Protein AF-M3J2Q8-F1 (afdb_monomer)

Sequence (728 aa):
MSTAVSKQLFYRVTQIRSVIGMPPKTRNTMKSLGLKRRNQVVFVKVDPSTAHQLAFVKELVKVELAEEKKSRYEVNQERKFQPGFELIKNGLNEKSYQLPGKIINQHFSKCLLRSHFSTTTYNKSQEITTPGYLTWVTRTNEDQYISNANTRRVFAVERYVTDQFTEEIIGLAKQGKLAEIITKADKLTPELVAYIINKTLEKCPPMPPNSKNMEAPYFLTYNRIRFDGPYYNFINSRIPLLYEMVLKTSFEPDESLYPYYIWLYYHMNDVERILTLSDVVVNMDTRTIAYFLASFIRNYELNQFKEYYHKIIINTSHKTLPSSLLDSLIPQLINHDCIFENLFFVFQVWMNSPKCEKPSVKSISLILFEFYRFGTRNELKEFKRLIRKYGDHYLIKTIDLQNAIINRDYLNFKKTITKEDLQEIKKMIPADGDIDFYHHWLYFMIRYANMDHINFILKLYKDNNNTNSQLPARFFKLLLDYYEKHDKFIPLLQLINASKHSISYNPEYLATITRTFIYSYSRFAPLFVERLNHWLGKQFFELTQLSSQFYPYHLYKPINRRKYNDPEWEEIKFSHGMDEDVYRDQIDFRVNVGFNNVIARGIRPDFKMILDTFRFGNLDDRLILKGILIHTRQYNHKNQKTLELRSLRHPSLEKEDLMHYFTANKGQLNDSHKIYFSKLLINYDLLEEAKVLLDTIDESQLNDKAKMSKINLELRMYLLANDFDIID

pLDDT: mean 80.29, std 19.97, range [19.58, 96.31]

Solvent-accessible surface area (backbone atoms only — not comparable to full-atom values): 43173 Å² total; per-residue (Å²): 142,78,86,78,79,78,84,68,49,26,35,40,37,28,27,76,42,77,63,78,93,51,59,70,68,60,44,49,51,38,48,75,68,69,53,86,52,70,73,40,74,41,69,43,68,69,45,75,68,52,52,54,52,46,66,75,43,48,92,34,40,47,77,43,83,32,76,68,82,75,50,79,66,55,58,52,54,74,67,52,74,80,68,98,65,84,83,80,91,77,88,87,88,86,82,82,91,80,86,83,80,88,80,87,85,91,82,91,88,85,87,88,79,87,83,87,71,29,52,63,74,78,80,68,56,57,58,77,66,47,60,74,70,57,72,55,60,13,62,86,81,83,82,92,69,76,93,70,61,79,80,63,77,70,79,61,60,86,79,58,68,86,41,75,66,52,50,49,53,54,51,34,44,74,71,64,43,60,73,66,51,44,78,51,19,57,76,54,50,75,68,54,50,54,48,45,55,51,57,71,49,69,81,59,56,74,72,60,71,85,46,42,82,54,84,80,36,41,85,71,37,77,88,35,63,69,40,70,42,73,34,48,53,55,47,56,73,40,51,66,57,54,44,53,27,63,71,46,38,70,67,79,91,53,82,91,46,48,59,57,50,40,49,46,27,41,26,70,67,38,61,70,70,46,56,76,44,56,84,62,45,45,80,53,55,65,68,48,41,47,40,55,46,44,44,28,49,75,51,51,33,43,53,63,30,50,53,50,54,51,49,35,63,70,63,40,84,87,60,71,44,56,34,66,47,52,44,49,44,55,47,50,41,56,67,56,35,45,28,65,69,58,56,49,46,56,51,49,59,44,74,73,33,92,49,38,47,75,72,43,71,68,46,50,40,53,51,52,54,49,30,75,68,56,43,50,75,66,57,39,54,53,48,50,62,74,45,48,92,51,54,83,40,50,67,44,46,48,54,52,50,53,51,50,43,45,62,77,41,68,54,51,78,44,42,82,78,52,74,66,55,57,50,53,55,62,71,48,61,56,96,84,62,54,64,64,62,52,49,54,52,37,54,47,21,61,66,29,48,51,70,68,55,36,50,49,45,56,46,55,50,48,75,73,39,66,91,82,67,73,81,54,72,66,56,52,52,50,52,52,51,40,27,37,77,63,39,35,39,69,65,46,50,52,51,48,64,76,35,59,86,76,51,79,90,55,54,58,52,52,63,49,54,51,50,10,40,25,57,53,42,28,93,50,32,68,65,49,46,53,53,49,22,58,75,66,75,44,88,82,70,52,77,35,62,31,68,28,89,79,49,34,40,45,75,62,76,78,80,58,53,57,70,51,59,59,84,82,68,72,81,88,48,49,57,93,88,66,64,75,71,79,47,43,67,61,38,52,44,38,68,74,45,51,53,52,57,35,43,71,28,43,29,49,78,50,66,49,62,52,50,60,42,45,73,76,39,55,74,67,51,39,50,52,54,50,50,52,27,50,78,62,46,56,60,40,74,70,51,44,53,53,50,55,62,57,55,70,67,43,90,90,60,52,68,65,56,54,49,54,47,45,76,76,38,62,93,77,51,28,61,71,51,32,58,55,46,28,58,50,31,52,76,63,74,35,53,69,66,21,46,57,44,57,72,72,47,64,69,90,67,51,51,72,67,56,47,52,52,49,53,55,50,50,54,52,46,31,65,73,69,69,49,71,88,79,76,122

Nearest PDB structures (foldseek):
  6ywy-assembly1_U  TM=9.214E-01  e=3.921E-04  Neurospora crassa
  5mrf-assembly1_U  TM=9.009E-01  e=8.954E-04  Saccharomyces cerevisiae
  7aih-assembly1_S  TM=8.775E-01  e=3.995E-02  Leishmania major
  6hix-assembly1_A3  TM=6.439E-01  e=3.387E-02  Trypanosoma brucei brucei
  8a22-assembly1_Ax  TM=3.626E-01  e=1.980E-02  Polytomella magna

Secondary structure (DSSP, 8-state):
---------EEEEEE-S--TT--HHHHHHHHHTT--STT-EEEEE--HHHHHHHHHTTTTEEEEEESS---HHHHHHHTSPPPSS-----S----------------S------------S----------THHHHTT------------------GGGTTTSHHHHHHHHHHHHT-HHHHHTTGGG--HHHHHHHHHHHHTTPPPPPTTS-SSPPPHHHHTT-GGG-SHHHHHHHTTHHHHHHHHHH--S---GGGHHHHHHHHHHHT-HHHHHTTTTTGGGS-HHHHHHHHHHHHHTT-HHHHHHHHHHHHHH--S-PBPHHHHHHHHHHHHHTTB-HHHHHHHHHHHHH-TTBPPPPHHHHHHHHHHHHHH--HHHHHHHHHHTGGGTTSHHHHHHHHHHHHHHHTSSSSS----HHHHHHHHHT--TT--HHHHHHHHHHHHHHS-HHHHHHHHHHHHHHS-TTPPPPHHHHHHHHHHHHHTT-HHHHHHHHHHHTTTSPP-THHHHHHHHHHHHH-GGGHHHHHHHHHHHHTS----EEE-S-SS--EEE-----TTTS-STT-------TT--GGGGHHHHHHIIIIIHHHHHHTTBPPPHHHHHHHHHH--HHHHHHHHHHHHHTT---HHHHHHHHHHHTT-TT--HHHHHHHHHHHGGG--HHHHHHHHHHHHHTT-HHHHHHHHHTS-GGG--HHHHHHHHHHHHHHHHHHT--TT--

Structure (mmCIF, N/CA/C/O backbone):
data_AF-M3J2Q8-F1
#
_entry.id   AF-M3J2Q8-F1
#
loop_
_atom_site.group_PDB
_atom_site.id
_atom_site.type_symbol
_atom_site.label_atom_id
_atom_site.label_alt_id
_atom_site.label_comp_id
_atom_site.label_asym_id
_atom_site.label_entity_id
_atom_site.label_seq_id
_atom_site.pdbx_PDB_ins_code
_atom_site.Cartn_x
_atom_site.Cartn_y
_atom_site.Cartn_z
_atom_site.occupancy
_atom_site.B_iso_or_equiv
_atom_site.auth_seq_id
_atom_site.auth_comp_id
_atom_site.auth_asym_id
_atom_site.auth_atom_id
_atom_site.pdbx_PDB_model_num
ATOM 1 N N . MET A 1 1 ? -42.899 -73.421 29.198 1.00 37.44 1 MET A N 1
ATOM 2 C CA . MET A 1 1 ? -42.038 -72.331 29.703 1.00 37.44 1 MET A CA 1
ATOM 3 C C . MET A 1 1 ? -41.409 -71.622 28.514 1.00 37.44 1 MET A C 1
ATOM 5 O O . MET A 1 1 ? -40.590 -72.218 27.834 1.00 37.44 1 MET A O 1
ATOM 9 N N . SER A 1 2 ? -41.845 -70.395 28.235 1.00 34.16 2 SER A N 1
ATOM 10 C CA . SER A 1 2 ? -41.211 -69.470 27.290 1.00 34.16 2 SER A CA 1
ATOM 11 C C . SER A 1 2 ? -40.993 -68.177 28.070 1.00 34.16 2 SER A C 1
ATOM 13 O O . SER A 1 2 ? -41.954 -67.559 28.528 1.00 34.16 2 SER A O 1
ATOM 15 N N . THR A 1 3 ? -39.738 -67.850 28.364 1.00 39.50 3 THR A N 1
ATOM 16 C CA . THR A 1 3 ? -39.355 -66.659 29.128 1.00 39.50 3 THR A CA 1
ATOM 17 C C . THR A 1 3 ? -39.530 -65.425 28.254 1.00 39.50 3 THR A C 1
ATOM 19 O O . THR A 1 3 ? -38.701 -65.145 27.389 1.00 39.50 3 THR A O 1
ATOM 22 N N . ALA A 1 4 ? -40.616 -64.689 28.485 1.00 42.50 4 ALA A N 1
ATOM 23 C CA . ALA A 1 4 ? -40.815 -63.354 27.945 1.00 42.50 4 ALA A CA 1
ATOM 24 C C . ALA A 1 4 ? -39.683 -62.431 28.432 1.00 42.50 4 ALA A C 1
ATOM 26 O O . ALA A 1 4 ? -39.551 -62.165 29.626 1.00 42.50 4 ALA A O 1
ATOM 27 N N . VAL A 1 5 ? -38.846 -61.959 27.507 1.00 46.97 5 VAL A N 1
ATOM 28 C CA . VAL A 1 5 ? -37.815 -60.954 27.784 1.00 46.97 5 VAL A CA 1
ATOM 29 C C . VAL A 1 5 ? -38.525 -59.639 28.112 1.00 46.97 5 VAL A C 1
ATOM 31 O O . VAL A 1 5 ? -39.127 -59.015 27.240 1.00 46.97 5 VAL A O 1
ATOM 34 N N . SER A 1 6 ? -38.495 -59.221 29.378 1.00 56.34 6 SER A N 1
ATOM 35 C CA . SER A 1 6 ? -39.061 -57.943 29.817 1.00 56.34 6 SER A CA 1
ATOM 36 C C . SER A 1 6 ? -38.341 -56.782 29.121 1.00 56.34 6 SER A C 1
ATOM 38 O O . SER A 1 6 ? -37.144 -56.576 29.337 1.00 56.34 6 SER A O 1
ATOM 40 N N . LYS A 1 7 ? -39.060 -56.022 28.287 1.00 66.19 7 LYS A N 1
ATOM 41 C CA . LYS A 1 7 ? -38.543 -54.845 27.570 1.00 66.19 7 LYS A CA 1
ATOM 42 C C . LYS A 1 7 ? -38.072 -53.793 28.586 1.00 66.19 7 LYS A C 1
ATOM 44 O O . LYS A 1 7 ? -38.869 -53.296 29.379 1.00 66.19 7 LYS A O 1
ATOM 49 N N . GLN A 1 8 ? -36.773 -53.486 28.608 1.00 79.19 8 GLN A N 1
ATOM 50 C CA . GLN A 1 8 ? -36.195 -52.550 29.578 1.00 79.19 8 GLN A CA 1
ATOM 51 C C . GLN A 1 8 ? -36.392 -51.095 29.123 1.00 79.19 8 GLN A C 1
ATOM 53 O O . GLN A 1 8 ? -35.878 -50.697 28.084 1.00 79.19 8 GLN A O 1
ATOM 58 N N . LEU A 1 9 ? -37.122 -50.308 29.919 1.00 89.56 9 LEU A N 1
ATOM 59 C CA . LEU A 1 9 ? -37.438 -48.900 29.649 1.00 89.56 9 LEU A CA 1
ATOM 60 C C . LEU A 1 9 ? -36.338 -47.940 30.140 1.00 89.56 9 LEU A C 1
ATOM 62 O O . LEU A 1 9 ? -35.590 -48.239 31.080 1.00 89.56 9 LEU A O 1
ATOM 66 N N . PHE A 1 10 ? -36.284 -46.748 29.540 1.00 91.56 10 PHE A N 1
ATOM 67 C CA . PHE A 1 10 ? -35.358 -45.666 29.882 1.00 91.56 10 PHE A CA 1
ATOM 68 C C . PHE A 1 10 ? -36.091 -44.342 30.139 1.00 91.56 10 PHE A C 1
ATOM 70 O O . PHE A 1 10 ? -37.075 -44.012 29.481 1.00 91.56 10 PHE A O 1
ATOM 77 N N . TYR A 1 11 ? -35.558 -43.532 31.052 1.00 93.00 11 TYR A N 1
ATOM 78 C CA . TYR A 1 11 ? -35.889 -42.119 31.180 1.00 93.00 11 TYR A CA 1
ATOM 79 C C . TYR A 1 11 ? -35.023 -41.295 30.225 1.00 93.00 11 TYR A C 1
ATOM 81 O O . TYR A 1 11 ? -33.797 -41.273 30.351 1.00 93.00 11 TYR A O 1
ATOM 89 N N . ARG A 1 12 ? -35.654 -40.570 29.301 1.00 93.62 12 ARG A N 1
ATOM 90 C CA . ARG A 1 12 ? -35.042 -39.489 28.523 1.00 93.62 12 ARG A CA 1
ATOM 91 C C . ARG A 1 12 ? -35.101 -38.210 29.352 1.00 93.62 12 ARG A C 1
ATOM 93 O O . ARG A 1 12 ? -36.139 -37.561 29.449 1.00 93.62 12 ARG A O 1
ATOM 100 N N . VAL A 1 13 ? -33.974 -37.848 29.951 1.00 94.38 13 VAL A N 1
ATOM 101 C CA . VAL A 1 13 ? -33.852 -36.710 30.864 1.00 94.38 13 VAL A CA 1
ATOM 102 C C . VAL A 1 13 ? -33.183 -35.550 30.138 1.00 94.38 13 VAL A C 1
ATOM 104 O O . VAL A 1 13 ? -32.061 -35.677 29.652 1.00 94.38 13 VAL A O 1
ATOM 107 N N . THR A 1 14 ? -33.857 -34.405 30.073 1.00 94.88 14 THR A N 1
ATOM 108 C CA . THR A 1 14 ? -33.350 -33.177 29.451 1.00 94.88 14 THR A CA 1
ATOM 109 C C . THR A 1 14 ? -33.175 -32.093 30.502 1.00 94.88 14 THR A C 1
ATOM 111 O O . THR A 1 14 ? -34.142 -31.713 31.153 1.00 94.88 14 THR A O 1
ATOM 114 N N . GLN A 1 15 ? -31.974 -31.537 30.650 1.00 94.75 15 GLN A N 1
ATOM 115 C CA . GLN A 1 15 ? -31.762 -30.411 31.563 1.00 94.75 15 GLN A CA 1
ATOM 116 C C . GLN A 1 15 ? -32.339 -29.117 30.971 1.00 94.75 15 GLN A C 1
ATOM 118 O O . GLN A 1 15 ? -31.796 -28.589 30.002 1.00 94.75 15 GLN A O 1
ATOM 123 N N . ILE A 1 16 ? -33.389 -28.565 31.575 1.00 94.94 16 ILE A N 1
ATOM 124 C CA . ILE A 1 16 ? -34.059 -27.344 31.093 1.00 94.94 16 ILE A CA 1
ATOM 125 C C . ILE A 1 16 ? -33.537 -26.070 31.775 1.00 94.94 16 ILE A C 1
ATOM 127 O O . ILE A 1 16 ? -33.454 -25.013 31.138 1.00 94.94 16 ILE A O 1
ATOM 131 N N . ARG A 1 17 ? -33.112 -26.167 33.044 1.00 89.12 17 ARG A N 1
ATOM 132 C CA . ARG A 1 17 ? -32.601 -25.039 33.846 1.00 89.12 17 ARG A CA 1
ATOM 133 C C . ARG A 1 17 ? -31.150 -25.253 34.286 1.00 89.12 17 ARG A C 1
ATOM 135 O O . ARG A 1 17 ? -30.657 -26.379 34.359 1.00 89.12 17 ARG A O 1
ATOM 142 N N . SER A 1 18 ? -30.435 -24.154 34.521 1.00 90.12 18 SER A N 1
ATOM 143 C CA . SER A 1 18 ? -29.033 -24.192 34.955 1.00 90.12 18 SER A CA 1
ATOM 144 C C . SER A 1 18 ? -28.912 -24.664 36.406 1.00 90.12 18 SER A C 1
ATOM 146 O O . SER A 1 18 ? -29.797 -24.417 37.215 1.00 90.12 18 SER A O 1
ATOM 148 N N . VAL A 1 19 ? -27.796 -25.320 36.732 1.00 89.94 19 VAL A N 1
ATOM 149 C CA . VAL A 1 19 ? -27.444 -25.730 38.108 1.00 89.94 19 VAL A CA 1
ATOM 150 C C . VAL A 1 19 ? -26.554 -24.701 38.822 1.00 89.94 19 VAL A C 1
ATOM 152 O O . VAL A 1 19 ? -26.114 -24.932 39.949 1.00 89.94 19 VAL A O 1
ATOM 155 N N . ILE A 1 20 ? -26.247 -23.582 38.160 1.00 87.06 20 ILE A N 1
ATOM 156 C CA . ILE A 1 20 ? -25.479 -22.471 38.736 1.00 87.06 20 ILE A CA 1
ATOM 157 C C . ILE A 1 20 ? -26.311 -21.848 39.865 1.00 87.06 20 ILE A C 1
ATOM 159 O O . ILE A 1 20 ? -27.487 -21.559 39.670 1.00 87.06 20 ILE A O 1
ATOM 163 N N . GLY A 1 21 ? -25.715 -21.698 41.049 1.00 86.00 21 GLY A N 1
ATOM 164 C CA . GLY A 1 21 ? -26.402 -21.191 42.244 1.00 86.00 21 GLY A CA 1
ATOM 165 C C . GLY A 1 21 ? -27.219 -22.230 43.024 1.00 86.00 21 GLY A C 1
ATOM 166 O O . GLY A 1 21 ? -27.792 -21.893 44.052 1.00 86.00 21 GLY A O 1
ATOM 167 N N . MET A 1 22 ? -27.263 -23.498 42.591 1.00 91.19 22 MET A N 1
ATOM 168 C CA . MET A 1 22 ? -27.987 -24.550 43.320 1.00 91.19 22 MET A CA 1
ATOM 169 C C . MET A 1 22 ? -27.163 -25.146 44.479 1.00 91.19 22 MET A C 1
ATOM 171 O O . MET A 1 22 ? -25.928 -25.241 44.377 1.00 91.19 22 MET A O 1
ATOM 175 N N . PRO A 1 23 ? -27.816 -25.633 45.554 1.00 92.69 23 PRO A N 1
ATOM 176 C CA . PRO A 1 23 ? -27.139 -26.300 46.663 1.00 92.69 23 PRO A CA 1
ATOM 177 C C . PRO A 1 23 ? -26.226 -27.454 46.200 1.00 92.69 23 PRO A C 1
ATOM 179 O O . PRO A 1 23 ? -26.531 -28.122 45.204 1.00 92.69 23 PRO A O 1
ATOM 182 N N . PRO A 1 24 ? -25.109 -27.739 46.905 1.00 91.56 24 PRO A N 1
ATOM 183 C CA . PRO A 1 24 ? -24.167 -28.801 46.528 1.00 91.56 24 PRO A CA 1
ATOM 184 C C . PRO A 1 24 ? -24.832 -30.166 46.309 1.00 91.56 24 PRO A C 1
ATOM 186 O O . PRO A 1 24 ? -24.492 -30.867 45.359 1.00 91.56 24 PRO A O 1
ATOM 189 N N . LYS A 1 25 ? -25.834 -30.507 47.130 1.00 91.50 25 LYS A N 1
ATOM 190 C CA . LYS A 1 25 ? -26.597 -31.759 47.023 1.00 91.50 25 LYS A CA 1
ATOM 191 C C . LYS A 1 25 ? -27.296 -31.883 45.662 1.00 91.50 25 LYS A C 1
ATOM 193 O O . LYS A 1 25 ? -27.095 -32.870 44.967 1.00 91.50 25 LYS A O 1
ATOM 198 N N . THR A 1 26 ? -28.004 -30.841 45.224 1.00 92.19 26 THR A N 1
ATOM 199 C CA . THR A 1 26 ? -28.680 -30.772 43.914 1.00 92.19 26 THR A CA 1
ATOM 200 C C . THR A 1 26 ? -27.691 -30.816 42.751 1.00 92.19 26 THR A C 1
ATOM 202 O O . THR A 1 26 ? -27.922 -31.514 41.764 1.00 92.19 26 THR A O 1
ATOM 205 N N . ARG A 1 27 ? -26.546 -30.129 42.873 1.00 91.06 27 ARG A N 1
ATOM 206 C CA . ARG A 1 27 ? -25.473 -30.183 41.864 1.00 91.06 27 ARG A CA 1
ATOM 207 C C . ARG A 1 27 ? -24.881 -31.586 41.730 1.00 91.06 27 ARG A C 1
ATOM 209 O O . ARG A 1 27 ? -24.615 -32.023 40.611 1.00 91.06 27 ARG A O 1
ATOM 216 N N . ASN A 1 28 ? -24.702 -32.295 42.841 1.00 91.56 28 ASN A N 1
ATOM 217 C CA . ASN A 1 28 ? -24.176 -33.657 42.842 1.00 91.56 28 ASN A CA 1
ATOM 218 C C . ASN A 1 28 ? -25.178 -34.656 42.245 1.00 91.56 28 ASN A C 1
ATOM 220 O O . ASN A 1 28 ? -24.770 -35.477 41.429 1.00 91.56 28 ASN A O 1
ATOM 224 N N . THR A 1 29 ? -26.477 -34.526 42.541 1.00 93.56 29 THR A N 1
ATOM 225 C CA . THR A 1 29 ? -27.534 -35.349 41.920 1.00 93.56 29 THR A CA 1
ATOM 226 C C . THR A 1 29 ? -27.637 -35.124 40.405 1.00 93.56 29 THR A C 1
ATOM 228 O O . THR A 1 29 ? -27.763 -36.066 39.632 1.00 93.56 29 THR A O 1
ATOM 231 N N . MET A 1 30 ? -27.509 -33.882 39.931 1.00 93.69 30 MET A N 1
ATOM 232 C CA . MET A 1 30 ? -27.481 -33.603 38.486 1.00 93.69 30 MET A CA 1
ATOM 233 C C . MET A 1 30 ? -26.251 -34.218 37.801 1.00 93.69 30 MET A C 1
ATOM 235 O O . MET A 1 30 ? -26.359 -34.777 36.706 1.00 93.69 30 MET A O 1
ATOM 239 N N . LYS A 1 31 ? -25.085 -34.176 38.464 1.00 92.19 31 LYS A N 1
ATOM 240 C CA . LYS A 1 31 ? -23.860 -34.829 37.978 1.00 92.19 31 LYS A CA 1
ATOM 241 C C . LYS A 1 31 ? -23.983 -36.355 37.954 1.00 92.19 31 LYS A C 1
ATOM 243 O O . LYS A 1 31 ? -23.507 -36.946 36.986 1.00 92.19 31 LYS A O 1
ATOM 248 N N . SER A 1 32 ? -24.613 -36.983 38.955 1.00 91.62 32 SER A N 1
ATOM 249 C CA . SER A 1 32 ? -24.818 -38.444 38.987 1.00 91.62 32 SER A CA 1
ATOM 250 C C . SER A 1 32 ? -25.749 -38.920 37.873 1.00 91.62 32 SER A C 1
ATOM 252 O O . SER A 1 32 ? -25.495 -39.960 37.276 1.00 91.62 32 SER A O 1
ATOM 254 N N . LEU A 1 33 ? -26.746 -38.109 37.507 1.00 91.69 33 LEU A N 1
ATOM 255 C CA . LEU A 1 33 ? -27.607 -38.333 36.338 1.00 91.69 33 LEU A CA 1
ATOM 256 C C . LEU A 1 33 ? -26.899 -38.074 34.989 1.00 91.69 33 LEU A C 1
ATOM 258 O O . LEU A 1 33 ? -27.493 -38.263 33.929 1.00 91.69 33 LEU A O 1
ATOM 262 N N . GLY A 1 34 ? -25.637 -37.630 34.994 1.00 91.19 34 GLY A N 1
ATOM 263 C CA . GLY A 1 34 ? -24.843 -37.375 33.787 1.00 91.19 34 GLY A CA 1
ATOM 264 C C . GLY A 1 34 ? -25.105 -36.024 33.109 1.00 91.19 34 GLY A C 1
ATOM 265 O O . GLY A 1 34 ? -24.595 -35.780 32.009 1.00 91.19 34 GLY A O 1
ATOM 266 N N . LEU A 1 35 ? -25.861 -35.128 33.749 1.00 91.62 35 LEU A N 1
ATOM 267 C CA . LEU A 1 35 ? -26.216 -33.808 33.224 1.00 91.62 35 LEU A CA 1
ATOM 268 C C . LEU A 1 35 ? -25.177 -32.767 33.657 1.00 91.62 35 LEU A C 1
ATOM 270 O O . LEU A 1 35 ? -25.010 -32.468 34.839 1.00 91.62 35 LEU A O 1
ATOM 274 N N . LYS A 1 36 ? -24.446 -32.219 32.680 1.00 88.50 36 LYS A N 1
ATOM 275 C CA . LYS A 1 36 ? -23.353 -31.255 32.895 1.00 88.50 36 LYS A CA 1
ATOM 276 C C . LYS A 1 36 ? -23.623 -29.890 32.262 1.00 88.50 36 LYS A C 1
ATOM 278 O O . LYS A 1 36 ? -22.966 -28.920 32.633 1.00 88.50 36 LYS A O 1
ATOM 283 N N . ARG A 1 37 ? -24.525 -29.802 31.276 1.00 88.62 37 ARG A N 1
ATOM 284 C CA . ARG A 1 37 ? -24.813 -28.576 30.509 1.00 88.62 37 ARG A CA 1
ATOM 285 C C . ARG A 1 37 ? -26.311 -28.452 30.211 1.00 88.62 37 ARG A C 1
ATOM 287 O O . ARG A 1 37 ? -26.994 -29.450 30.000 1.00 88.62 37 ARG A O 1
ATOM 294 N N . ARG A 1 38 ? -26.809 -27.214 30.125 1.00 90.19 38 ARG A N 1
ATOM 295 C CA . ARG A 1 38 ? -28.207 -26.920 29.757 1.00 90.19 38 ARG A CA 1
ATOM 296 C C . ARG A 1 38 ? -28.548 -27.503 28.377 1.00 90.19 38 ARG A C 1
ATOM 298 O O . ARG A 1 38 ? -27.706 -27.516 27.483 1.00 90.19 38 ARG A O 1
ATOM 305 N N . ASN A 1 39 ? -29.779 -27.984 28.215 1.00 89.25 39 ASN A N 1
ATOM 306 C CA . ASN A 1 39 ? -30.313 -28.674 27.034 1.00 89.25 39 ASN A CA 1
ATOM 307 C C . ASN A 1 39 ? -29.584 -29.980 26.660 1.00 89.25 39 ASN A C 1
ATOM 309 O O . ASN A 1 39 ? -29.754 -30.500 25.551 1.00 89.25 39 ASN A O 1
ATOM 313 N N . GLN A 1 40 ? -28.771 -30.532 27.562 1.00 90.75 40 GLN A N 1
ATOM 314 C CA . GLN A 1 40 ? -28.227 -31.876 27.412 1.00 90.75 40 GLN A CA 1
ATOM 315 C C . GLN A 1 40 ? -29.334 -32.908 27.651 1.00 90.75 40 GLN A C 1
ATOM 317 O O . GLN A 1 40 ? -30.107 -32.773 28.599 1.00 90.75 40 GLN A O 1
ATOM 322 N N . VAL A 1 41 ? -29.385 -33.927 26.791 1.00 91.88 41 VAL A N 1
ATOM 323 C CA . VAL A 1 41 ? -30.287 -35.080 26.912 1.00 91.88 41 VAL A CA 1
ATOM 324 C C . VAL A 1 41 ? -29.456 -36.294 27.310 1.00 91.88 41 VAL A C 1
ATOM 326 O O . VAL A 1 41 ? -28.419 -36.553 26.694 1.00 91.88 41 VAL A O 1
ATOM 329 N N . VAL A 1 42 ? -29.891 -37.020 28.335 1.00 92.12 42 VAL A N 1
ATOM 330 C CA . VAL A 1 42 ? -29.277 -38.268 28.800 1.00 92.12 42 VAL A CA 1
ATOM 331 C C . VAL A 1 42 ? -30.364 -39.324 28.958 1.00 92.12 42 VAL A C 1
ATOM 333 O O . VAL A 1 42 ? -31.477 -39.019 29.374 1.00 92.12 42 VAL A O 1
ATOM 336 N N . PHE A 1 43 ? -30.031 -40.565 28.617 1.00 92.56 43 PHE A N 1
ATOM 337 C CA . PHE A 1 43 ? -30.900 -41.720 28.813 1.00 92.56 43 PHE A CA 1
ATOM 338 C C . PHE A 1 43 ? -30.403 -42.531 30.005 1.00 92.56 43 PHE A C 1
ATOM 340 O O . PHE A 1 43 ? -29.278 -43.044 29.979 1.00 92.56 43 PHE A O 1
ATOM 347 N N . VAL A 1 44 ? -31.240 -42.642 31.033 1.00 90.94 44 VAL A N 1
ATOM 348 C CA . VAL A 1 44 ? -30.964 -43.394 32.266 1.00 90.94 44 VAL A CA 1
ATOM 349 C C . VAL A 1 44 ? -31.957 -44.549 32.362 1.00 90.94 44 VAL A C 1
ATOM 351 O O . VAL A 1 44 ? -33.083 -44.423 31.891 1.00 90.94 44 VAL A O 1
ATOM 354 N N . LYS A 1 45 ? -31.549 -45.702 32.900 1.00 91.38 45 LYS A N 1
ATOM 355 C CA . LYS A 1 45 ? -32.459 -46.846 33.063 1.00 91.38 45 LYS A CA 1
ATOM 356 C C . LYS A 1 45 ? -33.602 -46.481 34.015 1.00 91.38 45 LYS A C 1
ATOM 358 O O . LYS A 1 45 ? -33.421 -45.669 34.919 1.00 91.38 45 LYS A O 1
ATOM 363 N N . VAL A 1 46 ? -34.777 -47.068 33.797 1.00 90.50 46 VAL A N 1
ATOM 364 C CA . VAL A 1 46 ? -35.881 -46.949 34.754 1.00 90.50 46 VAL A CA 1
ATOM 365 C C . VAL A 1 46 ? -35.584 -47.857 35.945 1.00 90.50 46 VAL A C 1
ATOM 367 O O . VAL A 1 46 ? -35.654 -49.079 35.836 1.00 90.50 46 VAL A O 1
ATOM 370 N N . ASP A 1 47 ? -35.226 -47.246 37.071 1.00 90.19 47 ASP A N 1
ATOM 371 C CA . ASP A 1 47 ? -35.021 -47.912 38.355 1.00 90.19 47 ASP A CA 1
ATOM 372 C C . ASP A 1 47 ? -35.441 -46.989 39.523 1.00 90.19 47 ASP A C 1
ATOM 374 O O . ASP A 1 47 ? -35.484 -45.763 39.352 1.00 90.19 47 ASP A O 1
ATOM 378 N N . PRO A 1 48 ? -35.758 -47.541 40.714 1.00 87.44 48 PRO A N 1
ATOM 379 C CA . PRO A 1 48 ? -36.234 -46.748 41.851 1.00 87.44 48 PRO A CA 1
ATOM 380 C C . PRO A 1 48 ? -35.250 -45.668 42.330 1.00 87.44 48 PRO A C 1
ATOM 382 O O . PRO A 1 48 ? -35.678 -44.595 42.761 1.00 87.44 48 PRO A O 1
ATOM 385 N N . SER A 1 49 ? -33.939 -45.915 42.229 1.00 89.00 49 SER A N 1
ATOM 386 C CA . SER A 1 49 ? -32.907 -44.952 42.635 1.00 89.00 49 SER A CA 1
ATOM 387 C C . SER A 1 49 ? -32.887 -43.755 41.686 1.00 89.00 49 SER A C 1
ATOM 389 O O . SER A 1 49 ? -32.921 -42.602 42.126 1.00 89.00 49 SER A O 1
ATOM 391 N N . THR A 1 50 ? -32.939 -44.015 40.378 1.00 90.50 50 THR A N 1
ATOM 392 C CA . THR A 1 50 ? -33.053 -42.975 39.351 1.00 90.50 50 THR A CA 1
ATOM 393 C C . THR A 1 50 ? -34.341 -42.169 39.514 1.00 90.50 50 THR A C 1
ATOM 395 O O . THR A 1 50 ? -34.299 -40.941 39.446 1.00 90.50 50 THR A O 1
ATOM 398 N N . ALA A 1 51 ? -35.478 -42.813 39.796 1.00 89.44 51 ALA A N 1
ATOM 399 C CA . ALA A 1 51 ? -36.745 -42.114 40.027 1.00 89.44 51 ALA A CA 1
ATOM 400 C C . ALA A 1 51 ? -36.672 -41.156 41.232 1.00 89.44 51 ALA A C 1
ATOM 402 O O . ALA A 1 51 ? -37.127 -40.014 41.141 1.00 89.44 51 ALA A O 1
ATOM 403 N N . HIS A 1 52 ? -36.033 -41.573 42.330 1.00 91.19 52 HIS A N 1
ATOM 404 C CA . HIS A 1 52 ? -35.826 -40.718 43.501 1.00 91.19 52 HIS A CA 1
ATOM 405 C C . HIS A 1 52 ? -34.909 -39.522 43.191 1.00 91.19 52 HIS A C 1
ATOM 407 O O . HIS A 1 52 ? -35.209 -38.388 43.572 1.00 91.19 52 HIS A O 1
ATOM 413 N N . GLN A 1 53 ? -33.823 -39.744 42.439 1.00 92.81 53 GLN A N 1
ATOM 414 C CA . GLN A 1 53 ? -32.935 -38.669 41.984 1.00 92.81 53 GLN A CA 1
ATOM 415 C C . GLN A 1 53 ? -33.667 -37.669 41.082 1.00 92.81 53 GLN A C 1
ATOM 417 O O . GLN A 1 53 ? -33.503 -36.464 41.260 1.00 92.81 53 GLN A O 1
ATOM 422 N N . LEU A 1 54 ? -34.502 -38.149 40.155 1.00 93.44 54 LEU A N 1
ATOM 423 C CA . LEU A 1 54 ? -35.295 -37.304 39.260 1.00 93.44 54 LEU A CA 1
ATOM 424 C C . LEU A 1 54 ? -36.359 -36.502 40.012 1.00 93.44 54 LEU A C 1
ATOM 426 O O . LEU A 1 54 ? -36.525 -35.318 39.725 1.00 93.44 54 LEU A O 1
ATOM 430 N N . ALA A 1 55 ? -37.018 -37.091 41.013 1.00 91.19 55 ALA A N 1
ATOM 431 C CA . ALA A 1 55 ? -37.961 -36.376 41.873 1.00 91.19 55 ALA A CA 1
ATOM 432 C C . ALA A 1 55 ? -37.283 -35.222 42.633 1.00 91.19 55 ALA A C 1
ATOM 434 O O . ALA A 1 55 ? -37.858 -34.138 42.748 1.00 91.19 55 ALA A O 1
ATOM 435 N N . PHE A 1 56 ? -36.038 -35.423 43.083 1.00 92.44 56 PHE A N 1
ATOM 436 C CA . PHE A 1 56 ? -35.248 -34.401 43.776 1.00 92.44 56 PHE A CA 1
ATOM 437 C C . PHE A 1 56 ? -34.857 -33.213 42.878 1.00 92.44 56 PHE A C 1
ATOM 439 O O . PHE A 1 56 ? -34.692 -32.100 43.371 1.00 92.44 56 PHE A O 1
ATOM 446 N N . VAL A 1 57 ? -34.723 -33.422 41.562 1.00 94.19 57 VAL A N 1
ATOM 447 C CA . VAL A 1 57 ? -34.309 -32.382 40.596 1.00 94.19 57 VAL A CA 1
ATOM 448 C C . VAL A 1 57 ? -35.401 -32.003 39.590 1.00 94.19 57 VAL A C 1
ATOM 450 O O . VAL A 1 57 ? -35.093 -31.379 38.575 1.00 94.19 57 VAL A O 1
ATOM 453 N N . LYS A 1 58 ? -36.670 -32.341 39.861 1.00 93.50 58 LYS A N 1
ATOM 454 C CA . LYS A 1 58 ? -37.804 -32.209 38.922 1.00 93.50 58 LYS A CA 1
ATOM 455 C C . LYS A 1 58 ? -37.963 -30.816 38.300 1.00 93.50 58 LYS A C 1
ATOM 457 O O . LYS A 1 58 ? -38.318 -30.703 37.137 1.00 93.50 58 LYS A O 1
ATOM 462 N N . GLU A 1 59 ? -37.619 -29.761 39.037 1.00 91.19 59 GLU A N 1
ATOM 463 C CA . GLU A 1 59 ? -37.712 -28.370 38.563 1.00 91.19 59 GLU A CA 1
ATOM 464 C C . GLU A 1 59 ? -36.620 -28.001 37.539 1.00 91.19 59 GLU A C 1
ATOM 466 O O . GLU A 1 59 ? -36.708 -26.989 36.841 1.00 91.19 59 GLU A O 1
ATOM 471 N N . LEU A 1 60 ? -35.552 -28.802 37.457 1.00 93.94 60 LEU A N 1
ATOM 472 C CA . LEU A 1 60 ? -34.389 -28.561 36.600 1.00 93.94 60 LEU A CA 1
ATOM 473 C C . LEU A 1 60 ? -34.383 -29.424 35.337 1.00 93.94 60 LEU A C 1
ATOM 475 O O . LEU A 1 60 ? -33.620 -29.132 34.406 1.00 93.94 60 LEU A O 1
ATOM 479 N N . VAL A 1 61 ? -35.212 -30.470 35.290 1.00 95.44 61 VAL A N 1
ATOM 480 C CA . VAL A 1 61 ? -35.197 -31.483 34.231 1.00 95.44 61 VAL A CA 1
ATOM 481 C C . VAL A 1 61 ? -36.588 -31.740 33.657 1.00 95.44 61 VAL A C 1
ATOM 483 O O . VAL A 1 61 ? -37.584 -31.740 34.364 1.00 95.44 61 VAL A O 1
ATOM 486 N N . LYS A 1 62 ? -36.646 -32.017 32.357 1.00 95.06 62 LYS A N 1
ATOM 487 C CA . LYS A 1 62 ? -37.806 -32.608 31.688 1.00 95.06 62 LYS A CA 1
ATOM 488 C C . LYS A 1 62 ? -37.544 -34.102 31.520 1.00 95.06 62 LYS A C 1
ATOM 490 O O . LYS A 1 62 ? -36.491 -34.463 30.995 1.00 95.06 62 LYS A O 1
ATOM 495 N N . VAL A 1 63 ? -38.474 -34.950 31.949 1.00 93.56 63 VAL A N 1
ATOM 496 C CA . VAL A 1 63 ? -38.353 -36.412 31.858 1.00 93.56 63 VAL A CA 1
ATOM 497 C C . VAL A 1 63 ? -39.419 -36.954 30.916 1.00 93.56 63 VAL A C 1
ATOM 499 O O . VAL A 1 63 ? -40.589 -36.608 31.038 1.00 93.56 63 VAL A O 1
ATOM 502 N N . GLU A 1 64 ? -39.009 -37.806 29.986 1.00 93.31 64 GLU A N 1
ATOM 503 C CA . GLU A 1 64 ? -39.879 -38.545 29.069 1.00 93.31 64 GLU A CA 1
ATOM 504 C C . GLU A 1 64 ? -39.532 -40.040 29.150 1.00 93.31 64 GLU A C 1
ATOM 506 O O . GLU A 1 64 ? -38.397 -40.396 29.474 1.00 93.31 64 GLU A O 1
ATOM 511 N N . LEU A 1 65 ? -40.489 -40.924 28.869 1.00 91.31 65 LEU A N 1
ATOM 512 C CA . LEU A 1 65 ? -40.241 -42.366 28.810 1.00 91.31 65 LEU A CA 1
ATOM 513 C C . LEU A 1 65 ? -39.809 -42.751 27.388 1.00 91.31 65 LEU A C 1
ATOM 515 O O . LEU A 1 65 ? -40.429 -42.321 26.417 1.00 91.31 65 LEU A O 1
ATOM 519 N N . ALA A 1 66 ? -38.758 -43.554 27.260 1.00 88.00 66 ALA A N 1
ATOM 520 C CA . ALA A 1 66 ? -38.255 -44.047 25.986 1.00 88.00 66 ALA A CA 1
ATOM 521 C C . ALA A 1 66 ? -38.023 -45.559 26.046 1.00 88.00 66 ALA A C 1
ATOM 523 O O . ALA A 1 66 ? -37.498 -46.083 27.029 1.00 88.00 66 ALA A O 1
ATOM 524 N N . GLU A 1 67 ? -38.392 -46.254 24.974 1.00 85.19 67 GLU A N 1
ATOM 525 C CA . GLU A 1 67 ? -38.186 -47.702 24.858 1.00 85.19 67 GLU A CA 1
ATOM 526 C C . GLU A 1 67 ? -36.737 -48.061 24.513 1.00 85.19 67 GLU A C 1
ATOM 528 O O . GLU A 1 67 ? -36.274 -49.149 24.840 1.00 85.19 67 GLU A O 1
ATOM 533 N N . GLU A 1 68 ? -36.006 -47.129 23.897 1.00 82.00 68 GLU A N 1
ATOM 534 C CA . GLU A 1 68 ? -34.636 -47.333 23.439 1.00 82.00 68 GLU A CA 1
ATOM 535 C C . GLU A 1 68 ? -33.722 -46.186 23.875 1.00 82.00 68 GLU A C 1
ATOM 537 O O . GLU A 1 68 ? -34.095 -45.006 23.884 1.00 82.00 68 GLU A O 1
ATOM 542 N N . LYS A 1 69 ? -32.483 -46.538 24.223 1.00 84.94 69 LYS A N 1
ATOM 543 C CA . LYS A 1 69 ? -31.431 -45.576 24.544 1.00 84.94 69 LYS A CA 1
ATOM 544 C C . LYS A 1 69 ? -30.809 -45.054 23.254 1.00 84.94 69 LYS A C 1
ATOM 546 O O . LYS A 1 69 ? -30.061 -45.779 22.605 1.00 84.94 69 LYS A O 1
ATOM 551 N N . LYS A 1 70 ? -31.031 -43.774 22.951 1.00 85.31 70 LYS A N 1
ATOM 552 C CA . LYS A 1 70 ? -30.407 -43.134 21.788 1.00 85.31 70 LYS A CA 1
ATOM 553 C C . LYS A 1 70 ? -28.974 -42.701 22.065 1.00 85.31 70 LYS A C 1
ATOM 555 O O . LYS A 1 70 ? -28.647 -42.204 23.151 1.00 85.31 70 LYS A O 1
ATOM 560 N N . SER A 1 71 ? -28.110 -42.864 21.069 1.00 81.50 71 SER A N 1
ATOM 561 C CA . SER A 1 71 ? -26.734 -42.378 21.128 1.00 81.50 71 SER A CA 1
ATOM 562 C C . SER A 1 71 ? -26.675 -40.850 21.009 1.00 81.50 71 SER A C 1
ATOM 564 O O . SER A 1 71 ? -27.584 -40.188 20.503 1.00 81.50 71 SER A O 1
ATOM 566 N N . ARG A 1 72 ? -25.559 -40.247 21.443 1.00 74.50 72 ARG A N 1
ATOM 567 C CA . ARG A 1 72 ? -25.327 -38.799 21.275 1.00 74.50 72 ARG A CA 1
ATOM 568 C C . ARG A 1 72 ? -25.376 -38.377 19.799 1.00 74.50 72 ARG A C 1
ATOM 570 O O . ARG A 1 72 ? -25.721 -37.235 19.508 1.00 74.50 72 ARG A O 1
ATOM 577 N N . TYR A 1 73 ? -25.020 -39.283 18.888 1.00 75.69 73 TYR A N 1
ATOM 578 C CA . TYR A 1 73 ? -25.074 -39.051 17.450 1.00 75.69 73 TYR A CA 1
ATOM 579 C C . TYR A 1 73 ? -26.521 -38.981 16.944 1.00 75.69 73 TYR A C 1
ATOM 581 O O . TYR A 1 73 ? -26.873 -38.012 16.277 1.00 75.69 73 TYR A O 1
ATOM 589 N N . GLU A 1 74 ? -27.377 -39.929 17.330 1.00 82.88 74 GLU A N 1
ATOM 590 C CA . GLU A 1 74 ? -28.804 -39.942 16.962 1.00 82.88 74 GLU A CA 1
ATOM 591 C C . GLU A 1 74 ? -29.546 -38.706 17.478 1.00 82.88 74 GLU A C 1
ATOM 593 O O . GLU A 1 74 ? -30.222 -38.029 16.709 1.00 82.88 74 GLU A O 1
ATOM 598 N N . VAL A 1 75 ? -29.338 -38.333 18.747 1.00 80.62 75 VAL A N 1
ATOM 599 C CA . VAL A 1 75 ? -29.950 -37.125 19.334 1.00 80.62 75 VAL A CA 1
ATOM 600 C C . VAL A 1 75 ? -29.514 -35.853 18.595 1.00 80.62 75 VAL A C 1
ATOM 602 O O . VAL A 1 75 ? -30.277 -34.894 18.495 1.00 80.62 75 VAL A O 1
ATOM 605 N N . ASN A 1 76 ? -28.287 -35.815 18.069 1.00 77.00 76 ASN A N 1
ATOM 606 C CA . ASN A 1 76 ? -27.813 -34.691 17.262 1.00 77.00 76 ASN A CA 1
ATOM 607 C C . ASN A 1 76 ? -28.420 -34.681 15.852 1.00 77.00 76 ASN A C 1
ATOM 609 O O . ASN A 1 76 ? -28.628 -33.597 15.313 1.00 77.00 76 ASN A O 1
ATOM 613 N N . GLN A 1 77 ? -28.694 -35.845 15.257 1.00 77.00 77 GLN A N 1
ATOM 614 C CA . GLN A 1 77 ? -29.356 -35.934 13.953 1.00 77.00 77 GLN A CA 1
ATOM 615 C C . GLN A 1 77 ? -30.828 -35.518 14.040 1.00 77.00 77 GLN A C 1
ATOM 617 O O . GLN A 1 77 ? -31.279 -34.769 13.185 1.00 77.00 77 GLN A O 1
ATOM 622 N N . GLU A 1 78 ? -31.543 -35.880 15.110 1.00 76.50 78 GLU A N 1
ATOM 623 C CA . GLU A 1 78 ? -32.925 -35.418 15.354 1.00 76.50 78 GLU A CA 1
ATOM 624 C C . GLU A 1 78 ? -33.043 -33.896 15.483 1.00 76.50 78 GLU A C 1
ATOM 626 O O . GLU A 1 78 ? -34.083 -33.315 15.191 1.00 76.50 78 GLU A O 1
ATOM 631 N N . ARG A 1 79 ? -31.971 -33.235 15.937 1.00 73.81 79 ARG A N 1
ATOM 632 C CA . ARG A 1 79 ? -31.907 -31.772 16.054 1.00 73.81 79 ARG A CA 1
ATOM 633 C C . ARG A 1 79 ? -31.598 -31.076 14.733 1.00 73.81 79 ARG A C 1
ATOM 635 O O . ARG A 1 79 ? -31.692 -29.850 14.678 1.00 73.81 79 ARG A O 1
ATOM 642 N N . LYS A 1 80 ? -31.178 -31.804 13.695 1.00 72.44 80 LYS A N 1
ATOM 643 C CA . LYS A 1 80 ? -30.959 -31.200 12.382 1.00 72.44 80 LYS A CA 1
ATOM 644 C C . LYS A 1 80 ? -32.303 -31.024 11.696 1.00 72.44 80 LYS A C 1
ATOM 646 O O . LYS A 1 80 ? -33.021 -31.987 11.458 1.00 72.44 80 LYS A O 1
ATOM 651 N N . PHE A 1 81 ? -32.608 -29.780 11.350 1.00 62.91 81 PHE A N 1
ATOM 652 C CA . PHE A 1 81 ? -33.710 -29.473 10.450 1.00 62.91 81 PHE A CA 1
ATOM 653 C C . PHE A 1 81 ? -33.518 -30.209 9.122 1.00 62.91 81 PHE A C 1
ATOM 655 O O . PHE A 1 81 ? -32.384 -30.344 8.648 1.00 62.91 81 PHE A O 1
ATOM 662 N N . GLN A 1 82 ? -34.621 -30.673 8.528 1.00 59.94 82 GLN A N 1
ATOM 663 C CA . GLN A 1 82 ? -34.580 -31.201 7.170 1.00 59.94 82 GLN A CA 1
ATOM 664 C C . GLN A 1 82 ? -34.021 -30.106 6.246 1.00 59.94 82 GLN A C 1
ATOM 666 O O . GLN A 1 82 ? -34.515 -28.974 6.285 1.00 59.94 82 GLN A O 1
ATOM 671 N N . PRO A 1 83 ? -32.963 -30.381 5.464 1.00 57.06 83 PRO A N 1
ATOM 672 C CA . PRO A 1 83 ? -32.493 -29.431 4.469 1.00 57.06 83 PRO A CA 1
ATOM 673 C C . PRO A 1 83 ? -33.638 -29.142 3.493 1.00 57.06 83 PRO A C 1
ATOM 675 O O . PRO A 1 83 ? -34.277 -30.069 3.007 1.00 57.06 83 PRO A O 1
ATOM 678 N N . GLY A 1 84 ? -33.902 -27.865 3.201 1.00 48.62 84 GLY A N 1
ATOM 679 C CA . GLY A 1 84 ? -34.952 -27.433 2.264 1.00 48.62 84 GLY A CA 1
ATOM 680 C C . GLY A 1 84 ? -34.655 -27.752 0.792 1.00 48.62 84 GLY A C 1
ATOM 681 O O . GLY A 1 84 ? -35.054 -26.999 -0.089 1.00 48.62 84 GLY A O 1
ATOM 682 N N . PHE A 1 85 ? -33.889 -28.809 0.528 1.00 58.09 85 PHE A N 1
ATOM 683 C CA . PHE A 1 85 ? -33.520 -29.296 -0.792 1.00 58.09 85 PHE A CA 1
ATOM 684 C C . PHE A 1 85 ? -33.430 -30.826 -0.760 1.00 58.09 85 PHE A C 1
ATOM 686 O O . PHE A 1 85 ? -32.873 -31.406 0.174 1.00 58.09 85 PHE A O 1
ATOM 693 N N . GLU A 1 86 ? -33.943 -31.483 -1.798 1.00 38.97 86 GLU A N 1
ATOM 694 C CA . GLU A 1 86 ? -33.750 -32.916 -2.015 1.00 38.97 86 GLU A CA 1
ATOM 695 C C . GLU A 1 86 ? -32.505 -33.152 -2.875 1.00 38.97 86 GLU A C 1
ATOM 697 O O . GLU A 1 86 ? -32.327 -32.571 -3.946 1.00 38.97 86 GLU A O 1
ATOM 702 N N . LEU A 1 87 ? -31.618 -34.021 -2.395 1.00 43.72 87 LEU A N 1
ATOM 703 C CA . LEU A 1 87 ? -30.490 -34.522 -3.173 1.00 43.72 87 LEU A CA 1
ATOM 704 C C . LEU A 1 87 ? -31.006 -35.589 -4.142 1.00 43.72 87 LEU A C 1
ATOM 706 O O . LEU A 1 87 ? -31.207 -36.740 -3.753 1.00 43.72 87 LEU A O 1
ATOM 710 N N . ILE A 1 88 ? -31.187 -35.220 -5.411 1.00 47.97 88 ILE A N 1
ATOM 711 C CA . ILE A 1 88 ? -31.434 -36.183 -6.489 1.00 47.97 88 ILE A CA 1
ATOM 712 C C . ILE A 1 88 ? -30.144 -36.986 -6.690 1.00 47.97 88 ILE A C 1
ATOM 714 O O . ILE A 1 88 ? -29.177 -36.522 -7.298 1.00 47.97 88 ILE A O 1
ATOM 718 N N . LYS A 1 89 ? -30.102 -38.199 -6.134 1.00 39.91 89 LYS A N 1
ATOM 719 C CA . LYS A 1 89 ? -29.019 -39.158 -6.366 1.00 39.91 89 LYS A CA 1
ATOM 720 C C . LYS A 1 89 ? -29.200 -39.787 -7.743 1.00 39.91 89 LYS A C 1
ATOM 722 O O . LYS A 1 89 ? -29.812 -40.836 -7.838 1.00 39.91 89 LYS A O 1
ATOM 727 N N . ASN A 1 90 ? -28.668 -39.140 -8.774 1.00 36.84 90 ASN A N 1
ATOM 728 C CA . ASN A 1 90 ? -28.212 -39.776 -10.011 1.00 36.84 90 ASN A CA 1
ATOM 729 C C . ASN A 1 90 ? -27.209 -38.833 -10.680 1.00 36.84 90 ASN A C 1
ATOM 731 O O . ASN A 1 90 ? -27.585 -37.840 -11.292 1.00 36.84 90 ASN A O 1
ATOM 735 N N . GLY A 1 91 ? -25.920 -39.127 -10.514 1.00 31.92 91 GLY A N 1
ATOM 736 C CA . GLY A 1 91 ? -24.863 -38.356 -11.167 1.00 31.92 91 GLY A CA 1
ATOM 737 C C . GLY A 1 91 ? -23.434 -38.735 -10.793 1.00 31.92 91 GLY A C 1
ATOM 738 O O . GLY A 1 91 ? -22.521 -38.352 -11.511 1.00 31.92 91 GLY A O 1
ATOM 739 N N . LEU A 1 92 ? -23.202 -39.489 -9.713 1.00 37.25 92 LEU A N 1
ATOM 740 C CA . LEU A 1 92 ? -21.848 -39.887 -9.316 1.00 37.25 92 LEU A CA 1
ATOM 741 C C . LEU A 1 92 ? -21.854 -41.278 -8.675 1.00 37.25 92 LEU A C 1
ATOM 743 O O . LEU A 1 92 ? -22.252 -41.413 -7.521 1.00 37.25 92 LEU A O 1
ATOM 747 N N . ASN A 1 93 ? -21.470 -42.280 -9.471 1.00 29.95 93 ASN A N 1
ATOM 748 C CA . ASN A 1 93 ? -20.768 -43.535 -9.145 1.00 29.95 93 ASN A CA 1
ATOM 749 C C . ASN A 1 93 ? -20.939 -44.433 -10.380 1.00 29.95 93 ASN A C 1
ATOM 751 O O . ASN A 1 93 ? -22.055 -44.801 -10.718 1.00 29.95 93 ASN A O 1
ATOM 755 N N . GLU A 1 94 ? -19.915 -44.648 -11.198 1.00 27.14 94 GLU A N 1
ATOM 756 C CA . GLU A 1 94 ? -18.885 -45.694 -11.080 1.00 27.14 94 GLU A CA 1
ATOM 757 C C . GLU A 1 94 ? -17.921 -45.479 -12.282 1.00 27.14 94 GLU A C 1
ATOM 759 O O . GLU A 1 94 ? -18.381 -45.039 -13.327 1.00 27.14 94 GLU A O 1
ATOM 764 N N . LYS A 1 95 ? -16.606 -45.733 -12.303 1.00 25.27 95 LYS A N 1
ATOM 765 C CA . LYS A 1 95 ? -15.705 -46.546 -11.480 1.00 25.27 95 LYS A CA 1
ATOM 766 C C . LYS A 1 95 ? -14.236 -46.224 -11.851 1.00 25.27 95 LYS A C 1
ATOM 768 O O . LYS A 1 95 ? -13.934 -45.861 -12.982 1.00 25.27 95 LYS A O 1
ATOM 773 N N . SER A 1 96 ? -13.362 -46.465 -10.870 1.00 23.16 96 SER A N 1
ATOM 774 C CA . SER A 1 96 ? -11.972 -46.957 -10.960 1.00 23.16 96 SER A CA 1
ATOM 775 C C . SER A 1 96 ? -10.887 -46.151 -11.689 1.00 23.16 96 SER A C 1
ATOM 777 O O . SER A 1 96 ? -10.717 -46.219 -12.901 1.00 23.16 96 SER A O 1
ATOM 779 N N . TYR A 1 97 ? -10.023 -45.555 -10.865 1.00 23.52 97 TYR A N 1
ATOM 780 C CA . TYR A 1 97 ? -8.618 -45.296 -11.165 1.00 23.52 97 TYR A CA 1
ATOM 781 C C . TYR A 1 97 ? -7.868 -46.594 -11.519 1.00 23.52 97 TYR A C 1
ATOM 783 O O . TYR A 1 97 ? -7.837 -47.529 -10.719 1.00 23.52 97 TYR A O 1
ATOM 791 N N . GLN A 1 98 ? -7.175 -46.594 -12.658 1.00 21.77 98 GLN A N 1
ATOM 792 C CA . GLN A 1 98 ? -5.953 -47.366 -12.879 1.00 21.77 98 GLN A CA 1
ATOM 793 C C . GLN A 1 98 ? -4.879 -46.400 -13.387 1.00 21.77 98 GLN A C 1
ATOM 795 O O . GLN A 1 98 ? -5.011 -45.809 -14.454 1.00 21.77 98 GLN A O 1
ATOM 800 N N . LEU A 1 99 ? -3.831 -46.212 -12.587 1.00 24.17 99 LEU A N 1
ATOM 801 C CA . LEU A 1 99 ? -2.590 -45.561 -12.999 1.00 24.17 99 LEU A CA 1
ATOM 802 C C . LEU A 1 99 ? -1.631 -46.644 -13.502 1.00 24.17 99 LEU A C 1
ATOM 804 O O . LEU A 1 99 ? -1.294 -47.530 -12.713 1.00 24.17 99 LEU A O 1
ATOM 808 N N . PRO A 1 100 ? -1.101 -46.550 -14.731 1.00 22.05 100 PRO A N 1
ATOM 809 C CA . PRO A 1 100 ? 0.159 -47.178 -15.071 1.00 22.05 100 PRO A CA 1
ATOM 810 C C . PRO A 1 100 ? 1.291 -46.139 -15.090 1.00 22.05 100 PRO A C 1
ATOM 812 O O . PRO A 1 100 ? 1.212 -45.118 -15.765 1.00 22.05 100 PRO A O 1
ATOM 815 N N . GLY A 1 101 ? 2.372 -46.458 -14.373 1.00 22.27 101 GLY A N 1
ATOM 816 C CA . GLY A 1 101 ? 3.735 -46.149 -14.816 1.00 22.27 101 GLY A CA 1
ATOM 817 C C . GLY A 1 101 ? 4.348 -44.807 -14.409 1.00 22.27 101 GLY A C 1
ATOM 818 O O . GLY A 1 101 ? 4.327 -43.841 -15.162 1.00 22.27 101 GLY A O 1
ATOM 819 N N . LYS A 1 102 ? 5.043 -44.805 -13.265 1.00 26.77 102 LYS A N 1
ATOM 820 C CA . LYS A 1 102 ? 6.210 -43.942 -13.008 1.00 26.77 102 LYS A CA 1
ATOM 821 C C . LYS A 1 102 ? 7.327 -44.240 -14.018 1.00 26.77 102 LYS A C 1
ATOM 823 O O . LYS A 1 102 ? 7.684 -45.408 -14.093 1.00 26.77 102 LYS A O 1
ATOM 828 N N . ILE A 1 103 ? 7.963 -43.205 -14.586 1.00 22.91 103 ILE A N 1
ATOM 829 C CA . ILE A 1 103 ? 9.436 -43.033 -14.714 1.00 22.91 103 ILE A CA 1
ATOM 830 C C . ILE A 1 103 ? 9.720 -41.505 -14.674 1.00 22.91 103 ILE A C 1
ATOM 832 O O . ILE A 1 103 ? 9.335 -40.794 -15.590 1.00 22.91 103 ILE A O 1
ATOM 836 N N . ILE A 1 104 ? 10.041 -40.941 -13.495 1.00 22.84 104 ILE A N 1
ATOM 837 C CA . ILE A 1 104 ? 11.328 -40.285 -13.126 1.00 22.84 104 ILE A CA 1
ATOM 838 C C . ILE A 1 104 ? 11.657 -39.054 -14.012 1.00 22.84 104 ILE A C 1
ATOM 840 O O . ILE A 1 104 ? 11.968 -39.188 -15.184 1.00 22.84 104 ILE A O 1
ATOM 844 N N . ASN A 1 105 ? 11.585 -37.820 -13.495 1.00 22.06 105 ASN A N 1
ATOM 845 C CA . ASN A 1 105 ? 12.763 -37.213 -12.862 1.00 22.06 105 ASN A CA 1
ATOM 846 C C . ASN A 1 105 ? 12.456 -36.287 -11.675 1.00 22.06 105 ASN A C 1
ATOM 848 O O . ASN A 1 105 ? 11.570 -35.436 -11.696 1.00 22.06 105 ASN A O 1
ATOM 852 N N . GLN A 1 106 ? 13.247 -36.513 -10.630 1.00 26.17 106 GLN A N 1
ATOM 853 C CA . GLN A 1 106 ? 13.293 -35.830 -9.349 1.00 26.17 106 GLN A CA 1
ATOM 854 C C . GLN A 1 106 ? 13.926 -34.443 -9.488 1.00 26.17 106 GLN A C 1
ATOM 856 O O . GLN A 1 106 ? 15.084 -34.336 -9.862 1.00 26.17 106 GLN A O 1
ATOM 861 N N . HIS A 1 107 ? 13.175 -33.405 -9.135 1.00 22.39 107 HIS A N 1
ATOM 862 C CA . HIS A 1 107 ? 13.573 -32.258 -8.307 1.00 22.39 107 HIS A CA 1
ATOM 863 C C . HIS A 1 107 ? 12.366 -31.313 -8.284 1.00 22.39 107 HIS A C 1
ATOM 865 O O . HIS A 1 107 ? 11.792 -31.068 -9.332 1.00 22.39 107 HIS A O 1
ATOM 871 N N . PHE A 1 108 ? 11.973 -30.825 -7.102 1.00 23.02 108 PHE A N 1
ATOM 872 C CA . PHE A 1 108 ? 10.771 -30.021 -6.781 1.00 23.02 108 PHE A CA 1
ATOM 873 C C . PHE A 1 108 ? 9.632 -30.787 -6.100 1.00 23.02 108 PHE A C 1
ATOM 875 O O . PHE A 1 108 ? 8.520 -30.861 -6.609 1.00 23.02 108 PHE A O 1
ATOM 882 N N . SER A 1 109 ? 9.885 -31.326 -4.900 1.00 20.92 109 SER A N 1
ATOM 883 C CA . SER A 1 109 ? 8.842 -31.630 -3.900 1.00 20.92 109 SER A CA 1
ATOM 884 C C . SER A 1 109 ? 9.454 -31.916 -2.523 1.00 20.92 109 SER A C 1
ATOM 886 O O . SER A 1 109 ? 9.849 -33.042 -2.242 1.00 20.92 109 SER A O 1
ATOM 888 N N . LYS A 1 110 ? 9.531 -30.877 -1.687 1.00 21.23 110 LYS A N 1
ATOM 889 C CA . LYS A 1 110 ? 9.574 -30.832 -0.206 1.00 21.23 110 LYS A CA 1
ATOM 890 C C . LYS A 1 110 ? 9.580 -29.319 0.080 1.00 21.23 110 LYS A C 1
ATOM 892 O O . LYS A 1 110 ? 10.517 -28.656 -0.325 1.00 21.23 110 LYS A O 1
ATOM 897 N N . CYS A 1 111 ? 8.541 -28.647 0.561 1.00 19.97 111 CYS A N 1
ATOM 898 C CA . CYS A 1 111 ? 7.587 -28.992 1.599 1.00 19.97 111 CYS A CA 1
ATOM 899 C C . CYS A 1 111 ? 6.209 -28.390 1.273 1.00 19.97 111 CYS A C 1
ATOM 901 O O . CYS A 1 111 ? 6.069 -27.185 1.091 1.00 19.97 111 CYS A O 1
ATOM 903 N N . LEU A 1 112 ? 5.184 -29.236 1.252 1.00 21.66 112 LEU A N 1
ATOM 904 C CA . LEU A 1 112 ? 3.776 -28.854 1.301 1.00 21.66 112 LEU A CA 1
ATOM 905 C C . LEU A 1 112 ? 3.155 -29.698 2.406 1.00 21.66 112 LEU A C 1
ATOM 907 O O . LEU A 1 112 ? 2.826 -30.852 2.161 1.00 21.66 112 LEU A O 1
ATOM 911 N N . LEU A 1 113 ? 3.008 -29.145 3.609 1.00 20.86 113 LEU A N 1
ATOM 912 C CA . LEU A 1 113 ? 2.080 -29.653 4.618 1.00 20.86 113 LEU A CA 1
ATOM 913 C C . LEU A 1 113 ? 1.588 -28.490 5.499 1.00 20.86 113 LEU A C 1
ATOM 915 O O . LEU A 1 113 ? 2.352 -27.873 6.226 1.00 20.86 113 LEU A O 1
ATOM 919 N N . ARG A 1 114 ? 0.286 -28.207 5.347 1.00 19.58 114 ARG A N 1
ATOM 920 C CA . ARG A 1 114 ? -0.709 -27.702 6.316 1.00 19.58 114 ARG A CA 1
ATOM 921 C C . ARG A 1 114 ? -0.209 -26.930 7.554 1.00 19.58 114 ARG A C 1
ATOM 923 O O . ARG A 1 114 ? 0.396 -27.523 8.433 1.00 19.58 114 ARG A O 1
ATOM 930 N N . SER A 1 115 ? -0.772 -25.738 7.795 1.00 20.53 115 SER A N 1
ATOM 931 C CA . SER A 1 115 ? -1.927 -25.573 8.714 1.00 20.53 115 SER A CA 1
ATOM 932 C C . SER A 1 115 ? -2.267 -24.107 9.069 1.00 20.53 115 SER A C 1
ATOM 934 O O . SER A 1 115 ? -1.428 -23.271 9.379 1.00 20.53 115 SER A O 1
ATOM 936 N N . HIS A 1 116 ? -3.556 -23.806 8.891 1.00 21.84 116 HIS A N 1
ATOM 937 C CA . HIS A 1 116 ? -4.540 -23.151 9.769 1.00 21.84 116 HIS A CA 1
ATOM 938 C C . HIS A 1 116 ? -4.289 -21.880 10.600 1.00 21.84 116 HIS A C 1
ATOM 940 O O . HIS A 1 116 ? -3.321 -21.777 11.335 1.00 21.84 116 HIS A O 1
ATOM 946 N N . PHE A 1 117 ? -5.343 -21.045 10.582 1.00 25.53 117 PHE A N 1
ATOM 947 C CA . PHE A 1 117 ? -5.827 -20.084 11.591 1.00 25.53 117 PHE A CA 1
ATOM 948 C C . PHE A 1 117 ? -5.474 -18.607 11.435 1.00 25.53 117 PHE A C 1
ATOM 950 O O . PHE A 1 117 ? -4.815 -18.177 10.505 1.00 25.53 117 PHE A O 1
ATOM 957 N N . SER A 1 118 ? -6.167 -17.786 12.201 1.00 23.98 118 SER A N 1
ATOM 958 C CA . SER A 1 118 ? -6.714 -16.549 11.686 1.00 23.98 118 SER A CA 1
ATOM 959 C C . SER A 1 118 ? -7.467 -15.848 12.775 1.00 23.98 118 SER A C 1
ATOM 961 O O . SER A 1 118 ? -8.253 -16.528 13.428 1.00 23.98 118 SER A O 1
ATOM 963 N N . THR A 1 119 ? -7.394 -14.526 12.881 1.00 20.33 119 THR A N 1
ATOM 964 C CA . THR A 1 119 ? -8.370 -13.764 13.675 1.00 20.33 119 THR A CA 1
ATOM 965 C C . THR A 1 119 ? -8.210 -12.260 13.531 1.00 20.33 119 THR A C 1
ATOM 967 O O . THR A 1 119 ? -7.202 -11.708 13.112 1.00 20.33 119 THR A O 1
ATOM 970 N N . THR A 1 120 ? -9.304 -11.584 13.823 1.00 21.34 120 THR A N 1
ATOM 971 C CA . THR A 1 120 ? -9.608 -10.222 13.421 1.00 21.34 120 THR A CA 1
ATOM 972 C C . THR A 1 120 ? -9.242 -9.122 14.378 1.00 21.34 120 THR A C 1
ATOM 974 O O . THR A 1 120 ? -9.507 -9.203 15.572 1.00 21.34 120 THR A O 1
ATOM 977 N N . THR A 1 121 ? -8.922 -7.974 13.789 1.00 21.31 121 THR A N 1
ATOM 978 C CA . THR A 1 121 ? -9.667 -6.717 13.971 1.00 21.31 121 THR A CA 1
ATOM 979 C C . THR A 1 121 ? -9.110 -5.690 12.990 1.00 21.31 121 THR A C 1
ATOM 981 O O . THR A 1 121 ? -7.901 -5.573 12.852 1.00 21.31 121 THR A O 1
ATOM 984 N N . TYR A 1 122 ? -9.993 -4.960 12.300 1.00 24.77 122 TYR A N 1
ATOM 985 C CA . TYR A 1 122 ? -9.647 -3.811 11.452 1.00 24.77 122 TYR A CA 1
ATOM 986 C C . TYR A 1 122 ? -8.433 -4.026 10.535 1.00 24.77 122 TYR A C 1
ATOM 988 O O . TYR A 1 122 ? -7.453 -3.289 10.584 1.00 24.77 122 TYR A O 1
ATOM 996 N N . ASN A 1 123 ? -8.559 -4.969 9.601 1.00 23.73 123 ASN A N 1
ATOM 997 C CA . ASN A 1 123 ? -7.813 -4.877 8.357 1.00 23.73 123 ASN A CA 1
ATOM 998 C C . ASN A 1 123 ? -8.400 -3.725 7.513 1.00 23.73 123 ASN A C 1
ATOM 1000 O O . ASN A 1 123 ? -9.063 -3.936 6.510 1.00 23.73 123 ASN A O 1
ATOM 1004 N N . LYS A 1 124 ? -8.057 -2.481 7.853 1.00 26.20 124 LYS A N 1
ATOM 1005 C CA . LYS A 1 124 ? -7.177 -1.845 6.883 1.00 26.20 124 LYS A CA 1
ATOM 1006 C C . LYS A 1 124 ? -5.859 -2.505 7.179 1.00 26.20 124 LYS A C 1
ATOM 1008 O O . LYS A 1 124 ? -5.201 -2.153 8.153 1.00 26.20 124 LYS A O 1
ATOM 1013 N N . SER A 1 125 ? -5.526 -3.526 6.400 1.00 24.33 125 SER A N 1
ATOM 1014 C CA . SER A 1 125 ? -4.129 -3.760 6.129 1.00 24.33 125 SER A CA 1
ATOM 1015 C C . SER A 1 125 ? -3.543 -2.361 5.927 1.00 24.33 125 SER A C 1
ATOM 1017 O O . SER A 1 125 ? -3.943 -1.648 5.014 1.00 24.33 125 SER A O 1
ATOM 1019 N N . GLN A 1 126 ? -2.699 -1.924 6.859 1.00 25.30 126 GLN A N 1
ATOM 1020 C CA . GLN A 1 126 ? -1.485 -1.348 6.358 1.00 25.30 126 GLN A CA 1
ATOM 1021 C C . GLN A 1 126 ? -0.788 -2.549 5.642 1.00 25.30 126 GLN A C 1
ATOM 1023 O O . GLN A 1 126 ? 0.012 -3.203 6.275 1.00 25.30 126 GLN A O 1
ATOM 1028 N N . GLU A 1 127 ? -1.174 -3.091 4.468 1.00 24.77 127 GLU A N 1
ATOM 1029 C CA . GLU A 1 127 ? -1.156 -2.370 3.198 1.00 24.77 127 GLU A CA 1
ATOM 1030 C C . GLU A 1 127 ? -0.888 -0.928 3.522 1.00 24.77 127 GLU A C 1
ATOM 1032 O O . GLU A 1 127 ? -1.774 -0.077 3.616 1.00 24.77 127 GLU A O 1
ATOM 1037 N N . ILE A 1 128 ? 0.393 -0.637 3.676 1.00 26.14 128 ILE A N 1
ATOM 1038 C CA . ILE A 1 128 ? 0.883 0.504 2.951 1.00 26.14 128 ILE A CA 1
ATOM 1039 C C . ILE A 1 128 ? 0.375 0.272 1.499 1.00 26.14 128 ILE A C 1
ATOM 1041 O O . ILE A 1 128 ? 1.098 -0.151 0.615 1.00 26.14 128 ILE A O 1
ATOM 1045 N N . THR A 1 129 ? -0.931 0.502 1.245 1.00 27.41 129 THR A N 1
ATOM 1046 C CA . THR A 1 129 ? -1.435 1.305 0.167 1.00 27.41 129 THR A CA 1
ATOM 1047 C C . THR A 1 129 ? -0.627 2.545 0.409 1.00 27.41 129 THR A C 1
ATOM 1049 O O . THR A 1 129 ? -0.988 3.445 1.181 1.00 27.41 129 THR A O 1
ATOM 1052 N N . THR A 1 130 ? 0.583 2.485 -0.125 1.00 26.64 130 THR A N 1
ATOM 1053 C CA . THR A 1 130 ? 1.376 3.627 -0.426 1.00 26.64 130 THR A CA 1
ATOM 1054 C C . THR A 1 130 ? 0.371 4.658 -0.882 1.00 26.64 130 THR A C 1
ATOM 1056 O O . THR A 1 130 ? -0.491 4.313 -1.701 1.00 26.64 130 THR A O 1
ATOM 1059 N N . PRO A 1 131 ? 0.314 5.816 -0.203 1.00 27.05 131 PRO A N 1
ATOM 1060 C CA . PRO A 1 131 ? -0.772 6.765 -0.387 1.00 27.05 131 PRO A CA 1
ATOM 1061 C C . PRO A 1 131 ? -1.039 6.862 -1.879 1.00 27.05 131 PRO A C 1
ATOM 1063 O O . PRO A 1 131 ? -0.069 6.911 -2.625 1.00 27.05 131 PRO A O 1
ATOM 1066 N N . GLY A 1 132 ? -2.306 6.815 -2.312 1.00 31.61 132 GLY A N 1
ATOM 1067 C CA . GLY A 1 132 ? -2.738 6.796 -3.725 1.00 31.61 132 GLY A CA 1
ATOM 1068 C C . GLY A 1 132 ? -2.125 7.887 -4.620 1.00 31.61 132 GLY A C 1
ATOM 1069 O O . GLY A 1 132 ? -2.326 7.920 -5.829 1.00 31.61 132 GLY A O 1
ATOM 1070 N N . TYR A 1 133 ? -1.288 8.725 -4.038 1.00 32.59 133 TYR A N 1
ATOM 1071 C CA . TYR A 1 133 ? -0.164 9.389 -4.657 1.00 32.59 133 TYR A CA 1
ATOM 1072 C C . TYR A 1 133 ? 0.858 8.497 -5.406 1.00 32.59 133 TYR A C 1
ATOM 1074 O O . TYR A 1 133 ? 1.582 8.968 -6.269 1.00 32.59 133 TYR A O 1
ATOM 1082 N N . LEU A 1 134 ? 0.915 7.186 -5.176 1.00 29.61 134 LEU A N 1
ATOM 1083 C CA . LEU A 1 134 ? 1.845 6.287 -5.876 1.00 29.61 134 LEU A CA 1
ATOM 1084 C C . LEU A 1 134 ? 1.219 5.483 -7.010 1.00 29.61 134 LEU A C 1
ATOM 1086 O O . LEU A 1 134 ? 1.937 4.951 -7.859 1.00 29.61 134 LEU A O 1
ATOM 1090 N N . THR A 1 135 ? -0.113 5.471 -7.072 1.00 31.28 135 THR A N 1
ATOM 1091 C CA . THR A 1 135 ? -0.853 5.284 -8.327 1.00 31.28 135 THR A CA 1
ATOM 1092 C C . THR A 1 135 ? -0.688 6.485 -9.262 1.00 31.28 135 THR A C 1
ATOM 1094 O O . THR A 1 135 ? -0.804 6.322 -10.474 1.00 31.28 135 THR A O 1
ATOM 1097 N N . TRP A 1 136 ? -0.356 7.664 -8.726 1.00 30.95 136 TRP A N 1
ATOM 1098 C CA . TRP A 1 136 ? -0.233 8.904 -9.491 1.00 30.95 136 TRP A CA 1
ATOM 1099 C C . TRP A 1 136 ? 1.053 8.995 -10.341 1.00 30.95 136 TRP A C 1
ATOM 1101 O O . TRP A 1 136 ? 0.982 9.437 -11.481 1.00 30.95 136 TRP A O 1
ATOM 1111 N N . VAL A 1 137 ? 2.193 8.438 -9.920 1.00 31.98 137 VAL A N 1
ATOM 1112 C CA . VAL A 1 137 ? 3.479 8.620 -10.647 1.00 31.98 137 VAL A CA 1
ATOM 1113 C C . VAL A 1 137 ? 3.684 7.722 -11.876 1.00 31.98 137 VAL A C 1
ATOM 1115 O O . VAL A 1 137 ? 4.795 7.354 -12.247 1.00 31.98 137 VAL A O 1
ATOM 1118 N N . THR A 1 138 ? 2.597 7.265 -12.480 1.00 33.72 138 THR A N 1
ATOM 1119 C CA . THR A 1 138 ? 2.649 6.165 -13.448 1.00 33.72 138 THR A CA 1
ATOM 1120 C C . THR A 1 138 ? 2.121 6.530 -14.821 1.00 33.72 138 THR A C 1
ATOM 1122 O O . THR A 1 138 ? 2.016 5.662 -15.664 1.00 33.72 138 THR A O 1
ATOM 1125 N N . ARG A 1 139 ? 1.805 7.801 -15.083 1.00 35.44 139 ARG A N 1
ATOM 1126 C CA . ARG A 1 139 ? 1.579 8.284 -16.451 1.00 35.44 139 ARG A CA 1
ATOM 1127 C C . ARG A 1 139 ? 2.142 9.685 -16.612 1.00 35.44 139 ARG A C 1
ATOM 1129 O O . ARG A 1 139 ? 1.715 10.605 -15.920 1.00 35.44 139 ARG A O 1
ATOM 1136 N N . THR A 1 140 ? 3.029 9.855 -17.574 1.00 28.12 140 THR A N 1
ATOM 1137 C CA . THR A 1 140 ? 2.955 10.994 -18.485 1.00 28.12 140 THR A CA 1
ATOM 1138 C C . THR A 1 140 ? 2.171 10.524 -19.710 1.00 28.12 140 THR A C 1
ATOM 1140 O O . THR A 1 140 ? 2.445 9.454 -20.245 1.00 28.12 140 THR A O 1
ATOM 1143 N N . ASN A 1 141 ? 1.158 11.283 -20.118 1.00 29.73 141 ASN A N 1
ATOM 1144 C CA . ASN A 1 141 ? 0.810 11.382 -21.529 1.00 29.73 141 ASN A CA 1
ATOM 1145 C C . ASN A 1 141 ? 1.218 12.792 -21.953 1.00 29.73 141 ASN A C 1
ATOM 1147 O O . ASN A 1 141 ? 1.020 13.726 -21.184 1.00 29.73 141 ASN A O 1
ATOM 1151 N N . GLU A 1 142 ? 1.765 12.873 -23.163 1.00 31.02 142 GLU A N 1
ATOM 1152 C CA . GLU A 1 142 ? 2.054 14.093 -23.923 1.00 31.02 142 GLU A CA 1
ATOM 1153 C C . GLU A 1 142 ? 3.267 14.909 -23.464 1.00 31.02 142 GLU A C 1
ATOM 1155 O O . GLU A 1 142 ? 3.161 16.062 -23.078 1.00 31.02 142 GLU A O 1
ATOM 1160 N N . ASP A 1 143 ? 4.452 14.327 -23.670 1.00 24.86 143 ASP A N 1
ATOM 1161 C CA . ASP A 1 143 ? 5.464 15.059 -24.434 1.00 24.86 143 ASP A CA 1
ATOM 1162 C C . ASP A 1 143 ? 5.426 14.524 -25.871 1.00 24.86 143 ASP A C 1
ATOM 1164 O O . ASP A 1 143 ? 6.022 13.498 -26.208 1.00 24.86 143 ASP A O 1
ATOM 1168 N N . GLN A 1 144 ? 4.689 15.224 -26.734 1.00 26.56 144 GLN A N 1
ATOM 1169 C CA . GLN A 1 144 ? 4.952 15.222 -28.169 1.00 26.56 144 GLN A CA 1
ATOM 1170 C C . GLN A 1 144 ? 6.284 15.936 -28.425 1.00 26.56 144 GLN A C 1
ATOM 1172 O O . GLN A 1 144 ? 6.292 16.990 -29.031 1.00 26.56 144 GLN A O 1
ATOM 1177 N N . TYR A 1 145 ? 7.421 15.401 -27.992 1.00 24.58 145 TYR A N 1
ATOM 1178 C CA . TYR A 1 145 ? 8.698 15.812 -28.564 1.00 24.58 145 TYR A CA 1
ATOM 1179 C C . TYR A 1 145 ? 9.627 14.610 -28.645 1.00 24.58 145 TYR A C 1
ATOM 1181 O O . TYR A 1 145 ? 10.205 14.137 -27.672 1.00 24.58 145 TYR A O 1
ATOM 1189 N N . ILE A 1 146 ? 9.780 14.182 -29.897 1.00 27.53 146 ILE A N 1
ATOM 1190 C CA . ILE A 1 146 ? 11.001 13.608 -30.427 1.00 27.53 146 ILE A CA 1
ATOM 1191 C C . ILE A 1 146 ? 11.249 12.154 -29.991 1.00 27.53 146 ILE A C 1
ATOM 1193 O O . ILE A 1 146 ? 12.094 11.807 -29.170 1.00 27.53 146 ILE A O 1
ATOM 1197 N N . SER A 1 147 ? 10.609 11.260 -30.743 1.00 25.78 147 SER A N 1
ATOM 1198 C CA . SER A 1 147 ? 11.266 10.045 -31.217 1.00 25.78 147 SER A CA 1
ATOM 1199 C C . SER A 1 147 ? 12.461 10.408 -32.120 1.00 25.78 147 SER A C 1
ATOM 1201 O O . SER A 1 147 ? 12.470 10.063 -33.299 1.00 25.78 147 SER A O 1
ATOM 1203 N N . ASN A 1 148 ? 13.476 11.112 -31.613 1.00 23.67 148 ASN A N 1
ATOM 1204 C CA . ASN A 1 148 ? 14.769 11.110 -32.287 1.00 23.67 148 ASN A CA 1
ATOM 1205 C C . ASN A 1 148 ? 15.449 9.858 -31.809 1.00 23.67 148 ASN A C 1
ATOM 1207 O O . ASN A 1 148 ? 15.982 9.787 -30.707 1.00 23.67 148 ASN A O 1
ATOM 1211 N N . ALA A 1 149 ? 15.323 8.866 -32.677 1.00 26.50 149 ALA A N 1
ATOM 1212 C CA . ALA A 1 149 ? 16.395 7.968 -32.988 1.00 26.50 149 ALA A CA 1
ATOM 1213 C C . ALA A 1 149 ? 17.211 7.549 -31.752 1.00 26.50 149 ALA A C 1
ATOM 1215 O O . ALA A 1 149 ? 18.293 8.065 -31.487 1.00 26.50 149 ALA A O 1
ATOM 1216 N N . ASN A 1 150 ? 16.817 6.407 -31.177 1.00 30.17 150 ASN A N 1
ATOM 1217 C CA . ASN A 1 150 ? 17.796 5.332 -31.273 1.00 30.17 150 ASN A CA 1
ATOM 1218 C C . ASN A 1 150 ? 18.259 5.396 -32.725 1.00 30.17 150 ASN A C 1
ATOM 1220 O O . ASN A 1 150 ? 17.447 5.141 -33.622 1.00 30.17 150 ASN A O 1
ATOM 1224 N N . THR A 1 151 ? 19.492 5.817 -32.981 1.00 28.97 151 THR A N 1
ATOM 1225 C CA . THR A 1 151 ? 20.204 5.398 -34.178 1.00 28.97 151 THR A CA 1
ATOM 1226 C C . THR A 1 151 ? 20.234 3.879 -34.082 1.00 28.97 151 THR A C 1
ATOM 1228 O O . THR A 1 151 ? 21.201 3.257 -33.662 1.00 28.97 151 THR A O 1
ATOM 1231 N N . ARG A 1 152 ? 19.074 3.276 -34.385 1.00 34.91 152 ARG A N 1
ATOM 1232 C CA . ARG A 1 152 ? 18.882 1.888 -34.708 1.00 34.91 152 ARG A CA 1
ATOM 1233 C C . ARG A 1 152 ? 19.920 1.732 -35.789 1.00 34.91 152 ARG A C 1
ATOM 1235 O O . ARG A 1 152 ? 19.777 2.333 -36.855 1.00 34.91 152 ARG A O 1
ATOM 1242 N N . ARG A 1 153 ? 20.986 0.988 -35.505 1.00 31.84 153 ARG A N 1
ATOM 1243 C CA . ARG A 1 153 ? 21.668 0.300 -36.586 1.00 31.84 153 ARG A CA 1
ATOM 1244 C C . ARG A 1 153 ? 20.550 -0.483 -37.252 1.00 31.84 153 ARG A C 1
ATOM 1246 O O . ARG A 1 153 ? 20.049 -1.454 -36.692 1.00 31.84 153 ARG A O 1
ATOM 1253 N N . VAL A 1 154 ? 20.020 0.073 -38.340 1.00 32.84 154 VAL A N 1
ATOM 1254 C CA . VAL A 1 154 ? 19.077 -0.622 -39.194 1.00 32.84 154 VAL A CA 1
ATOM 1255 C C . VAL A 1 154 ? 19.853 -1.861 -39.570 1.00 32.84 154 VAL A C 1
ATOM 1257 O O . VAL A 1 154 ? 20.917 -1.759 -40.178 1.00 32.84 154 VAL A O 1
ATOM 1260 N N . PHE A 1 155 ? 19.391 -3.006 -39.079 1.00 41.34 155 PHE A N 1
ATOM 1261 C CA . PHE A 1 155 ? 19.886 -4.280 -39.543 1.00 41.34 155 PHE A CA 1
ATOM 1262 C C . PHE A 1 155 ? 19.614 -4.274 -41.044 1.00 41.34 155 PHE A C 1
ATOM 1264 O O . PHE A 1 155 ? 18.471 -4.425 -41.480 1.00 41.34 155 PHE A O 1
ATOM 1271 N N . ALA A 1 156 ? 20.645 -3.959 -41.825 1.00 41.09 156 ALA A N 1
ATOM 1272 C CA . ALA A 1 156 ? 20.604 -4.080 -43.262 1.00 41.09 156 ALA A CA 1
ATOM 1273 C C . ALA A 1 156 ? 20.623 -5.583 -43.516 1.00 41.09 156 ALA A C 1
ATOM 1275 O O . ALA A 1 156 ? 21.688 -6.180 -43.658 1.00 41.09 156 ALA A O 1
ATOM 1276 N N . VAL A 1 157 ? 19.429 -6.186 -43.488 1.00 45.81 157 VAL A N 1
ATOM 1277 C CA . VAL A 1 157 ? 19.179 -7.595 -43.825 1.00 45.81 157 VAL A CA 1
ATOM 1278 C C . VAL A 1 157 ? 19.977 -7.956 -45.086 1.00 45.81 157 VAL A C 1
ATOM 1280 O O . VAL A 1 157 ? 20.619 -8.995 -45.144 1.00 45.81 157 VAL A O 1
ATOM 1283 N N . GLU A 1 158 ? 20.057 -7.017 -46.029 1.00 48.28 158 GLU A N 1
ATOM 1284 C CA . GLU A 1 158 ? 20.790 -7.087 -47.296 1.00 48.28 158 GLU A CA 1
ATOM 1285 C C . GLU A 1 158 ? 22.292 -7.427 -47.189 1.00 48.28 158 GLU A C 1
ATOM 1287 O O . GLU A 1 158 ? 22.851 -7.908 -48.168 1.00 48.28 158 GLU A O 1
ATOM 1292 N N . ARG A 1 159 ? 22.961 -7.241 -46.037 1.00 46.44 159 ARG A N 1
ATOM 1293 C CA . ARG A 1 159 ? 24.389 -7.592 -45.863 1.00 46.44 159 ARG A CA 1
ATOM 1294 C C . ARG A 1 159 ? 24.655 -9.010 -45.337 1.00 46.44 159 ARG A C 1
ATOM 1296 O O . ARG A 1 159 ? 25.799 -9.441 -45.405 1.00 46.44 159 ARG A O 1
ATOM 1303 N N . TYR A 1 160 ? 23.641 -9.725 -44.838 1.00 49.41 160 TYR A N 1
ATOM 1304 C CA . TYR A 1 160 ? 23.805 -11.026 -44.155 1.00 49.41 160 TYR A CA 1
ATOM 1305 C C . TYR A 1 160 ? 22.923 -12.159 -44.719 1.00 49.41 160 TYR A C 1
ATOM 1307 O O . TYR A 1 160 ? 22.926 -13.267 -44.189 1.00 49.41 160 TYR A O 1
ATOM 1315 N N . VAL A 1 161 ? 22.187 -11.915 -45.809 1.00 50.88 161 VAL A N 1
ATOM 1316 C CA . VAL A 1 161 ? 21.320 -12.906 -46.496 1.00 50.88 161 VAL A CA 1
ATOM 1317 C C . VAL A 1 161 ? 22.115 -13.945 -47.310 1.00 50.88 161 VAL A C 1
ATOM 1319 O O . VAL A 1 161 ? 21.550 -14.738 -48.047 1.00 50.88 161 VAL A O 1
ATOM 1322 N N . THR A 1 162 ? 23.438 -14.004 -47.186 1.00 54.44 162 THR A N 1
ATOM 1323 C CA . THR A 1 162 ? 24.256 -14.940 -47.971 1.00 54.44 162 THR A CA 1
ATOM 1324 C C . THR A 1 162 ? 24.324 -16.364 -47.404 1.00 54.44 162 THR A C 1
ATOM 1326 O O . THR A 1 162 ? 24.826 -17.242 -48.100 1.00 54.44 162 THR A O 1
ATOM 1329 N N . ASP A 1 163 ? 23.817 -16.624 -46.189 1.00 72.62 163 ASP A N 1
ATOM 1330 C CA . ASP A 1 163 ? 23.870 -17.944 -45.535 1.00 72.62 163 ASP A CA 1
ATOM 1331 C C . ASP A 1 163 ? 22.472 -18.566 -45.326 1.00 72.62 163 ASP A C 1
ATOM 1333 O O . ASP A 1 163 ? 21.559 -17.931 -44.787 1.00 72.62 163 ASP A O 1
ATOM 1337 N N . GLN A 1 164 ? 22.329 -19.842 -45.704 1.00 78.50 164 GLN A N 1
ATOM 1338 C CA . GLN A 1 164 ? 21.101 -20.644 -45.619 1.00 78.50 164 GLN A CA 1
ATOM 1339 C C . GLN A 1 164 ? 20.551 -20.717 -44.184 1.00 78.50 164 GLN A C 1
ATOM 1341 O O . GLN A 1 164 ? 19.336 -20.744 -43.977 1.00 78.50 164 GLN A O 1
ATOM 1346 N N . PHE A 1 165 ? 21.434 -20.712 -43.180 1.00 83.19 165 PHE A N 1
ATOM 1347 C CA . PHE A 1 165 ? 21.038 -20.698 -41.771 1.00 83.19 165 PHE A CA 1
ATOM 1348 C C . PHE A 1 165 ? 20.332 -19.390 -41.379 1.00 83.19 165 PHE A C 1
ATOM 1350 O O . PHE A 1 165 ? 19.295 -19.407 -40.713 1.00 83.19 165 PHE A O 1
ATOM 1357 N N . THR A 1 166 ? 20.855 -18.250 -41.832 1.00 80.12 166 THR A N 1
ATOM 1358 C CA . THR A 1 166 ? 20.285 -16.924 -41.558 1.00 80.12 166 THR A CA 1
ATOM 1359 C C . THR A 1 166 ? 18.899 -16.774 -42.185 1.00 80.12 166 THR A C 1
ATOM 1361 O O . THR A 1 166 ? 17.976 -16.286 -41.526 1.00 80.12 166 THR A O 1
ATOM 1364 N N . GLU A 1 167 ? 18.709 -17.244 -43.421 1.00 81.00 167 GLU A N 1
ATOM 1365 C CA . GLU A 1 167 ? 17.394 -17.250 -44.076 1.00 81.00 167 GLU A CA 1
ATOM 1366 C C . GLU A 1 167 ? 16.372 -18.106 -43.320 1.00 81.00 167 GLU A C 1
ATOM 1368 O O . GLU A 1 167 ? 15.232 -17.671 -43.113 1.00 81.00 167 GLU A O 1
ATOM 1373 N N . GLU A 1 168 ? 16.785 -19.287 -42.850 1.00 85.25 168 GLU A N 1
ATOM 1374 C CA . GLU A 1 168 ? 15.938 -20.176 -42.057 1.00 85.25 168 GLU A CA 1
ATOM 1375 C C . GLU A 1 168 ? 15.475 -19.494 -40.758 1.00 85.25 168 GLU A C 1
ATOM 1377 O O . GLU A 1 168 ? 14.275 -19.434 -40.475 1.00 85.25 168 GLU A O 1
ATOM 1382 N N . ILE A 1 169 ? 16.403 -18.914 -39.990 1.00 85.62 169 ILE A N 1
ATOM 1383 C CA . ILE A 1 169 ? 16.102 -18.239 -38.719 1.00 85.62 169 ILE A CA 1
ATOM 1384 C C . ILE A 1 169 ? 15.204 -17.014 -38.929 1.00 85.62 169 ILE A C 1
ATOM 1386 O O . ILE A 1 169 ? 14.251 -16.809 -38.170 1.00 85.62 169 ILE A O 1
ATOM 1390 N N . ILE A 1 170 ? 15.440 -16.218 -39.976 1.00 84.06 170 ILE A N 1
ATOM 1391 C CA . ILE A 1 170 ? 14.572 -15.084 -40.329 1.00 84.06 170 ILE A CA 1
ATOM 1392 C C . ILE A 1 170 ? 13.164 -15.578 -40.696 1.00 84.06 170 ILE A C 1
ATOM 1394 O O . ILE A 1 170 ? 12.170 -14.964 -40.288 1.00 84.06 170 ILE A O 1
ATOM 1398 N N . GLY A 1 171 ? 13.058 -16.686 -41.435 1.00 82.88 171 GLY A N 1
ATOM 1399 C CA . GLY A 1 171 ? 11.792 -17.343 -41.757 1.00 82.88 171 GLY A CA 1
ATOM 1400 C C . GLY A 1 171 ? 11.025 -17.764 -40.502 1.00 82.88 171 GLY A C 1
ATOM 1401 O O . GLY A 1 171 ? 9.857 -17.396 -40.337 1.00 82.88 171 GLY A O 1
ATOM 1402 N N . LEU A 1 172 ? 11.695 -18.448 -39.573 1.00 85.62 172 LEU A N 1
ATOM 1403 C CA . LEU A 1 172 ? 11.119 -18.875 -38.294 1.00 85.62 172 LEU A CA 1
ATOM 1404 C C . LEU A 1 172 ? 10.694 -17.687 -37.420 1.00 85.62 172 LEU A C 1
ATOM 1406 O O . LEU A 1 172 ? 9.608 -17.709 -36.831 1.00 85.62 172 LEU A O 1
ATOM 1410 N N . ALA A 1 173 ? 11.493 -16.616 -37.379 1.00 82.00 173 ALA A N 1
ATOM 1411 C CA . ALA A 1 173 ? 11.184 -15.406 -36.620 1.00 82.00 173 ALA A CA 1
ATOM 1412 C C . ALA A 1 173 ? 9.941 -14.689 -37.172 1.00 82.00 173 ALA A C 1
ATOM 1414 O O . ALA A 1 173 ? 9.084 -14.253 -36.402 1.00 82.00 173 ALA A O 1
ATOM 1415 N N . LYS A 1 174 ? 9.785 -14.622 -38.504 1.00 82.75 174 LYS A N 1
ATOM 1416 C CA . LYS A 1 174 ? 8.581 -14.077 -39.160 1.00 82.75 174 LYS A CA 1
ATOM 1417 C C . LYS A 1 174 ? 7.332 -14.917 -38.883 1.00 82.75 174 LYS A C 1
ATOM 1419 O O . LYS A 1 174 ? 6.248 -14.354 -38.749 1.00 82.75 174 LYS A O 1
ATOM 1424 N N . GLN A 1 175 ? 7.484 -16.236 -38.779 1.00 83.31 175 GLN A N 1
ATOM 1425 C CA . GLN A 1 175 ? 6.402 -17.166 -38.439 1.00 83.31 175 GLN A CA 1
ATOM 1426 C C . GLN A 1 175 ? 6.092 -17.209 -36.930 1.00 83.31 175 GLN A C 1
ATOM 1428 O O . GLN A 1 175 ? 5.109 -17.825 -36.528 1.00 83.31 175 GLN A O 1
ATOM 1433 N N . GLY A 1 176 ? 6.899 -16.553 -36.085 1.00 80.31 176 GLY A N 1
ATOM 1434 C CA . GLY A 1 176 ? 6.719 -16.535 -34.630 1.00 80.31 176 GLY A CA 1
ATOM 1435 C C . GLY A 1 176 ? 7.079 -17.851 -33.930 1.00 80.31 176 GLY A C 1
ATOM 1436 O O . GLY A 1 176 ? 6.684 -18.061 -32.783 1.00 80.31 176 GLY A O 1
ATOM 1437 N N . LYS A 1 177 ? 7.831 -18.739 -34.591 1.00 86.62 177 LYS A N 1
ATOM 1438 C CA . LYS A 1 177 ? 8.208 -20.072 -34.094 1.00 86.62 177 LYS A CA 1
ATOM 1439 C C . LYS A 1 177 ? 9.444 -20.022 -33.192 1.00 86.62 177 LYS A C 1
ATOM 1441 O O . LYS A 1 177 ? 10.490 -20.591 -33.489 1.00 86.62 177 LYS A O 1
ATOM 1446 N N . LEU A 1 178 ? 9.321 -19.325 -32.065 1.00 86.12 178 LEU A N 1
ATOM 1447 C CA . LEU A 1 178 ? 10.451 -19.047 -31.173 1.00 86.12 178 LEU A CA 1
ATOM 1448 C C . LEU A 1 178 ? 11.050 -20.316 -30.533 1.00 86.12 178 LEU A C 1
ATOM 1450 O O . LEU A 1 178 ? 12.257 -20.393 -30.342 1.00 86.12 178 LEU A O 1
ATOM 1454 N N . ALA A 1 179 ? 10.226 -21.336 -30.272 1.00 86.94 179 ALA A N 1
ATOM 1455 C CA . ALA A 1 179 ? 10.679 -22.625 -29.742 1.00 86.94 179 ALA A CA 1
ATOM 1456 C C . ALA A 1 179 ? 11.639 -23.364 -30.694 1.00 86.94 179 ALA A C 1
ATOM 1458 O O . ALA A 1 179 ? 12.614 -23.957 -30.243 1.00 86.94 179 ALA A O 1
ATOM 1459 N N . GLU A 1 180 ? 11.399 -23.293 -32.007 1.00 86.44 180 GLU A N 1
ATOM 1460 C CA . GLU A 1 180 ? 12.270 -23.915 -33.013 1.00 86.44 180 GLU A CA 1
ATOM 1461 C C . GLU A 1 180 ? 13.618 -23.177 -33.092 1.00 86.44 180 GLU A C 1
ATOM 1463 O O . GLU A 1 180 ? 14.668 -23.812 -33.162 1.00 86.44 180 GLU A O 1
ATOM 1468 N N . ILE A 1 181 ? 13.609 -21.845 -32.963 1.00 86.69 181 ILE A N 1
ATOM 1469 C CA . ILE A 1 181 ? 14.823 -21.012 -32.924 1.00 86.69 181 ILE A CA 1
ATOM 1470 C C . ILE A 1 181 ? 15.702 -21.360 -31.714 1.00 86.69 181 ILE A C 1
ATOM 1472 O O . ILE A 1 181 ? 16.917 -21.478 -31.857 1.00 86.69 181 ILE A O 1
ATOM 1476 N N . ILE A 1 182 ? 15.103 -21.584 -30.539 1.00 87.38 182 ILE A N 1
ATOM 1477 C CA . ILE A 1 182 ? 15.832 -21.929 -29.306 1.00 87.38 182 ILE A CA 1
ATOM 1478 C C . ILE A 1 182 ? 16.674 -23.203 -29.473 1.00 87.38 182 ILE A C 1
ATOM 1480 O O . ILE A 1 182 ? 17.771 -23.284 -28.927 1.00 87.38 182 ILE A O 1
ATOM 1484 N N . THR A 1 183 ? 16.206 -24.190 -30.245 1.00 87.75 183 THR A N 1
ATOM 1485 C CA . THR A 1 183 ? 16.971 -25.432 -30.492 1.00 87.75 183 THR A CA 1
ATOM 1486 C C . THR A 1 183 ? 18.254 -25.212 -31.295 1.00 87.75 183 THR A C 1
ATOM 1488 O O . THR A 1 183 ? 19.127 -26.075 -31.306 1.00 87.75 183 THR A O 1
ATOM 1491 N N . LYS A 1 184 ? 18.374 -24.056 -31.953 1.00 85.75 184 LYS A N 1
ATOM 1492 C CA . LYS A 1 184 ? 19.503 -23.659 -32.798 1.00 85.75 184 LYS A CA 1
ATOM 1493 C C . LYS A 1 184 ? 20.257 -22.445 -32.234 1.00 85.75 184 LYS A C 1
ATOM 1495 O O . LYS A 1 184 ? 21.061 -21.851 -32.950 1.00 85.75 184 LYS A O 1
ATOM 1500 N N . ALA A 1 185 ? 19.994 -22.075 -30.976 1.00 84.31 185 ALA A N 1
ATOM 1501 C CA . ALA A 1 185 ? 20.505 -20.852 -30.355 1.00 84.31 185 ALA A CA 1
ATOM 1502 C C . ALA A 1 185 ? 22.042 -20.781 -30.303 1.00 84.31 185 ALA A C 1
ATOM 1504 O O . ALA A 1 185 ? 22.603 -19.700 -30.470 1.00 84.31 185 ALA A O 1
ATOM 1505 N N . ASP A 1 186 ? 22.714 -21.927 -30.177 1.00 84.69 186 ASP A N 1
ATOM 1506 C CA . ASP A 1 186 ? 24.176 -22.054 -30.117 1.00 84.69 186 ASP A CA 1
ATOM 1507 C C . ASP A 1 186 ? 24.892 -21.452 -31.344 1.00 84.69 186 ASP A C 1
ATOM 1509 O O . ASP A 1 186 ? 26.039 -21.022 -31.267 1.00 84.69 186 ASP A O 1
ATOM 1513 N N . LYS A 1 187 ? 24.208 -21.394 -32.496 1.00 83.44 187 LYS A N 1
ATOM 1514 C CA . LYS A 1 187 ? 24.756 -20.891 -33.767 1.00 83.44 187 LYS A CA 1
ATOM 1515 C C . LYS A 1 187 ? 24.332 -19.458 -34.104 1.00 83.44 187 LYS A C 1
ATOM 1517 O O . LYS A 1 187 ? 24.651 -18.972 -35.186 1.00 83.44 187 LYS A O 1
ATOM 1522 N N . LEU A 1 188 ? 23.569 -18.790 -33.237 1.00 84.81 188 LEU A N 1
ATOM 1523 C CA . LEU A 1 188 ? 23.102 -17.426 -33.498 1.00 84.81 188 LEU A CA 1
ATOM 1524 C C . LEU A 1 188 ? 24.249 -16.422 -33.372 1.00 84.81 188 LEU A C 1
ATOM 1526 O O . LEU A 1 188 ? 25.090 -16.550 -32.490 1.00 84.81 188 LEU A O 1
ATOM 1530 N N . THR A 1 189 ? 24.245 -15.391 -34.216 1.00 84.38 189 THR A N 1
ATOM 1531 C CA . THR A 1 189 ? 25.128 -14.227 -34.058 1.00 84.38 189 THR A CA 1
ATOM 1532 C C . THR A 1 189 ? 24.443 -13.138 -33.222 1.00 84.38 189 THR A C 1
ATOM 1534 O O . THR A 1 189 ? 23.205 -13.128 -33.128 1.00 84.38 189 THR A O 1
ATOM 1537 N N . PRO A 1 190 ? 25.196 -12.184 -32.643 1.00 83.38 190 PRO A N 1
ATOM 1538 C CA . PRO A 1 190 ? 24.611 -11.084 -31.883 1.00 83.38 190 PRO A CA 1
ATOM 1539 C C . PRO A 1 190 ? 23.554 -10.285 -32.663 1.00 83.38 190 PRO A C 1
ATOM 1541 O O . PRO A 1 190 ? 22.490 -9.946 -32.137 1.00 83.38 190 PRO A O 1
ATOM 1544 N N . GLU A 1 191 ? 23.791 -10.038 -33.952 1.00 83.25 191 GLU A N 1
ATOM 1545 C CA . GLU A 1 191 ? 22.877 -9.279 -34.805 1.00 83.25 191 GLU A CA 1
ATOM 1546 C C . GLU A 1 191 ? 21.570 -10.036 -35.059 1.00 83.25 191 GLU A C 1
ATOM 1548 O O . GLU A 1 191 ? 20.490 -9.436 -35.052 1.00 83.25 191 GLU A O 1
ATOM 1553 N N . LEU A 1 192 ? 21.649 -11.360 -35.234 1.00 83.94 192 LEU A N 1
ATOM 1554 C CA . LEU A 1 192 ? 20.477 -12.222 -35.372 1.00 83.94 192 LEU A CA 1
ATOM 1555 C C . LEU A 1 192 ? 19.646 -12.246 -34.089 1.00 83.94 192 LEU A C 1
ATOM 1557 O O . LEU A 1 192 ? 18.420 -12.157 -34.162 1.00 83.94 192 LEU A O 1
ATOM 1561 N N . VAL A 1 193 ? 20.284 -12.290 -32.917 1.00 85.06 193 VAL A N 1
ATOM 1562 C CA . VAL A 1 193 ? 19.591 -12.204 -31.621 1.00 85.06 193 VAL A CA 1
ATOM 1563 C C . VAL A 1 193 ? 18.833 -10.883 -31.496 1.00 85.06 193 VAL A C 1
ATOM 1565 O O . VAL A 1 193 ? 17.634 -10.887 -31.196 1.00 85.06 193 VAL A O 1
ATOM 1568 N N . ALA A 1 194 ? 19.481 -9.756 -31.805 1.00 83.00 194 ALA A N 1
ATOM 1569 C CA . ALA A 1 194 ? 18.826 -8.449 -31.808 1.00 83.00 194 ALA A CA 1
ATOM 1570 C C . ALA A 1 194 ? 17.650 -8.400 -32.801 1.00 83.00 194 ALA A C 1
ATOM 1572 O O . ALA A 1 194 ? 16.591 -7.845 -32.484 1.00 83.00 194 ALA A O 1
ATOM 1573 N N . TYR A 1 195 ? 17.797 -8.993 -33.991 1.00 83.56 195 TYR A N 1
ATOM 1574 C CA . TYR A 1 195 ? 16.720 -9.085 -34.978 1.00 83.56 195 TYR A CA 1
ATOM 1575 C C . TYR A 1 195 ? 15.530 -9.894 -34.452 1.00 83.56 195 TYR A C 1
ATOM 1577 O O . TYR A 1 195 ? 14.396 -9.420 -34.524 1.00 83.56 195 TYR A O 1
ATOM 1585 N N . ILE A 1 196 ? 15.770 -11.080 -33.884 1.00 85.81 196 ILE A N 1
ATOM 1586 C CA . ILE A 1 196 ? 14.721 -11.956 -33.344 1.00 85.81 196 ILE A CA 1
ATOM 1587 C C . ILE A 1 196 ? 13.949 -11.241 -32.232 1.00 85.81 196 ILE A C 1
ATOM 1589 O O . ILE A 1 196 ? 12.716 -11.220 -32.257 1.00 85.81 196 ILE A O 1
ATOM 1593 N N . ILE A 1 197 ? 14.640 -10.600 -31.284 1.00 83.94 197 ILE A N 1
ATOM 1594 C CA . ILE A 1 197 ? 13.988 -9.868 -30.188 1.00 83.94 197 ILE A CA 1
ATOM 1595 C C . ILE A 1 197 ? 13.125 -8.726 -30.741 1.00 83.94 197 ILE A C 1
ATOM 1597 O O . ILE A 1 197 ? 11.946 -8.617 -30.409 1.00 83.94 197 ILE A O 1
ATOM 1601 N N . ASN A 1 198 ? 13.657 -7.909 -31.650 1.00 83.19 198 ASN A N 1
ATOM 1602 C CA . ASN A 1 198 ? 12.877 -6.819 -32.237 1.00 83.19 198 ASN A CA 1
ATOM 1603 C C . ASN A 1 198 ? 11.680 -7.327 -33.048 1.00 83.19 198 ASN A C 1
ATOM 1605 O O . ASN A 1 198 ? 10.584 -6.775 -32.946 1.00 83.19 198 ASN A O 1
ATOM 1609 N N . LYS A 1 199 ? 11.858 -8.401 -33.824 1.00 84.50 199 LYS A N 1
ATOM 1610 C CA . LYS A 1 199 ? 10.797 -8.954 -34.668 1.00 84.50 199 LYS A CA 1
ATOM 1611 C C . LYS A 1 199 ? 9.686 -9.599 -33.845 1.00 84.50 199 LYS A C 1
ATOM 1613 O O . LYS A 1 199 ? 8.509 -9.412 -34.144 1.00 84.50 199 LYS A O 1
ATOM 1618 N N . THR A 1 200 ? 10.042 -10.311 -32.779 1.00 83.81 200 THR A N 1
ATOM 1619 C CA . THR A 1 200 ? 9.074 -10.933 -31.861 1.00 83.81 200 THR A CA 1
ATOM 1620 C C . THR A 1 200 ? 8.243 -9.904 -31.094 1.00 83.81 200 THR A C 1
ATOM 1622 O O . THR A 1 200 ? 7.095 -10.200 -30.748 1.00 83.81 200 THR A O 1
ATOM 1625 N N . LEU A 1 201 ? 8.785 -8.700 -30.875 1.00 84.12 201 LEU A N 1
ATOM 1626 C CA . LEU A 1 201 ? 8.137 -7.598 -30.159 1.00 84.12 201 LEU A CA 1
ATOM 1627 C C . LEU A 1 201 ? 7.462 -6.554 -31.071 1.00 84.12 201 LEU A C 1
ATOM 1629 O O . LEU A 1 201 ? 6.755 -5.687 -30.566 1.00 84.12 201 LEU A O 1
ATOM 1633 N N . GLU A 1 202 ? 7.603 -6.643 -32.396 1.00 80.62 202 GLU A N 1
ATOM 1634 C CA . GLU A 1 202 ? 7.104 -5.643 -33.361 1.00 80.62 202 GLU A CA 1
ATOM 1635 C C . GLU A 1 202 ? 5.589 -5.386 -33.257 1.00 80.62 202 GLU A C 1
ATOM 1637 O O . GLU A 1 202 ? 5.134 -4.256 -33.411 1.00 80.62 202 GLU A O 1
ATOM 1642 N N . LYS A 1 203 ? 4.803 -6.429 -32.960 1.00 83.00 203 LYS A N 1
ATOM 1643 C CA . LYS A 1 203 ? 3.336 -6.363 -32.815 1.00 83.00 203 LYS A CA 1
ATOM 1644 C C . LYS A 1 203 ? 2.875 -6.254 -31.359 1.00 83.00 203 LYS A C 1
ATOM 1646 O O . LYS A 1 203 ? 1.745 -6.631 -31.047 1.00 83.00 203 LYS A O 1
ATOM 1651 N N . CYS A 1 204 ? 3.748 -5.806 -30.458 1.00 80.00 204 CYS A N 1
ATOM 1652 C CA . CYS A 1 204 ? 3.383 -5.637 -29.059 1.00 80.00 204 CYS A CA 1
ATOM 1653 C C . CYS A 1 204 ? 2.285 -4.565 -28.933 1.00 80.00 204 CYS A C 1
ATOM 1655 O O . CYS A 1 204 ? 2.454 -3.462 -29.462 1.00 80.00 204 CYS A O 1
ATOM 1657 N N . PRO A 1 205 ? 1.159 -4.855 -28.252 1.00 83.12 205 PRO A N 1
ATOM 1658 C CA . PRO A 1 205 ? 0.158 -3.841 -27.942 1.00 83.12 205 PRO A CA 1
ATOM 1659 C C . PRO A 1 205 ? 0.778 -2.652 -27.189 1.00 83.12 205 PRO A C 1
ATOM 1661 O O . PRO A 1 205 ? 1.834 -2.794 -26.573 1.00 83.12 205 PRO A O 1
ATOM 1664 N N . PRO A 1 206 ? 0.138 -1.473 -27.169 1.00 76.06 206 PRO A N 1
ATOM 1665 C CA . PRO A 1 206 ? 0.599 -0.401 -26.304 1.00 76.06 206 PRO A CA 1
ATOM 1666 C C . PRO A 1 206 ? 0.497 -0.840 -24.841 1.00 76.06 206 PRO A C 1
ATOM 1668 O O . PRO A 1 206 ? -0.485 -1.459 -24.415 1.00 76.06 206 PRO A O 1
ATOM 1671 N N . MET A 1 207 ? 1.526 -0.496 -24.075 1.00 68.56 207 MET A N 1
ATOM 1672 C CA . MET A 1 207 ? 1.567 -0.730 -22.639 1.00 68.56 207 MET A CA 1
ATOM 1673 C C . MET A 1 207 ? 0.318 -0.105 -21.989 1.00 68.56 207 MET A C 1
ATOM 1675 O O . MET A 1 207 ? -0.044 1.025 -22.339 1.00 68.56 207 MET A O 1
ATOM 1679 N N . PRO A 1 208 ? -0.401 -0.822 -21.095 1.00 65.56 208 PRO A N 1
ATOM 1680 C CA . PRO A 1 208 ? -1.665 -0.346 -20.562 1.00 65.56 208 PRO A CA 1
ATOM 1681 C C . PRO A 1 208 ? -1.369 0.951 -19.851 1.00 65.56 208 PRO A C 1
ATOM 1683 O O . PRO A 1 208 ? -0.488 0.951 -18.998 1.00 65.56 208 PRO A O 1
ATOM 1686 N N . PRO A 1 209 ? -2.103 2.038 -20.097 1.00 52.06 209 PRO A N 1
ATOM 1687 C CA . PRO A 1 209 ? -1.541 3.314 -19.722 1.00 52.06 209 PRO A CA 1
ATOM 1688 C C . PRO A 1 209 ? -1.365 3.402 -18.183 1.00 52.06 209 PRO A C 1
ATOM 1690 O O . PRO A 1 209 ? -0.594 4.198 -17.696 1.00 52.06 209 PRO A O 1
ATOM 1693 N N . ASN A 1 210 ? -2.027 2.573 -17.349 1.00 50.03 210 ASN A N 1
ATOM 1694 C CA . ASN A 1 210 ? -1.928 2.598 -15.873 1.00 50.03 210 ASN A CA 1
ATOM 1695 C C . ASN A 1 210 ? -0.622 2.003 -15.322 1.00 50.03 210 ASN A C 1
ATOM 1697 O O . ASN A 1 210 ? -0.414 2.003 -14.108 1.00 50.03 210 ASN A O 1
ATOM 1701 N N . SER A 1 211 ? 0.224 1.444 -16.174 1.00 47.31 211 SER A N 1
ATOM 1702 C CA . SER A 1 211 ? 1.523 0.920 -15.786 1.00 47.31 211 SER A CA 1
ATOM 1703 C C . SER A 1 211 ? 2.496 2.056 -15.482 1.00 47.31 211 SER A C 1
ATOM 1705 O O . SER A 1 211 ? 2.531 3.033 -16.215 1.00 47.31 211 SER A O 1
ATOM 1707 N N . LYS A 1 212 ? 3.318 1.898 -14.440 1.00 54.50 212 LYS A N 1
ATOM 1708 C CA . LYS A 1 212 ? 4.400 2.837 -14.079 1.00 54.50 212 LYS A CA 1
ATOM 1709 C C . LYS A 1 212 ? 5.262 3.124 -15.309 1.00 54.50 212 LYS A C 1
ATOM 1711 O O . LYS A 1 212 ? 5.323 2.264 -16.176 1.00 54.50 212 LYS A O 1
ATOM 1716 N N . ASN A 1 213 ? 5.966 4.261 -15.365 1.00 56.84 213 ASN A N 1
ATOM 1717 C CA . ASN A 1 213 ? 6.919 4.613 -16.445 1.00 56.84 213 ASN A CA 1
ATOM 1718 C C . ASN A 1 213 ? 7.944 3.498 -16.778 1.00 56.84 213 ASN A C 1
ATOM 1720 O O . ASN A 1 213 ? 8.715 3.609 -17.725 1.00 56.84 213 ASN A O 1
ATOM 1724 N N . MET A 1 214 ? 7.954 2.433 -15.979 1.00 71.62 214 MET A N 1
ATOM 1725 C CA . MET A 1 214 ? 8.680 1.201 -16.151 1.00 71.62 214 MET A CA 1
ATOM 1726 C C . MET A 1 214 ? 7.740 -0.019 -16.076 1.00 71.62 214 MET A C 1
ATOM 1728 O O . MET A 1 214 ? 6.853 -0.093 -15.214 1.00 71.62 214 MET A O 1
ATOM 1732 N N . GLU A 1 215 ? 7.969 -0.986 -16.967 1.00 81.00 215 GLU A N 1
ATOM 1733 C CA . GLU A 1 215 ? 7.180 -2.212 -17.096 1.00 81.00 215 GLU A CA 1
ATOM 1734 C C . GLU A 1 215 ? 7.176 -3.048 -15.801 1.00 81.00 215 GLU A C 1
ATOM 1736 O O . GLU A 1 215 ? 8.127 -3.038 -15.018 1.00 81.00 215 GLU A O 1
ATOM 1741 N N . ALA A 1 216 ? 6.081 -3.771 -15.546 1.00 84.25 216 ALA A N 1
ATOM 1742 C CA . ALA A 1 216 ? 6.043 -4.731 -14.446 1.00 84.25 216 ALA A CA 1
ATOM 1743 C C . ALA A 1 216 ? 6.727 -6.034 -14.901 1.00 84.25 216 ALA A C 1
ATOM 1745 O O . ALA A 1 216 ? 6.413 -6.513 -15.988 1.00 84.25 216 ALA A O 1
ATOM 1746 N N . PRO A 1 217 ? 7.623 -6.619 -14.089 1.00 89.06 217 PRO A N 1
ATOM 1747 C CA . PRO A 1 217 ? 8.435 -7.754 -14.496 1.00 89.06 217 PRO A CA 1
ATOM 1748 C C . PRO A 1 217 ? 7.593 -9.025 -14.630 1.00 89.06 217 PRO A C 1
ATOM 1750 O O . PRO A 1 217 ? 6.596 -9.189 -13.917 1.00 89.06 217 PRO A O 1
ATOM 1753 N N . TYR A 1 218 ? 8.040 -9.954 -15.481 1.00 90.81 218 TYR A N 1
ATOM 1754 C CA . TYR A 1 218 ? 7.312 -11.187 -15.801 1.00 90.81 218 TYR A CA 1
ATOM 1755 C C . TYR A 1 218 ? 6.952 -11.975 -14.539 1.00 90.81 218 TYR A C 1
ATOM 1757 O O . TYR A 1 218 ? 5.795 -12.344 -14.347 1.00 90.81 218 TYR A O 1
ATOM 1765 N N . PHE A 1 219 ? 7.897 -12.131 -13.607 1.00 88.19 219 PHE A N 1
ATOM 1766 C CA . PHE A 1 219 ? 7.685 -12.859 -12.351 1.00 88.19 219 PHE A CA 1
ATOM 1767 C C . PHE A 1 219 ? 6.585 -12.276 -11.437 1.00 88.19 219 PHE A C 1
ATOM 1769 O O . PHE A 1 219 ? 6.181 -12.923 -10.466 1.00 88.19 219 PHE A O 1
ATOM 1776 N N . LEU A 1 220 ? 6.121 -11.042 -11.678 1.00 84.69 220 LEU A N 1
ATOM 1777 C CA . LEU A 1 220 ? 4.980 -10.439 -10.977 1.00 84.69 220 LEU A CA 1
ATOM 1778 C C . LEU A 1 220 ? 3.672 -10.557 -11.755 1.00 84.69 220 LEU A C 1
ATOM 1780 O O . LEU A 1 220 ? 2.608 -10.497 -11.136 1.00 84.69 220 LEU A O 1
ATOM 1784 N N . THR A 1 221 ? 3.735 -10.679 -13.075 1.00 84.44 221 THR A N 1
ATOM 1785 C CA . THR A 1 221 ? 2.582 -10.544 -13.968 1.00 84.44 221 THR A CA 1
ATOM 1786 C C . THR A 1 221 ? 1.991 -11.894 -14.371 1.00 84.44 221 THR A C 1
ATOM 1788 O O . THR A 1 221 ? 0.770 -11.997 -14.445 1.00 84.44 221 THR A O 1
ATOM 1791 N N . TYR A 1 222 ? 2.814 -12.935 -14.553 1.00 79.88 222 TYR A N 1
ATOM 1792 C CA . TYR A 1 222 ? 2.441 -14.188 -15.234 1.00 79.88 222 TYR A CA 1
ATOM 1793 C C . TYR A 1 222 ? 1.237 -14.956 -14.657 1.00 79.88 222 TYR A C 1
ATOM 1795 O O . TYR A 1 222 ? 0.564 -15.667 -15.394 1.00 79.88 222 TYR A O 1
ATOM 1803 N N . ASN A 1 223 ? 0.924 -14.782 -13.368 1.00 74.75 223 ASN A N 1
ATOM 1804 C CA . ASN A 1 223 ? -0.159 -15.496 -12.675 1.00 74.75 223 ASN A CA 1
ATOM 1805 C C . ASN A 1 223 ? -1.127 -14.569 -11.922 1.00 74.75 223 ASN A C 1
ATOM 1807 O O . ASN A 1 223 ? -1.771 -14.976 -10.955 1.00 74.75 223 ASN A O 1
ATOM 1811 N N . ARG A 1 224 ? -1.224 -13.295 -12.312 1.00 79.06 224 ARG A N 1
ATOM 1812 C CA . ARG A 1 224 ? -2.052 -12.318 -11.593 1.00 79.06 224 ARG A CA 1
ATOM 1813 C C . ARG A 1 224 ? -3.114 -11.711 -12.492 1.00 79.06 224 ARG A C 1
ATOM 1815 O O . ARG A 1 224 ? -2.788 -11.021 -13.449 1.00 79.06 224 ARG A O 1
ATOM 1822 N N . ILE A 1 225 ? -4.374 -11.845 -12.073 1.00 78.94 225 ILE A N 1
ATOM 1823 C CA . ILE A 1 225 ? -5.548 -11.329 -12.795 1.00 78.94 225 ILE A CA 1
ATOM 1824 C C . ILE A 1 225 ? -5.436 -9.843 -13.149 1.00 78.94 225 ILE A C 1
ATOM 1826 O O . ILE A 1 225 ? -5.829 -9.431 -14.227 1.00 78.94 225 ILE A O 1
ATOM 1830 N N . ARG A 1 226 ? -4.815 -9.037 -12.279 1.00 75.69 226 ARG A N 1
ATOM 1831 C CA . ARG A 1 226 ? -4.542 -7.608 -12.507 1.00 75.69 226 ARG A CA 1
ATOM 1832 C C . ARG A 1 226 ? -3.802 -7.326 -13.824 1.00 75.69 226 ARG A C 1
ATOM 1834 O O . ARG A 1 226 ? -3.961 -6.247 -14.382 1.00 75.69 226 ARG A O 1
ATOM 1841 N N . PHE A 1 227 ? -2.986 -8.266 -14.285 1.00 79.38 227 PHE A N 1
ATOM 1842 C CA . PHE A 1 227 ? -2.196 -8.145 -15.504 1.00 79.38 227 PHE A CA 1
ATOM 1843 C C . PHE A 1 227 ? -2.758 -8.996 -16.648 1.00 79.38 227 PHE A C 1
ATOM 1845 O O . PHE A 1 227 ? -2.083 -9.155 -17.656 1.00 79.38 227 PHE A O 1
ATOM 1852 N N . ASP A 1 228 ? -3.983 -9.511 -16.524 1.00 78.44 228 ASP A N 1
ATOM 1853 C CA . ASP A 1 228 ? -4.661 -10.254 -17.588 1.00 78.44 228 ASP A CA 1
ATOM 1854 C C . ASP A 1 228 ? -5.214 -9.285 -18.645 1.00 78.44 228 ASP A C 1
ATOM 1856 O O . ASP A 1 228 ? -6.392 -8.933 -18.685 1.00 78.44 228 ASP A O 1
ATOM 1860 N N . GLY A 1 229 ? -4.301 -8.745 -19.446 1.00 80.25 229 GLY A N 1
ATOM 1861 C CA . GLY A 1 229 ? -4.585 -7.768 -20.486 1.00 80.25 229 GLY A CA 1
ATOM 1862 C C . GLY A 1 229 ? -3.727 -8.015 -21.724 1.00 80.25 229 GLY A C 1
ATOM 1863 O O . GLY A 1 229 ? -2.705 -8.698 -21.640 1.00 80.25 229 GLY A O 1
ATOM 1864 N N . PRO A 1 230 ? -4.097 -7.436 -22.879 1.00 84.25 230 PRO A N 1
ATOM 1865 C CA . PRO A 1 230 ? -3.492 -7.770 -24.168 1.00 84.25 230 PRO A CA 1
ATOM 1866 C C . PRO A 1 230 ? -1.971 -7.573 -24.183 1.00 84.25 230 PRO A C 1
ATOM 1868 O O . PRO A 1 230 ? -1.249 -8.431 -24.680 1.00 84.25 230 PRO A O 1
ATOM 1871 N N . TYR A 1 231 ? -1.478 -6.491 -23.576 1.00 85.31 231 TYR A N 1
ATOM 1872 C CA . TYR A 1 231 ? -0.046 -6.210 -23.476 1.00 85.31 231 TYR A CA 1
ATOM 1873 C C . TYR A 1 231 ? 0.728 -7.257 -22.663 1.00 85.31 231 TYR A C 1
ATOM 1875 O O . TYR A 1 231 ? 1.675 -7.860 -23.157 1.00 85.31 231 TYR A O 1
ATOM 1883 N N . TYR A 1 232 ? 0.321 -7.501 -21.416 1.00 86.56 232 TYR A N 1
ATOM 1884 C CA . TYR A 1 232 ? 1.038 -8.427 -20.540 1.00 86.56 232 TYR A CA 1
ATOM 1885 C C . TYR A 1 232 ? 0.873 -9.876 -20.994 1.00 86.56 232 TYR A C 1
ATOM 1887 O O . TYR A 1 232 ? 1.824 -10.639 -20.895 1.00 86.56 232 TYR A O 1
ATOM 1895 N N . ASN A 1 233 ? -0.266 -10.255 -21.574 1.00 87.94 233 ASN A N 1
ATOM 1896 C CA . ASN A 1 233 ? -0.438 -11.578 -22.179 1.00 87.94 233 ASN A CA 1
ATOM 1897 C C . ASN A 1 233 ? 0.508 -11.765 -23.382 1.00 87.94 233 ASN A C 1
ATOM 1899 O O . ASN A 1 233 ? 1.108 -12.831 -23.556 1.00 87.94 233 ASN A O 1
ATOM 1903 N N . PHE A 1 234 ? 0.713 -10.712 -24.182 1.00 86.94 234 PHE A N 1
ATOM 1904 C CA . PHE A 1 234 ? 1.683 -10.718 -25.276 1.00 86.94 234 PHE A CA 1
ATOM 1905 C C . PHE A 1 234 ? 3.125 -10.849 -24.770 1.00 86.94 234 PHE A C 1
ATOM 1907 O O . PHE A 1 234 ? 3.881 -11.682 -25.269 1.00 86.94 234 PHE A O 1
ATOM 1914 N N . ILE A 1 235 ? 3.513 -10.057 -23.774 1.00 87.25 235 ILE A N 1
ATOM 1915 C CA . ILE A 1 235 ? 4.887 -10.044 -23.269 1.00 87.25 235 ILE A CA 1
ATOM 1916 C C . ILE A 1 235 ? 5.204 -11.314 -22.463 1.00 87.25 235 ILE A C 1
ATOM 1918 O O . ILE A 1 235 ? 6.221 -11.967 -22.708 1.00 87.25 235 ILE A O 1
ATOM 1922 N N . ASN A 1 236 ? 4.307 -11.732 -21.567 1.00 89.94 236 ASN A N 1
ATOM 1923 C CA . ASN A 1 236 ? 4.513 -12.893 -20.698 1.00 89.94 236 ASN A CA 1
ATOM 1924 C C . ASN A 1 236 ? 4.626 -14.213 -21.472 1.00 89.94 236 ASN A C 1
ATOM 1926 O O . ASN A 1 236 ? 5.240 -15.150 -20.977 1.00 89.94 236 ASN A O 1
ATOM 1930 N N . SER A 1 237 ? 4.066 -14.295 -22.682 1.00 89.94 237 SER A N 1
ATOM 1931 C CA . SER A 1 237 ? 4.215 -15.477 -23.544 1.00 89.94 237 SER A CA 1
ATOM 1932 C C . SER A 1 237 ? 5.565 -15.551 -24.267 1.00 89.94 237 SER A C 1
ATOM 1934 O O . SER A 1 237 ? 5.917 -16.613 -24.771 1.00 89.94 237 SER A O 1
ATOM 1936 N N . ARG A 1 238 ? 6.329 -14.452 -24.329 1.00 89.94 238 ARG A N 1
ATOM 1937 C CA . ARG A 1 238 ? 7.581 -14.356 -25.103 1.00 89.94 238 ARG A CA 1
ATOM 1938 C C . ARG A 1 238 ? 8.822 -14.275 -24.231 1.00 89.94 238 ARG A C 1
ATOM 1940 O O . ARG A 1 238 ? 9.827 -14.883 -24.574 1.00 89.94 238 ARG A O 1
ATOM 1947 N N . ILE A 1 239 ? 8.759 -13.554 -23.113 1.00 91.44 239 ILE A N 1
ATOM 1948 C CA . ILE A 1 239 ? 9.925 -13.311 -22.251 1.00 91.44 239 ILE A CA 1
ATOM 1949 C C . ILE A 1 239 ? 10.659 -14.594 -21.840 1.00 91.44 239 ILE A C 1
ATOM 1951 O O . ILE A 1 239 ? 11.872 -14.628 -22.030 1.00 91.44 239 ILE A O 1
ATOM 1955 N N . PRO A 1 240 ? 9.988 -15.650 -21.331 1.00 93.44 240 PRO A N 1
ATOM 1956 C CA . PRO A 1 240 ? 10.696 -16.862 -20.916 1.00 93.44 240 PRO A CA 1
ATOM 1957 C C . PRO A 1 240 ? 11.462 -17.522 -22.067 1.00 93.44 240 PRO A C 1
ATOM 1959 O O . PRO A 1 240 ? 12.587 -17.970 -21.879 1.00 93.44 240 PRO A O 1
ATOM 1962 N N . LEU A 1 241 ? 10.875 -17.514 -23.267 1.00 91.62 241 LEU A N 1
ATOM 1963 C CA . LEU A 1 241 ? 11.476 -18.080 -24.474 1.00 91.62 241 LEU A CA 1
ATOM 1964 C C . LEU A 1 241 ? 12.664 -17.239 -24.963 1.00 91.62 241 LEU A C 1
ATOM 1966 O O . LEU A 1 241 ? 13.703 -17.782 -25.321 1.00 91.62 241 LEU A O 1
ATOM 1970 N N . LEU A 1 242 ? 12.540 -15.909 -24.948 1.00 90.62 242 LEU A N 1
ATOM 1971 C CA . LEU A 1 242 ? 13.643 -15.011 -25.306 1.00 90.62 242 LEU A CA 1
ATOM 1972 C C . LEU A 1 242 ? 14.804 -15.115 -24.312 1.00 90.62 242 LEU A C 1
ATOM 1974 O O . LEU A 1 242 ? 15.960 -15.100 -24.723 1.00 90.62 242 LEU A O 1
ATOM 1978 N N . TYR A 1 243 ? 14.503 -15.253 -23.022 1.00 93.06 243 TYR A N 1
ATOM 1979 C CA . TYR A 1 243 ? 15.513 -15.481 -21.994 1.00 93.06 243 TYR A CA 1
ATOM 1980 C C . TYR A 1 243 ? 16.223 -16.826 -22.190 1.00 93.06 243 TYR A C 1
ATOM 1982 O O . TYR A 1 243 ? 17.448 -16.865 -22.188 1.00 93.06 243 TYR A O 1
ATOM 1990 N N . GLU A 1 244 ? 15.483 -17.911 -22.439 1.00 92.12 244 GLU A N 1
ATOM 1991 C CA . GLU A 1 244 ? 16.077 -19.223 -22.725 1.00 92.12 244 GLU A CA 1
ATOM 1992 C C . GLU A 1 244 ? 16.967 -19.197 -23.977 1.00 92.12 244 GLU A C 1
ATOM 1994 O O . GLU A 1 244 ? 18.053 -19.773 -23.971 1.00 92.12 244 GLU A O 1
ATOM 1999 N N . MET A 1 245 ? 16.536 -18.496 -25.030 1.00 91.69 245 MET A N 1
ATOM 2000 C CA . MET A 1 245 ? 17.325 -18.305 -26.247 1.00 91.69 245 MET A CA 1
ATOM 2001 C C . MET A 1 245 ? 18.664 -17.628 -25.937 1.00 91.69 245 MET A C 1
ATOM 2003 O O . MET A 1 245 ? 19.701 -18.128 -26.355 1.00 91.69 245 MET A O 1
ATOM 2007 N N . VAL A 1 246 ? 18.643 -16.527 -25.179 1.00 89.12 246 VAL A N 1
ATOM 2008 C CA . VAL A 1 246 ? 19.852 -15.780 -24.792 1.00 89.12 246 VAL A CA 1
ATOM 2009 C C . VAL A 1 246 ? 20.778 -16.607 -23.898 1.00 89.12 246 VAL A C 1
ATOM 2011 O O . VAL A 1 246 ? 21.989 -16.480 -23.997 1.00 89.12 246 VAL A O 1
ATOM 2014 N N . LEU A 1 247 ? 20.251 -17.487 -23.046 1.00 88.62 247 LEU A N 1
ATOM 2015 C CA . LEU A 1 247 ? 21.101 -18.345 -22.215 1.00 88.62 247 LEU A CA 1
ATOM 2016 C C . LEU A 1 247 ? 21.847 -19.432 -23.001 1.00 88.62 247 LEU A C 1
ATOM 2018 O O . LEU A 1 247 ? 22.857 -19.934 -22.515 1.00 88.62 247 LEU A O 1
ATOM 2022 N N . LYS A 1 248 ? 21.339 -19.828 -24.172 1.00 87.31 248 LYS A N 1
ATOM 2023 C CA . LYS A 1 248 ? 21.917 -20.899 -24.997 1.00 87.31 248 LYS A CA 1
ATOM 2024 C C . LYS A 1 248 ? 22.907 -20.395 -26.047 1.00 87.31 248 LYS A C 1
ATOM 2026 O O . LYS A 1 248 ? 23.613 -21.190 -26.650 1.00 87.31 248 LYS A O 1
ATOM 2031 N N . THR A 1 249 ? 22.997 -19.088 -26.275 1.00 86.62 249 THR A N 1
ATOM 2032 C CA . THR A 1 249 ? 23.959 -18.548 -27.241 1.00 86.62 249 THR A CA 1
ATOM 2033 C C . THR A 1 249 ? 25.397 -18.818 -26.806 1.00 86.62 249 THR A C 1
ATOM 2035 O O . THR A 1 249 ? 25.747 -18.598 -25.650 1.00 86.62 249 THR A O 1
ATOM 2038 N N . SER A 1 250 ? 26.240 -19.263 -27.739 1.00 69.25 250 SER A N 1
ATOM 2039 C CA . SER A 1 250 ? 27.618 -19.685 -27.448 1.00 69.25 250 SER A CA 1
ATOM 2040 C C . SER A 1 250 ? 28.662 -18.565 -27.537 1.00 69.25 250 SER A C 1
ATOM 2042 O O . SER A 1 250 ? 29.839 -18.816 -27.293 1.00 69.25 250 SER A O 1
ATOM 2044 N N . PHE A 1 251 ? 28.262 -17.352 -27.925 1.00 75.69 251 PHE A N 1
ATOM 2045 C CA . PHE A 1 251 ? 29.167 -16.223 -28.145 1.00 75.69 251 PHE A CA 1
ATOM 2046 C C . PHE A 1 251 ? 29.317 -15.337 -26.898 1.00 75.69 251 PHE A C 1
ATOM 2048 O O . PHE A 1 251 ? 28.428 -15.284 -26.046 1.00 75.69 251 PHE A O 1
ATOM 2055 N N . GLU A 1 252 ? 30.442 -14.621 -26.801 1.00 71.50 252 GLU A N 1
ATOM 2056 C CA . GLU A 1 252 ? 30.677 -13.666 -25.713 1.00 71.50 252 GLU A CA 1
ATOM 2057 C C . GLU A 1 252 ? 29.714 -12.468 -25.784 1.00 71.50 252 GLU A C 1
ATOM 2059 O O . GLU A 1 252 ? 29.380 -12.016 -26.878 1.00 71.50 252 GLU A O 1
ATOM 2064 N N . PRO A 1 253 ? 29.268 -11.915 -24.643 1.00 70.12 253 PRO A N 1
ATOM 2065 C CA . PRO A 1 253 ? 28.292 -10.830 -24.613 1.00 70.12 253 PRO A CA 1
ATOM 2066 C C . PRO A 1 253 ? 28.728 -9.607 -25.442 1.00 70.12 253 PRO A C 1
ATOM 2068 O O . PRO A 1 253 ? 29.664 -8.903 -25.074 1.00 70.12 253 PRO A O 1
ATOM 2071 N N . ASP A 1 254 ? 28.024 -9.324 -26.540 1.00 79.44 254 ASP A N 1
ATOM 2072 C CA . ASP A 1 254 ? 28.234 -8.103 -27.327 1.00 79.44 254 ASP A CA 1
ATOM 2073 C C . ASP A 1 254 ? 27.614 -6.887 -26.615 1.00 79.44 254 ASP A C 1
ATOM 2075 O O . ASP A 1 254 ? 26.489 -6.953 -26.103 1.00 79.44 254 ASP A O 1
ATOM 2079 N N . GLU A 1 255 ? 28.313 -5.747 -26.640 1.00 79.44 255 GLU A N 1
ATOM 2080 C CA . GLU A 1 255 ? 27.847 -4.481 -26.070 1.00 79.44 255 GLU A CA 1
ATOM 2081 C C . GLU A 1 255 ? 26.487 -4.054 -26.624 1.00 79.44 255 GLU A C 1
ATOM 2083 O O . GLU A 1 255 ? 25.655 -3.489 -25.906 1.00 79.44 255 GLU A O 1
ATOM 2088 N N . SER A 1 256 ? 26.229 -4.371 -27.896 1.00 80.00 256 SER A N 1
ATOM 2089 C CA . SER A 1 256 ? 24.966 -4.056 -28.562 1.00 80.00 256 SER A CA 1
ATOM 2090 C C . SER A 1 256 ? 23.753 -4.773 -27.946 1.00 80.00 256 SER A C 1
ATOM 2092 O O . SER A 1 256 ? 22.618 -4.305 -28.096 1.00 80.00 256 SER A O 1
ATOM 2094 N N . LEU A 1 257 ? 23.978 -5.876 -27.222 1.00 84.56 257 LEU A N 1
ATOM 2095 C CA . LEU A 1 257 ? 22.931 -6.714 -26.644 1.00 84.56 257 LEU A CA 1
ATOM 2096 C C . LEU A 1 257 ? 22.646 -6.446 -25.167 1.00 84.56 257 LEU A C 1
ATOM 2098 O O . LEU A 1 257 ? 21.581 -6.839 -24.679 1.00 84.56 257 LEU A O 1
ATOM 2102 N N . TYR A 1 258 ? 23.522 -5.732 -24.460 1.00 87.31 258 TYR A N 1
ATOM 2103 C CA . TYR A 1 258 ? 23.354 -5.483 -23.028 1.00 87.31 258 TYR A CA 1
ATOM 2104 C C . TYR A 1 258 ? 22.003 -4.873 -22.620 1.00 87.31 258 TYR A C 1
ATOM 2106 O O . TYR A 1 258 ? 21.445 -5.337 -21.621 1.00 87.31 258 TYR A O 1
ATOM 2114 N N . PRO A 1 259 ? 21.403 -3.919 -23.366 1.00 87.12 259 PRO A N 1
ATOM 2115 C CA . PRO A 1 259 ? 20.062 -3.428 -23.046 1.00 87.12 259 PRO A CA 1
ATOM 2116 C C . PRO A 1 259 ? 18.999 -4.534 -23.027 1.00 87.12 259 PRO A C 1
ATOM 2118 O O . PRO A 1 259 ? 18.131 -4.551 -22.151 1.00 87.12 259 PRO A O 1
ATOM 2121 N N . TYR A 1 260 ? 19.081 -5.492 -23.956 1.00 87.88 260 TYR A N 1
ATOM 2122 C CA . TYR A 1 260 ? 18.158 -6.626 -24.004 1.00 87.88 260 TYR A CA 1
ATOM 2123 C C . TYR A 1 260 ? 18.424 -7.617 -22.873 1.00 87.88 260 TYR A C 1
ATOM 2125 O O . TYR A 1 260 ? 17.471 -8.121 -22.284 1.00 87.88 260 TYR A O 1
ATOM 2133 N N . TYR A 1 261 ? 19.692 -7.864 -22.535 1.00 90.19 261 TYR A N 1
ATOM 2134 C CA . TYR A 1 261 ? 20.059 -8.744 -21.423 1.00 90.19 261 TYR A CA 1
ATOM 2135 C C . TYR A 1 261 ? 19.543 -8.198 -20.096 1.00 90.19 261 TYR A C 1
ATOM 2137 O O . TYR A 1 261 ? 18.817 -8.896 -19.395 1.00 90.19 261 TYR A O 1
ATOM 2145 N N . ILE A 1 262 ? 19.805 -6.924 -19.796 1.00 89.25 262 ILE A N 1
ATOM 2146 C CA . ILE A 1 262 ? 19.315 -6.271 -18.573 1.00 89.25 262 ILE A CA 1
ATOM 2147 C C . ILE A 1 262 ? 17.787 -6.306 -18.512 1.00 89.25 262 ILE A C 1
ATOM 2149 O O . ILE A 1 262 ? 17.223 -6.595 -17.456 1.00 89.25 262 ILE A O 1
ATOM 2153 N N . TRP A 1 263 ? 17.107 -6.054 -19.633 1.00 90.25 263 TRP A N 1
ATOM 2154 C CA . TRP A 1 263 ? 15.650 -6.142 -19.699 1.00 90.25 263 TRP A CA 1
ATOM 2155 C C . TRP A 1 263 ? 15.147 -7.568 -19.414 1.00 90.25 263 TRP A C 1
ATOM 2157 O O . TRP A 1 263 ? 14.306 -7.758 -18.536 1.00 90.25 263 TRP A O 1
ATOM 2167 N N . LEU A 1 264 ? 15.692 -8.592 -20.075 1.00 91.06 264 LEU A N 1
ATOM 2168 C CA . LEU A 1 264 ? 15.291 -9.987 -19.855 1.00 91.06 264 LEU A CA 1
ATOM 2169 C C . LEU A 1 264 ? 15.583 -10.448 -18.423 1.00 91.06 264 LEU A C 1
ATOM 2171 O O . LEU A 1 264 ? 14.714 -11.040 -17.780 1.00 91.06 264 LEU A O 1
ATOM 2175 N N . TYR A 1 265 ? 16.762 -10.127 -17.892 1.00 94.19 265 TYR A N 1
ATOM 2176 C CA . TYR A 1 265 ? 17.147 -10.479 -16.528 1.00 94.19 265 TYR A CA 1
ATOM 2177 C C . TYR A 1 265 ? 16.263 -9.779 -15.495 1.00 94.19 265 TYR A C 1
ATOM 2179 O O . TYR A 1 265 ? 15.827 -10.409 -14.529 1.00 94.19 265 TYR A O 1
ATOM 2187 N N . TYR A 1 266 ? 15.900 -8.513 -15.732 1.00 92.25 266 TYR A N 1
ATOM 2188 C CA . TYR A 1 266 ? 14.932 -7.791 -14.908 1.00 92.25 266 TYR A CA 1
ATOM 2189 C C . TYR A 1 266 ? 13.585 -8.523 -14.861 1.00 92.25 266 TYR A C 1
ATOM 2191 O O . TYR A 1 266 ? 13.009 -8.718 -13.788 1.00 92.25 266 TYR A O 1
ATOM 2199 N N . HIS A 1 267 ? 13.085 -8.967 -16.014 1.00 91.25 267 HIS A N 1
ATOM 2200 C CA . HIS A 1 267 ? 11.810 -9.669 -16.090 1.00 91.25 267 HIS A CA 1
ATOM 2201 C C . HIS A 1 267 ? 11.843 -11.065 -15.461 1.00 91.25 267 HIS A C 1
ATOM 2203 O O . HIS A 1 267 ? 10.837 -11.480 -14.876 1.00 91.25 267 HIS A O 1
ATOM 2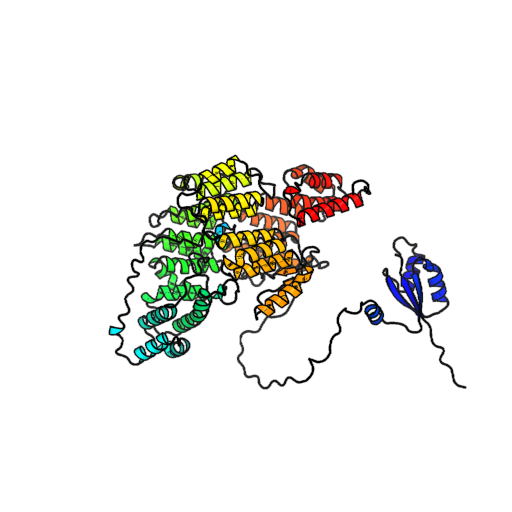209 N N . MET A 1 268 ? 12.974 -11.762 -15.549 1.00 94.12 268 MET A N 1
ATOM 2210 C CA . MET A 1 268 ? 13.166 -13.113 -15.010 1.00 94.12 268 MET A CA 1
ATOM 2211 C C . MET A 1 268 ? 13.663 -13.141 -13.559 1.00 94.12 268 MET A C 1
ATOM 2213 O O . MET A 1 268 ? 13.726 -14.212 -12.963 1.00 94.12 268 MET A O 1
ATOM 2217 N N . ASN A 1 269 ? 13.911 -11.974 -12.957 1.00 94.12 269 ASN A N 1
ATOM 2218 C CA . ASN A 1 269 ? 14.462 -11.817 -11.609 1.00 94.12 269 ASN A CA 1
ATOM 2219 C C . ASN A 1 269 ? 15.881 -12.377 -11.424 1.00 94.12 269 ASN A C 1
ATOM 2221 O O . ASN A 1 269 ? 16.217 -12.871 -10.348 1.00 94.12 269 ASN A O 1
ATOM 2225 N N . ASP A 1 270 ? 16.703 -12.311 -12.465 1.00 93.56 270 ASP A N 1
ATOM 2226 C CA . ASP A 1 270 ? 18.056 -12.856 -12.469 1.00 93.56 270 ASP A CA 1
ATOM 2227 C C . ASP A 1 270 ? 19.072 -11.803 -12.008 1.00 93.56 270 ASP A C 1
ATOM 2229 O O . ASP A 1 270 ? 19.713 -11.121 -12.806 1.00 93.56 270 ASP A O 1
ATOM 2233 N N . VAL A 1 271 ? 19.152 -11.609 -10.692 1.00 90.62 271 VAL A N 1
ATOM 2234 C CA . VAL A 1 271 ? 19.994 -10.560 -10.095 1.00 90.62 271 VAL A CA 1
ATOM 2235 C C . VAL A 1 271 ? 21.482 -10.867 -10.268 1.00 90.62 271 VAL A C 1
ATOM 2237 O O . VAL A 1 271 ? 22.268 -9.947 -10.475 1.00 90.62 271 VAL A O 1
ATOM 2240 N N . GLU A 1 272 ? 21.873 -12.141 -10.244 1.00 92.06 272 GLU A N 1
ATOM 2241 C CA . GLU A 1 272 ? 23.273 -12.552 -10.396 1.00 92.06 272 GLU A CA 1
ATOM 2242 C C . GLU A 1 272 ? 23.829 -12.136 -11.760 1.00 92.06 272 GLU A C 1
ATOM 2244 O O . GLU A 1 272 ? 24.867 -11.480 -11.824 1.00 92.06 272 GLU A O 1
ATOM 2249 N N . ARG A 1 273 ? 23.100 -12.410 -12.851 1.00 91.44 273 ARG A N 1
ATOM 2250 C CA . ARG A 1 273 ? 23.514 -11.984 -14.199 1.00 91.44 273 ARG A CA 1
ATOM 2251 C C . ARG A 1 273 ? 23.344 -10.484 -14.445 1.00 91.44 273 ARG A C 1
ATOM 2253 O O . ARG A 1 273 ? 24.011 -9.920 -15.305 1.00 91.44 273 ARG A O 1
ATOM 2260 N N . ILE A 1 274 ? 22.472 -9.802 -13.701 1.00 92.06 274 ILE A N 1
ATOM 2261 C CA . ILE A 1 274 ? 22.428 -8.330 -13.718 1.00 92.06 274 ILE A CA 1
ATOM 2262 C C . ILE A 1 274 ? 23.716 -7.758 -13.129 1.00 92.06 274 ILE A C 1
ATOM 2264 O O . ILE A 1 274 ? 24.274 -6.816 -13.690 1.00 92.06 274 ILE A O 1
ATOM 2268 N N . LEU A 1 275 ? 24.205 -8.327 -12.025 1.00 92.06 275 LEU A N 1
ATOM 2269 C CA . LEU A 1 275 ? 25.419 -7.863 -11.354 1.00 92.06 275 LEU A CA 1
ATOM 2270 C C . LEU A 1 275 ? 26.662 -8.008 -12.234 1.00 92.06 275 LEU A C 1
ATOM 2272 O O . LEU A 1 275 ? 27.505 -7.121 -12.205 1.00 92.06 275 LEU A O 1
ATOM 2276 N N . THR A 1 276 ? 26.752 -9.040 -13.080 1.00 91.19 276 THR A N 1
ATOM 2277 C CA . THR A 1 276 ? 27.882 -9.181 -14.021 1.00 91.19 276 THR A CA 1
ATOM 2278 C C . THR A 1 276 ? 27.961 -8.047 -15.046 1.00 91.19 276 THR A C 1
ATOM 2280 O O . THR A 1 276 ? 29.001 -7.856 -15.663 1.00 91.19 276 THR A O 1
ATOM 2283 N N . LEU A 1 277 ? 26.874 -7.295 -15.249 1.00 89.75 277 LEU A N 1
ATOM 2284 C CA . LEU A 1 277 ? 26.804 -6.172 -16.186 1.00 89.75 277 LEU A CA 1
ATOM 2285 C C . LEU A 1 277 ? 26.971 -4.804 -15.499 1.00 89.75 277 LEU A C 1
ATOM 2287 O O . LEU A 1 277 ? 26.827 -3.774 -16.160 1.00 89.75 277 LEU A O 1
ATOM 2291 N N . SER A 1 278 ? 27.269 -4.758 -14.194 1.00 89.12 278 SER A N 1
ATOM 2292 C CA . SER A 1 278 ? 27.277 -3.513 -13.413 1.00 89.12 278 SER A CA 1
ATOM 2293 C C . SER A 1 278 ? 28.228 -2.444 -13.944 1.00 89.12 278 SER A C 1
ATOM 2295 O O . SER A 1 278 ? 27.901 -1.257 -13.892 1.00 89.12 278 SER A O 1
ATOM 2297 N N . ASP A 1 279 ? 29.385 -2.855 -14.460 1.00 85.81 279 ASP A N 1
ATOM 2298 C CA . ASP A 1 279 ? 30.438 -1.933 -14.891 1.00 85.81 279 ASP A CA 1
ATOM 2299 C C . ASP A 1 279 ? 30.082 -1.230 -16.204 1.00 85.81 279 ASP A C 1
ATOM 2301 O O . ASP A 1 279 ? 30.449 -0.075 -16.420 1.00 85.81 279 ASP A O 1
ATOM 2305 N N . VAL A 1 280 ? 29.291 -1.888 -17.057 1.00 86.94 280 VAL A N 1
ATOM 2306 C CA . VAL A 1 280 ? 28.912 -1.352 -18.370 1.00 86.94 280 VAL A CA 1
ATOM 2307 C C . VAL A 1 280 ? 27.679 -0.444 -18.286 1.00 86.94 280 VAL A C 1
ATOM 2309 O O . VAL A 1 280 ? 27.521 0.477 -19.089 1.00 86.94 280 VAL A O 1
ATOM 2312 N N . VAL A 1 281 ? 26.809 -0.651 -17.289 1.00 86.88 281 VAL A N 1
ATOM 2313 C CA . VAL A 1 281 ? 25.523 0.065 -17.136 1.00 86.88 281 VAL A CA 1
ATOM 2314 C C . VAL A 1 281 ? 25.681 1.587 -17.094 1.00 86.88 281 VAL A C 1
ATOM 2316 O O . VAL A 1 281 ? 24.788 2.308 -17.537 1.00 86.88 281 VAL A O 1
ATOM 2319 N N . VAL A 1 282 ? 26.818 2.090 -16.605 1.00 85.31 282 VAL A N 1
ATOM 2320 C CA . VAL A 1 282 ? 27.101 3.529 -16.463 1.00 85.31 282 VAL A CA 1
ATOM 2321 C C . VAL A 1 282 ? 26.952 4.295 -17.784 1.00 85.31 282 VAL A C 1
ATOM 2323 O O . VAL A 1 282 ? 26.507 5.442 -17.778 1.00 85.31 282 VAL A O 1
ATOM 2326 N N . ASN A 1 283 ? 27.281 3.664 -18.915 1.00 82.81 283 ASN A N 1
ATOM 2327 C CA . ASN A 1 283 ? 27.269 4.304 -20.234 1.00 82.81 283 ASN A CA 1
ATOM 2328 C C . ASN A 1 283 ? 25.990 4.021 -21.044 1.00 82.81 283 ASN A C 1
ATOM 2330 O O . ASN A 1 283 ? 25.903 4.401 -22.212 1.00 82.81 283 ASN A O 1
ATOM 2334 N N . MET A 1 284 ? 24.995 3.360 -20.446 1.00 84.31 284 MET A N 1
ATOM 2335 C CA . MET A 1 284 ? 23.776 2.947 -21.142 1.00 84.31 284 MET A CA 1
ATOM 2336 C C . MET A 1 284 ? 22.696 4.034 -21.167 1.00 84.31 284 MET A C 1
ATOM 2338 O O . MET A 1 284 ? 22.800 5.108 -20.568 1.00 84.31 284 MET A O 1
ATOM 2342 N N . ASP A 1 285 ? 21.617 3.768 -21.900 1.00 83.69 285 ASP A N 1
ATOM 2343 C CA . ASP A 1 285 ? 20.466 4.653 -21.942 1.00 83.69 285 ASP A CA 1
ATOM 2344 C C . ASP A 1 285 ? 19.686 4.657 -20.616 1.00 83.69 285 ASP A C 1
ATOM 2346 O O . ASP A 1 285 ? 19.727 3.734 -19.801 1.00 83.69 285 ASP A O 1
ATOM 2350 N N . THR A 1 286 ? 18.912 5.721 -20.423 1.00 85.44 286 THR A N 1
ATOM 2351 C CA . THR A 1 286 ? 18.157 5.977 -19.196 1.00 85.44 286 THR A CA 1
ATOM 2352 C C . THR A 1 286 ? 17.193 4.848 -18.839 1.00 85.44 286 THR A C 1
ATOM 2354 O O . THR A 1 286 ? 17.008 4.553 -17.659 1.00 85.44 286 THR A O 1
ATOM 2357 N N . ARG A 1 287 ? 16.567 4.211 -19.836 1.00 84.38 287 ARG A N 1
ATOM 2358 C CA . ARG A 1 287 ? 15.588 3.150 -19.596 1.00 84.38 287 ARG A CA 1
ATOM 2359 C C . ARG A 1 287 ? 16.286 1.880 -19.119 1.00 84.38 287 ARG A C 1
ATOM 2361 O O . ARG A 1 287 ? 15.811 1.256 -18.175 1.00 84.38 287 ARG A O 1
ATOM 2368 N N . THR A 1 288 ? 17.425 1.538 -19.710 1.00 88.25 288 THR A N 1
ATOM 2369 C CA . THR A 1 288 ? 18.243 0.396 -19.280 1.00 88.25 288 THR A CA 1
ATOM 2370 C C . THR A 1 288 ? 18.806 0.593 -17.874 1.00 88.25 288 THR A C 1
ATOM 2372 O O . THR A 1 288 ? 18.684 -0.303 -17.038 1.00 88.25 288 THR A O 1
ATOM 2375 N N . ILE A 1 289 ? 19.304 1.794 -17.557 1.00 90.69 289 ILE A N 1
ATOM 2376 C CA . ILE A 1 289 ? 19.720 2.158 -16.191 1.00 90.69 289 ILE A CA 1
ATOM 2377 C C . ILE A 1 289 ? 18.553 2.006 -15.202 1.00 90.69 289 ILE A C 1
ATOM 2379 O O . ILE A 1 289 ? 18.731 1.468 -14.107 1.00 90.69 289 ILE A O 1
ATOM 2383 N N . ALA A 1 290 ? 17.345 2.440 -15.579 1.00 89.88 290 ALA A N 1
ATOM 2384 C CA . ALA A 1 290 ? 16.160 2.285 -14.741 1.00 89.88 290 ALA A CA 1
ATOM 2385 C C . ALA A 1 290 ? 15.817 0.805 -14.494 1.00 89.88 290 ALA A C 1
ATOM 2387 O O . ALA A 1 290 ? 15.537 0.446 -13.350 1.00 89.88 290 ALA A O 1
ATOM 2388 N N . TYR A 1 291 ? 15.888 -0.058 -15.518 1.00 90.31 291 TYR A N 1
ATOM 2389 C CA . TYR A 1 291 ? 15.678 -1.504 -15.366 1.00 90.31 291 TYR A CA 1
ATOM 2390 C C . TYR A 1 291 ? 16.698 -2.146 -14.426 1.00 90.31 291 TYR A C 1
ATOM 2392 O O . TYR A 1 291 ? 16.311 -2.869 -13.502 1.00 90.31 291 TYR A O 1
ATOM 2400 N N . PHE A 1 292 ? 17.977 -1.821 -14.619 1.00 94.62 292 PHE A N 1
ATOM 2401 C CA . PHE A 1 292 ? 19.069 -2.277 -13.767 1.00 94.62 292 PHE A CA 1
ATOM 2402 C C . PHE A 1 292 ? 18.827 -1.888 -12.305 1.00 94.62 292 PHE A C 1
ATOM 2404 O O . PHE A 1 292 ? 18.744 -2.749 -11.434 1.00 94.62 292 PHE A O 1
ATOM 2411 N N . LEU A 1 293 ? 18.615 -0.601 -12.025 1.00 95.25 293 LEU A N 1
ATOM 2412 C CA . LEU A 1 293 ? 18.420 -0.110 -10.661 1.00 95.25 293 LEU A CA 1
ATOM 2413 C C . LEU A 1 293 ? 17.141 -0.643 -10.009 1.00 95.25 293 LEU A C 1
ATOM 2415 O O . LEU A 1 293 ? 17.119 -0.975 -8.822 1.00 95.25 293 LEU A O 1
ATOM 2419 N N . ALA A 1 294 ? 16.060 -0.747 -10.772 1.00 92.25 294 ALA A N 1
ATOM 2420 C CA . ALA A 1 294 ? 14.799 -1.240 -10.251 1.00 92.25 294 ALA A CA 1
ATOM 2421 C C . ALA A 1 294 ? 14.822 -2.740 -9.940 1.00 92.25 294 ALA A C 1
ATOM 2423 O O . ALA A 1 294 ? 14.012 -3.170 -9.120 1.00 92.25 294 ALA A O 1
ATOM 2424 N N . SER A 1 295 ? 15.730 -3.529 -10.524 1.00 93.94 295 SER A N 1
ATOM 2425 C CA . SER A 1 295 ? 15.908 -4.941 -10.154 1.00 93.94 295 SER A CA 1
ATOM 2426 C C . SER A 1 295 ? 16.168 -5.098 -8.648 1.00 93.94 295 SER A C 1
ATOM 2428 O O . SER A 1 295 ? 15.500 -5.892 -7.982 1.00 93.94 295 SER A O 1
ATOM 2430 N N . PHE A 1 296 ? 17.015 -4.239 -8.078 1.00 94.81 296 PHE A N 1
ATOM 2431 C CA . PHE A 1 296 ? 17.316 -4.197 -6.647 1.00 94.81 296 PHE A CA 1
ATOM 2432 C C . PHE A 1 296 ? 16.129 -3.688 -5.824 1.00 94.81 296 PHE A C 1
ATOM 2434 O O . PHE A 1 296 ? 15.783 -4.270 -4.796 1.00 94.81 296 PHE A O 1
ATOM 2441 N N . ILE A 1 297 ? 15.426 -2.650 -6.300 1.00 93.56 297 ILE A N 1
ATOM 2442 C CA . ILE A 1 297 ? 14.234 -2.122 -5.611 1.00 93.56 297 ILE A CA 1
ATOM 2443 C C . ILE A 1 297 ? 13.138 -3.198 -5.517 1.00 93.56 297 ILE A C 1
ATOM 2445 O O . ILE A 1 297 ? 12.521 -3.363 -4.465 1.00 93.56 297 ILE A O 1
ATOM 2449 N N . ARG A 1 298 ? 12.892 -3.954 -6.597 1.00 90.88 298 ARG A N 1
ATOM 2450 C CA . ARG A 1 298 ? 11.868 -5.017 -6.628 1.00 90.88 298 ARG A CA 1
ATOM 2451 C C . ARG A 1 298 ? 12.218 -6.208 -5.739 1.00 90.88 298 ARG A C 1
ATOM 2453 O O . ARG A 1 298 ? 11.301 -6.858 -5.232 1.00 90.88 298 ARG A O 1
ATOM 2460 N N . ASN A 1 299 ? 13.507 -6.471 -5.551 1.00 91.44 299 ASN A N 1
ATOM 2461 C CA . ASN A 1 299 ? 14.006 -7.517 -4.663 1.00 91.44 299 ASN A CA 1
ATOM 2462 C C . ASN A 1 299 ? 14.221 -7.056 -3.225 1.00 91.44 299 ASN A C 1
ATOM 2464 O O . ASN A 1 299 ? 14.624 -7.874 -2.411 1.00 91.44 299 ASN A O 1
ATOM 2468 N N . TYR A 1 300 ? 13.866 -5.810 -2.883 1.00 93.56 300 TYR A N 1
ATOM 2469 C CA . TYR A 1 300 ? 14.032 -5.295 -1.526 1.00 93.56 300 TYR A CA 1
ATOM 2470 C C . TYR A 1 300 ? 15.519 -5.256 -1.088 1.00 93.56 300 TYR A C 1
ATOM 2472 O O . TYR A 1 300 ? 15.843 -5.497 0.069 1.00 93.56 300 TYR A O 1
ATOM 2480 N N . GLU A 1 301 ? 16.422 -4.885 -2.002 1.00 93.38 301 GLU A N 1
ATOM 2481 C CA . GLU A 1 301 ? 17.866 -4.751 -1.751 1.00 93.38 301 GLU A CA 1
ATOM 2482 C C . GLU A 1 301 ? 18.321 -3.288 -1.914 1.00 93.38 301 GLU A C 1
ATOM 2484 O O . GLU A 1 301 ? 19.008 -2.911 -2.869 1.00 93.38 301 GLU A O 1
ATOM 2489 N N . LEU A 1 302 ? 17.898 -2.403 -0.999 1.00 94.00 302 LEU A N 1
ATOM 2490 C CA . LEU A 1 302 ? 18.104 -0.956 -1.174 1.00 94.00 302 LEU A CA 1
ATOM 2491 C C . LEU A 1 302 ? 19.545 -0.495 -0.938 1.00 94.00 302 LEU A C 1
ATOM 2493 O O . LEU A 1 302 ? 19.935 0.546 -1.467 1.00 94.00 302 LEU A O 1
ATOM 2497 N N . ASN A 1 303 ? 20.354 -1.253 -0.199 1.00 91.50 303 ASN A N 1
ATOM 2498 C CA . ASN A 1 303 ? 21.774 -0.929 -0.038 1.00 91.50 303 ASN A CA 1
ATOM 2499 C C . ASN A 1 303 ? 22.545 -1.102 -1.349 1.00 91.50 303 ASN A C 1
ATOM 2501 O O . ASN A 1 303 ? 23.262 -0.186 -1.748 1.00 91.50 303 ASN A O 1
ATOM 2505 N N . GLN A 1 304 ? 22.328 -2.221 -2.048 1.00 92.94 304 GLN A N 1
ATOM 2506 C CA . GLN A 1 304 ? 22.905 -2.458 -3.375 1.00 92.94 304 GLN A CA 1
ATOM 2507 C C . GLN A 1 304 ? 22.426 -1.396 -4.366 1.00 92.94 304 GLN A C 1
ATOM 2509 O O . GLN A 1 304 ? 23.230 -0.792 -5.074 1.00 92.94 304 GLN A O 1
ATOM 2514 N N . PHE A 1 305 ? 21.124 -1.084 -4.350 1.00 96.31 305 PHE A N 1
ATOM 2515 C CA . PHE A 1 305 ? 20.584 0.020 -5.139 1.00 96.31 305 PHE A CA 1
ATOM 2516 C C . PHE A 1 305 ? 21.331 1.337 -4.870 1.00 96.31 305 PHE A C 1
ATOM 2518 O O . PHE A 1 305 ? 21.727 1.998 -5.824 1.00 96.31 305 PHE A O 1
ATOM 2525 N N . LYS A 1 306 ? 21.545 1.727 -3.604 1.00 95.19 306 LYS A N 1
ATOM 2526 C CA . LYS A 1 306 ? 22.241 2.978 -3.254 1.00 95.19 306 LYS A CA 1
ATOM 2527 C C . LYS A 1 306 ? 23.677 3.000 -3.759 1.00 95.19 306 LYS A C 1
ATOM 2529 O O . LYS A 1 306 ? 24.108 4.027 -4.278 1.00 95.19 306 LYS A O 1
ATOM 2534 N N . GLU A 1 307 ? 24.393 1.892 -3.597 1.00 93.75 307 GLU A N 1
ATOM 2535 C CA . GLU A 1 307 ? 25.772 1.753 -4.056 1.00 93.75 307 GLU A CA 1
ATOM 2536 C C . GLU A 1 307 ? 25.863 1.987 -5.566 1.00 93.75 307 GLU A C 1
ATOM 2538 O O . GLU A 1 307 ? 26.600 2.867 -6.016 1.00 93.75 307 GLU A O 1
ATOM 2543 N N . TYR A 1 308 ? 25.059 1.268 -6.351 1.00 94.94 308 TYR A N 1
ATOM 2544 C CA . TYR A 1 308 ? 25.085 1.407 -7.802 1.00 94.94 308 TYR A CA 1
ATOM 2545 C C . TYR A 1 308 ? 24.502 2.728 -8.292 1.00 94.94 308 TYR A C 1
ATOM 2547 O O . TYR A 1 308 ? 25.049 3.324 -9.213 1.00 94.94 308 TYR A O 1
ATOM 2555 N N . TYR A 1 309 ? 23.440 3.231 -7.666 1.00 95.31 309 TYR A N 1
ATOM 2556 C CA . TYR A 1 309 ? 22.880 4.544 -7.981 1.00 95.31 309 TYR A CA 1
ATOM 2557 C C . TYR A 1 309 ? 23.938 5.643 -7.835 1.00 95.31 309 TYR A C 1
ATOM 2559 O O . TYR A 1 309 ? 24.110 6.472 -8.728 1.00 95.31 309 TYR A O 1
ATOM 2567 N N . HIS A 1 310 ? 24.701 5.609 -6.741 1.00 93.94 310 HIS A N 1
ATOM 2568 C CA . HIS A 1 310 ? 25.797 6.540 -6.508 1.00 93.94 310 HIS A CA 1
ATOM 2569 C C . HIS A 1 310 ? 26.941 6.354 -7.519 1.00 93.94 310 HIS A C 1
ATOM 2571 O O . HIS A 1 310 ? 27.386 7.338 -8.112 1.00 93.94 310 HIS A O 1
ATOM 2577 N N . LYS A 1 311 ? 27.372 5.108 -7.777 1.00 92.75 311 LYS A N 1
ATOM 2578 C CA . LYS A 1 311 ? 28.402 4.794 -8.788 1.00 92.75 311 LYS A CA 1
ATOM 2579 C C . LYS A 1 311 ? 28.018 5.313 -10.175 1.00 92.75 311 LYS A C 1
ATOM 2581 O O . LYS A 1 311 ? 28.837 5.955 -10.822 1.00 92.75 311 LYS A O 1
ATOM 2586 N N . ILE A 1 312 ? 26.775 5.096 -10.608 1.00 92.50 312 ILE A N 1
ATOM 2587 C CA . ILE A 1 312 ? 26.275 5.553 -11.912 1.00 92.50 312 ILE A CA 1
ATOM 2588 C C . ILE A 1 312 ? 26.332 7.080 -11.994 1.00 92.50 312 ILE A C 1
ATOM 2590 O O . ILE A 1 312 ? 26.886 7.616 -12.952 1.00 92.50 312 ILE A O 1
ATOM 2594 N N . ILE A 1 313 ? 25.843 7.797 -10.978 1.00 91.50 313 ILE A N 1
ATOM 2595 C CA . ILE A 1 313 ? 25.843 9.269 -10.982 1.00 91.50 313 ILE A CA 1
ATOM 2596 C C . ILE A 1 313 ? 27.265 9.845 -11.027 1.00 91.50 313 ILE A C 1
ATOM 2598 O O . ILE A 1 313 ? 27.502 10.823 -11.737 1.00 91.50 313 ILE A O 1
ATOM 2602 N N . ILE A 1 314 ? 28.218 9.248 -10.305 1.00 88.94 314 ILE A N 1
ATOM 2603 C CA . ILE A 1 314 ? 29.614 9.710 -10.301 1.00 88.94 314 ILE A CA 1
ATOM 2604 C C . ILE A 1 314 ? 30.307 9.394 -11.625 1.00 88.94 314 ILE A C 1
ATOM 2606 O O . ILE A 1 314 ? 30.941 10.280 -12.204 1.00 88.94 314 ILE A O 1
ATOM 2610 N N . ASN A 1 315 ? 30.175 8.164 -12.118 1.00 87.50 315 ASN A N 1
ATOM 2611 C CA . ASN A 1 315 ? 30.966 7.659 -13.239 1.00 87.50 315 ASN A CA 1
ATOM 2612 C C . ASN A 1 315 ? 30.377 8.008 -14.612 1.00 87.50 315 ASN A C 1
ATOM 2614 O O . ASN A 1 315 ? 31.009 7.736 -15.626 1.00 87.50 315 ASN A O 1
ATOM 2618 N N . THR A 1 316 ? 29.197 8.634 -14.677 1.00 83.00 316 THR A N 1
ATOM 2619 C CA . THR A 1 316 ? 28.627 9.086 -15.954 1.00 83.00 316 THR A CA 1
ATOM 2620 C C . THR A 1 316 ? 29.530 10.164 -16.570 1.00 83.00 316 THR A C 1
ATOM 2622 O O . THR A 1 316 ? 29.640 11.266 -16.030 1.00 83.00 316 THR A O 1
ATOM 2625 N N . SER A 1 317 ? 30.207 9.865 -17.680 1.00 64.62 317 SER A N 1
ATOM 2626 C CA . SER A 1 317 ? 31.260 10.742 -18.230 1.00 64.62 317 SER A CA 1
ATOM 2627 C C . SER A 1 317 ? 30.782 11.709 -19.320 1.00 64.62 317 SER A C 1
ATOM 2629 O O . SER A 1 317 ? 31.369 12.777 -19.467 1.00 64.62 317 SER A O 1
ATOM 2631 N N . HIS A 1 318 ? 29.711 11.385 -20.060 1.00 57.09 318 HIS A N 1
ATOM 2632 C CA . HIS A 1 318 ? 29.383 12.092 -21.317 1.00 57.09 318 HIS A CA 1
ATOM 2633 C C . HIS A 1 318 ? 27.916 12.517 -21.495 1.00 57.09 318 HIS A C 1
ATOM 2635 O O . HIS A 1 318 ? 27.582 13.131 -22.507 1.00 57.09 318 HIS A O 1
ATOM 2641 N N . LYS A 1 319 ? 27.027 12.225 -20.537 1.00 71.00 319 LYS A N 1
ATOM 2642 C CA . LYS A 1 319 ? 25.586 12.488 -20.666 1.00 71.00 319 LYS A CA 1
ATOM 2643 C C . LYS A 1 319 ? 25.014 13.073 -19.381 1.00 71.00 319 LYS A C 1
ATOM 2645 O O . LYS A 1 319 ? 25.263 12.549 -18.301 1.00 71.00 319 LYS A O 1
ATOM 2650 N N . THR A 1 320 ? 24.222 14.136 -19.493 1.00 85.06 320 THR A N 1
ATOM 2651 C CA . THR A 1 320 ? 23.403 14.607 -18.373 1.00 85.06 320 THR A CA 1
ATOM 2652 C C . THR A 1 320 ? 22.296 13.592 -18.109 1.00 85.06 320 THR A C 1
ATOM 2654 O O . THR A 1 320 ? 21.552 13.219 -19.019 1.00 85.06 320 THR A O 1
ATOM 2657 N N . LEU A 1 321 ? 22.195 13.105 -16.874 1.00 89.56 321 LEU A N 1
ATOM 2658 C CA . LEU A 1 321 ? 21.149 12.164 -16.492 1.00 89.56 321 LEU A CA 1
ATOM 2659 C C . LEU A 1 321 ? 19.801 12.896 -16.455 1.00 89.56 321 LEU A C 1
ATOM 2661 O O . LEU A 1 321 ? 19.668 13.880 -15.716 1.00 89.56 321 LEU A O 1
ATOM 2665 N N . PRO A 1 322 ? 18.802 12.438 -17.230 1.00 89.81 322 PRO A N 1
ATOM 2666 C CA . PRO A 1 322 ? 17.547 13.153 -17.356 1.00 89.81 322 PRO A CA 1
ATOM 2667 C C . PRO A 1 322 ? 16.666 12.974 -16.124 1.00 89.81 322 PRO A C 1
ATOM 2669 O O . PRO A 1 322 ? 16.660 11.918 -15.483 1.00 89.81 322 PRO A O 1
ATOM 2672 N N . SER A 1 323 ? 15.851 13.986 -15.839 1.00 90.06 323 SER A N 1
ATOM 2673 C CA . SER A 1 323 ? 14.895 13.974 -14.718 1.00 90.06 323 SER A CA 1
ATOM 2674 C C . SER A 1 323 ? 13.899 12.801 -14.767 1.00 90.06 323 SER A C 1
ATOM 2676 O O . SER A 1 323 ? 13.453 12.320 -13.723 1.00 90.06 323 SER A O 1
ATOM 2678 N N . SER A 1 324 ? 13.637 12.261 -15.962 1.00 86.06 324 SER A N 1
ATOM 2679 C CA . SER A 1 324 ? 12.790 11.084 -16.185 1.00 86.06 324 SER A CA 1
ATOM 2680 C C . SER A 1 324 ? 13.296 9.811 -15.491 1.00 86.06 324 SER A C 1
ATOM 2682 O O . SER A 1 324 ? 12.490 8.955 -15.114 1.00 86.06 324 SER A O 1
ATOM 2684 N N . LEU A 1 325 ? 14.612 9.688 -15.258 1.00 88.81 325 LEU A N 1
ATOM 2685 C CA . LEU A 1 325 ? 15.173 8.587 -14.472 1.00 88.81 325 LEU A CA 1
ATOM 2686 C C . LEU A 1 325 ? 14.645 8.641 -13.039 1.00 88.81 325 LEU A C 1
ATOM 2688 O O . LEU A 1 325 ? 14.095 7.658 -12.541 1.00 88.81 325 LEU A O 1
ATOM 2692 N N . LEU A 1 326 ? 14.754 9.807 -12.402 1.00 89.75 326 LEU A N 1
ATOM 2693 C CA . LEU A 1 326 ? 14.278 10.030 -11.041 1.00 89.75 326 LEU A CA 1
ATOM 2694 C C . LEU A 1 326 ? 12.759 9.816 -10.949 1.00 89.75 326 LEU A C 1
ATOM 2696 O O . LEU A 1 326 ? 12.292 9.125 -10.041 1.00 89.75 326 LEU A O 1
ATOM 2700 N N . ASP A 1 327 ? 12.012 10.292 -11.948 1.00 86.31 327 ASP A N 1
ATOM 2701 C CA . ASP A 1 327 ? 10.559 10.100 -12.051 1.00 86.31 327 ASP A CA 1
ATOM 2702 C C . ASP A 1 327 ? 10.154 8.624 -12.120 1.00 86.31 327 ASP A C 1
ATOM 2704 O O . ASP A 1 327 ? 9.082 8.250 -11.645 1.00 86.31 327 ASP A O 1
ATOM 2708 N N . SER A 1 328 ? 11.005 7.764 -12.682 1.00 84.50 328 SER A N 1
ATOM 2709 C CA . SER A 1 328 ? 10.773 6.318 -12.714 1.00 84.50 328 SER A CA 1
ATOM 2710 C C . SER A 1 328 ? 11.153 5.609 -11.404 1.00 84.50 328 SER A C 1
ATOM 2712 O O . SER A 1 328 ? 10.528 4.605 -11.045 1.00 84.50 328 SER A O 1
ATOM 2714 N N . LEU A 1 329 ? 12.147 6.121 -10.667 1.00 90.62 329 LEU A N 1
ATOM 2715 C CA . LEU A 1 329 ? 12.726 5.469 -9.486 1.00 90.62 329 LEU A CA 1
ATOM 2716 C C . LEU A 1 329 ? 12.031 5.857 -8.178 1.00 90.62 329 LEU A C 1
ATOM 2718 O O . LEU A 1 329 ? 11.676 4.970 -7.401 1.00 90.62 329 LEU A O 1
ATOM 2722 N N . ILE A 1 330 ? 11.781 7.150 -7.937 1.00 91.06 330 ILE A N 1
ATOM 2723 C CA . ILE A 1 330 ? 11.133 7.649 -6.708 1.00 91.06 330 ILE A CA 1
ATOM 2724 C C . ILE A 1 330 ? 9.827 6.905 -6.394 1.00 91.06 330 ILE A C 1
ATOM 2726 O O . ILE A 1 330 ? 9.645 6.458 -5.257 1.00 91.06 330 ILE A O 1
ATOM 2730 N N . PRO A 1 331 ? 8.933 6.653 -7.366 1.00 85.94 331 PRO A N 1
ATOM 2731 C CA . PRO A 1 331 ? 7.701 5.928 -7.090 1.00 85.94 331 PRO A CA 1
ATOM 2732 C C . PRO A 1 331 ? 7.972 4.493 -6.688 1.00 85.94 331 PRO A C 1
ATOM 2734 O O . PRO A 1 331 ? 7.261 3.932 -5.859 1.00 85.94 331 PRO A O 1
ATOM 2737 N N . GLN A 1 332 ? 8.967 3.856 -7.297 1.00 86.94 332 GLN A N 1
ATOM 2738 C CA . GLN A 1 332 ? 9.320 2.486 -6.965 1.00 86.94 332 GLN A CA 1
ATOM 2739 C C . GLN A 1 332 ? 9.885 2.417 -5.550 1.00 86.94 332 GLN A C 1
ATOM 2741 O O . GLN A 1 332 ? 9.414 1.583 -4.783 1.00 86.94 332 GLN A O 1
ATOM 2746 N N . LEU A 1 333 ? 10.774 3.336 -5.172 1.00 91.25 333 LEU A N 1
ATOM 2747 C CA . LEU A 1 333 ? 11.331 3.419 -3.822 1.00 91.25 333 LEU A CA 1
ATOM 2748 C C . LEU A 1 333 ? 10.239 3.574 -2.762 1.00 91.25 333 LEU A C 1
ATOM 2750 O O . LEU A 1 333 ? 10.193 2.794 -1.812 1.00 91.25 333 LEU A O 1
ATOM 2754 N N . ILE A 1 334 ? 9.309 4.518 -2.944 1.00 88.88 334 ILE A N 1
ATOM 2755 C CA . ILE A 1 334 ? 8.249 4.718 -1.948 1.00 88.88 334 ILE A CA 1
ATOM 2756 C C . ILE A 1 334 ? 7.296 3.506 -1.918 1.00 88.88 334 ILE A C 1
ATOM 2758 O O . ILE A 1 334 ? 6.883 3.084 -0.844 1.00 88.88 334 ILE A O 1
ATOM 2762 N N . ASN A 1 335 ? 6.991 2.889 -3.071 1.00 84.75 335 ASN A N 1
ATOM 2763 C CA . ASN A 1 335 ? 6.153 1.676 -3.168 1.00 84.75 335 ASN A CA 1
ATOM 2764 C C . ASN A 1 335 ? 6.752 0.407 -2.564 1.00 84.75 335 ASN A C 1
ATOM 2766 O O . ASN A 1 335 ? 5.996 -0.525 -2.307 1.00 84.75 335 ASN A O 1
ATOM 2770 N N . HIS A 1 336 ? 8.066 0.349 -2.371 1.00 89.06 336 HIS A N 1
ATOM 2771 C CA . HIS A 1 336 ? 8.742 -0.788 -1.741 1.00 89.06 336 HIS A CA 1
ATOM 2772 C C . HIS A 1 336 ? 9.230 -0.425 -0.334 1.00 89.06 336 HIS A C 1
ATOM 2774 O O . HIS A 1 336 ? 10.202 -0.985 0.160 1.00 89.06 336 HIS A O 1
ATOM 2780 N N . ASP A 1 337 ? 8.526 0.506 0.319 1.00 88.69 337 ASP A N 1
ATOM 2781 C CA . ASP A 1 337 ? 8.710 0.872 1.722 1.00 88.69 337 ASP A CA 1
ATOM 2782 C C . ASP A 1 337 ? 10.140 1.308 2.067 1.00 88.69 337 ASP A C 1
ATOM 2784 O O . ASP A 1 337 ? 10.648 1.012 3.150 1.00 88.69 337 ASP A O 1
ATOM 2788 N N . CYS A 1 338 ? 10.785 2.045 1.160 1.00 92.62 338 CYS A N 1
ATOM 2789 C CA . CYS A 1 338 ? 12.085 2.654 1.415 1.00 92.62 338 CYS A CA 1
ATOM 2790 C C . CYS A 1 338 ? 12.061 3.484 2.715 1.00 92.62 338 CYS A C 1
ATOM 2792 O O . CYS A 1 338 ? 11.102 4.219 3.012 1.00 92.62 338 CYS A O 1
ATOM 2794 N N . ILE A 1 339 ? 13.117 3.339 3.516 1.00 93.44 339 ILE A N 1
ATOM 2795 C CA . ILE A 1 339 ? 13.353 4.180 4.692 1.00 93.44 339 ILE A CA 1
ATOM 2796 C C . ILE A 1 339 ? 13.539 5.636 4.235 1.00 93.44 339 ILE A C 1
ATOM 2798 O O . ILE A 1 339 ? 14.130 5.906 3.189 1.00 93.44 339 ILE A O 1
ATOM 2802 N N . PHE A 1 340 ? 13.004 6.583 5.008 1.00 93.44 340 PHE A N 1
ATOM 2803 C CA . PHE A 1 340 ? 12.959 7.999 4.629 1.00 93.44 340 PHE A CA 1
ATOM 2804 C C . PHE A 1 340 ? 14.357 8.574 4.342 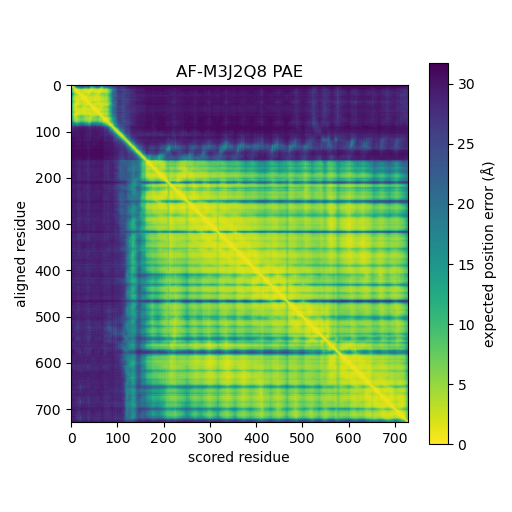1.00 93.44 340 PHE A C 1
ATOM 2806 O O . PHE A 1 340 ? 14.553 9.256 3.342 1.00 93.44 340 PHE A O 1
ATOM 2813 N N . GLU A 1 341 ? 15.342 8.220 5.161 1.00 93.19 341 GLU A N 1
ATOM 2814 C CA . GLU A 1 341 ? 16.748 8.602 5.035 1.00 93.19 341 GLU A CA 1
ATOM 2815 C C . GLU A 1 341 ? 17.345 8.156 3.695 1.00 93.19 341 GLU A C 1
ATOM 2817 O O . GLU A 1 341 ? 18.089 8.901 3.061 1.00 93.19 341 GLU A O 1
ATOM 2822 N N . ASN A 1 342 ? 16.983 6.961 3.223 1.00 94.19 342 ASN A N 1
ATOM 2823 C CA . ASN A 1 342 ? 17.455 6.435 1.944 1.00 94.19 342 ASN A CA 1
ATOM 2824 C C . ASN A 1 342 ? 16.796 7.153 0.761 1.00 94.19 342 ASN A C 1
ATOM 2826 O O . ASN A 1 342 ? 17.466 7.441 -0.229 1.00 94.19 342 ASN A O 1
ATOM 2830 N N . LEU A 1 343 ? 15.509 7.496 0.866 1.00 94.12 343 LEU A N 1
ATOM 2831 C CA . LEU A 1 343 ? 14.834 8.327 -0.133 1.00 94.12 343 LEU A CA 1
ATOM 2832 C C . LEU A 1 343 ? 15.455 9.730 -0.198 1.00 94.12 343 LEU A C 1
ATOM 2834 O O . LEU A 1 343 ? 15.680 10.263 -1.285 1.00 94.12 343 LEU A O 1
ATOM 2838 N N . PHE A 1 344 ? 15.762 10.319 0.958 1.00 94.00 344 PHE A N 1
ATOM 2839 C CA . PHE A 1 344 ? 16.401 11.627 1.022 1.00 94.00 344 PHE A CA 1
ATOM 2840 C C . PHE A 1 344 ? 17.834 11.592 0.480 1.00 94.00 344 PHE A C 1
ATOM 2842 O O . PHE A 1 344 ? 18.205 12.483 -0.279 1.00 94.00 344 PHE A O 1
ATOM 2849 N N . PHE A 1 345 ? 18.598 10.531 0.757 1.00 95.00 345 PHE A N 1
ATOM 2850 C CA . PHE A 1 345 ? 19.912 10.300 0.150 1.00 95.00 345 PHE A CA 1
ATOM 2851 C C . PHE A 1 345 ? 19.845 10.322 -1.383 1.00 95.00 345 PHE A C 1
ATOM 2853 O O . PHE A 1 345 ? 20.619 11.031 -2.020 1.00 95.00 345 PHE A O 1
ATOM 2860 N N . VAL A 1 346 ? 18.888 9.602 -1.981 1.00 95.75 346 VAL A N 1
ATOM 2861 C CA . VAL A 1 346 ? 18.692 9.566 -3.444 1.00 95.75 346 VAL A CA 1
ATOM 2862 C C . VAL A 1 346 ? 18.486 10.972 -4.005 1.00 95.75 346 VAL A C 1
ATOM 2864 O O . VAL A 1 346 ? 19.093 11.331 -5.016 1.00 95.75 346 VAL A O 1
ATOM 2867 N N . PHE A 1 347 ? 17.673 11.779 -3.321 1.00 94.94 347 PHE A N 1
ATOM 2868 C CA . PHE A 1 347 ? 17.431 13.172 -3.680 1.00 94.94 347 PHE A CA 1
ATOM 2869 C C . PHE A 1 347 ? 18.678 14.054 -3.522 1.00 94.94 347 PHE A C 1
ATOM 2871 O O . PHE A 1 347 ? 18.987 14.834 -4.420 1.00 94.94 347 PHE A O 1
ATOM 2878 N N . GLN A 1 348 ? 19.409 13.934 -2.411 1.00 94.06 348 GLN A N 1
ATOM 2879 C CA . GLN A 1 348 ? 20.609 14.732 -2.148 1.00 94.06 348 GLN A CA 1
ATOM 2880 C C . GLN A 1 348 ? 21.721 14.443 -3.157 1.00 94.06 348 GLN A C 1
ATOM 2882 O O . GLN A 1 348 ? 22.302 15.379 -3.700 1.00 94.06 348 GLN A O 1
ATOM 2887 N N . VAL A 1 349 ? 21.988 13.166 -3.447 1.00 94.69 349 VAL A N 1
ATOM 2888 C CA . VAL A 1 349 ? 22.987 12.764 -4.450 1.00 94.69 349 VAL A CA 1
ATOM 2889 C C . VAL A 1 349 ? 22.632 13.337 -5.822 1.00 94.69 349 VAL A C 1
ATOM 2891 O O . VAL A 1 349 ? 23.506 13.850 -6.515 1.00 94.69 349 VAL A O 1
ATOM 2894 N N . TRP A 1 350 ? 21.349 13.311 -6.192 1.00 94.94 350 TRP A N 1
ATOM 2895 C CA . TRP A 1 350 ? 20.880 13.881 -7.454 1.00 94.94 350 TRP A CA 1
ATOM 2896 C C . TRP A 1 350 ? 21.067 15.402 -7.506 1.00 94.94 350 TRP A C 1
ATOM 2898 O O . TRP A 1 350 ? 21.654 15.927 -8.445 1.00 94.94 350 TRP A O 1
ATOM 2908 N N . MET A 1 351 ? 20.600 16.119 -6.480 1.00 92.69 351 MET A N 1
ATOM 2909 C CA . MET A 1 351 ? 20.646 17.586 -6.429 1.00 92.69 351 MET A CA 1
ATOM 2910 C C . MET A 1 351 ? 22.061 18.157 -6.342 1.00 92.69 351 MET A C 1
ATOM 2912 O O . MET A 1 351 ? 22.301 19.257 -6.835 1.00 92.69 351 MET A O 1
ATOM 2916 N N . ASN A 1 352 ? 22.979 17.437 -5.699 1.00 92.00 352 ASN A N 1
ATOM 2917 C CA . ASN A 1 352 ? 24.359 17.882 -5.520 1.00 92.00 352 ASN A CA 1
ATOM 2918 C C . ASN A 1 352 ? 25.253 17.538 -6.721 1.00 92.00 352 ASN A C 1
ATOM 2920 O O . ASN A 1 352 ? 26.380 18.023 -6.795 1.00 92.00 352 ASN A O 1
ATOM 2924 N N . SER A 1 353 ? 24.780 16.704 -7.652 1.00 90.88 353 SER A N 1
ATOM 2925 C CA . SER A 1 353 ? 25.556 16.307 -8.822 1.00 90.88 353 SER A CA 1
ATOM 2926 C C . SER A 1 353 ? 25.325 17.271 -9.991 1.00 90.88 353 SER A C 1
ATOM 2928 O O . SER A 1 353 ? 24.191 17.408 -10.453 1.00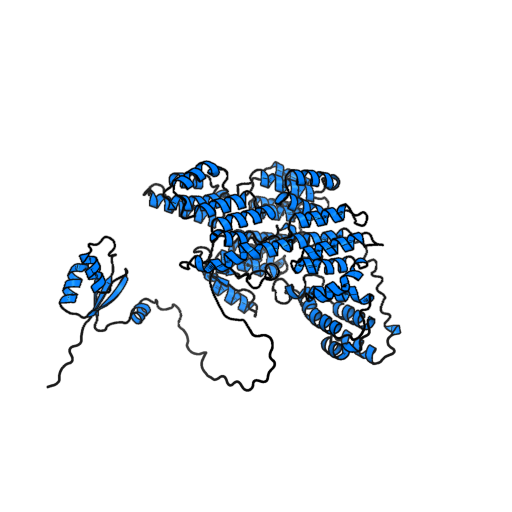 90.88 353 SER A O 1
ATOM 2930 N N . PRO A 1 354 ? 26.381 17.881 -10.563 1.00 88.44 354 PRO A N 1
ATOM 2931 C CA . PRO A 1 354 ? 26.249 18.724 -11.753 1.00 88.44 354 PRO A CA 1
ATOM 2932 C C . PRO A 1 354 ? 25.885 17.919 -13.013 1.00 88.44 354 PRO A C 1
ATOM 2934 O O . PRO A 1 354 ? 25.533 18.499 -14.035 1.00 88.44 354 PRO A O 1
ATOM 2937 N N . LYS A 1 355 ? 25.975 16.583 -12.950 1.00 89.06 355 LYS A N 1
ATOM 2938 C CA . LYS A 1 355 ? 25.686 15.661 -14.056 1.00 89.06 355 LYS A CA 1
ATOM 2939 C C . LYS A 1 355 ? 24.203 15.296 -14.163 1.00 89.06 355 LYS A C 1
ATOM 2941 O O . LYS A 1 355 ? 23.829 14.549 -15.061 1.00 89.06 355 LYS A O 1
ATOM 2946 N N . CYS A 1 356 ? 23.366 15.783 -13.251 1.00 92.00 356 CYS A N 1
ATOM 2947 C CA . CYS A 1 356 ? 21.942 15.472 -13.197 1.00 92.00 356 CYS A CA 1
ATOM 2948 C C . CYS A 1 356 ? 21.102 16.693 -13.586 1.00 92.00 356 CYS A C 1
ATOM 2950 O O . CYS A 1 356 ? 21.377 17.818 -13.169 1.00 92.00 356 CYS A O 1
ATOM 2952 N N . GLU A 1 357 ? 20.044 16.475 -14.364 1.00 92.75 357 GLU A N 1
ATOM 2953 C CA . GLU A 1 357 ? 19.052 17.516 -14.624 1.00 92.75 357 GLU A CA 1
ATOM 2954 C C . GLU A 1 357 ? 18.284 17.895 -13.354 1.00 92.75 357 GLU A C 1
ATOM 2956 O O . GLU A 1 357 ? 18.185 17.131 -12.393 1.00 92.75 357 GLU A O 1
ATOM 2961 N N . LYS A 1 358 ? 17.666 19.078 -13.356 1.00 91.62 358 LYS A N 1
ATOM 2962 C CA . LYS A 1 358 ? 16.789 19.485 -12.254 1.00 91.62 358 LYS A CA 1
ATOM 2963 C C . LYS A 1 358 ? 15.633 18.481 -12.110 1.00 91.62 358 LYS A C 1
ATOM 2965 O O . LYS A 1 358 ? 15.012 18.153 -13.119 1.00 91.62 358 LYS A O 1
ATOM 2970 N N . PRO A 1 359 ? 15.313 18.014 -10.888 1.00 93.62 359 PRO A N 1
ATOM 2971 C CA . PRO A 1 359 ? 14.188 17.112 -10.669 1.00 93.62 359 PRO A CA 1
ATOM 2972 C C . PRO A 1 359 ? 12.882 17.672 -11.225 1.00 93.62 359 PRO A C 1
ATOM 2974 O O . PRO A 1 359 ? 12.605 18.864 -11.079 1.00 93.62 359 PRO A O 1
ATOM 2977 N N . SER A 1 360 ? 12.047 16.807 -11.797 1.00 91.44 360 SER A N 1
ATOM 2978 C CA . SER A 1 360 ? 10.715 17.219 -12.222 1.00 91.44 360 SER A CA 1
ATOM 2979 C C . SER A 1 360 ? 9.877 17.656 -11.016 1.00 91.44 360 SER A C 1
ATOM 2981 O O . SER A 1 360 ? 10.069 17.189 -9.883 1.00 91.44 360 SER A O 1
ATOM 2983 N N . VAL A 1 361 ? 8.871 18.500 -11.260 1.00 90.31 361 VAL A N 1
ATOM 2984 C CA . VAL A 1 361 ? 7.908 18.874 -10.214 1.00 90.31 361 VAL A CA 1
ATOM 2985 C C . VAL A 1 361 ? 7.221 17.636 -9.641 1.00 90.31 361 VAL A C 1
ATOM 2987 O O . VAL A 1 361 ? 6.923 17.599 -8.446 1.00 90.31 361 VAL A O 1
ATOM 2990 N N . LYS A 1 362 ? 7.035 16.590 -10.461 1.00 85.75 362 LYS A N 1
ATOM 2991 C CA . LYS A 1 362 ? 6.381 15.360 -10.028 1.00 85.75 362 LYS A CA 1
ATOM 2992 C C . LYS A 1 362 ? 7.201 14.652 -8.946 1.00 85.75 362 LYS A C 1
ATOM 2994 O O . LYS A 1 362 ? 6.691 14.386 -7.856 1.00 85.75 362 LYS A O 1
ATOM 2999 N N . SER A 1 363 ? 8.493 14.450 -9.194 1.00 90.62 363 SER A N 1
ATOM 3000 C CA . SER A 1 363 ? 9.427 13.890 -8.210 1.00 90.62 363 SER A CA 1
ATOM 3001 C C . SER A 1 363 ? 9.536 14.741 -6.943 1.00 90.62 363 SER A C 1
ATOM 3003 O O . SER A 1 363 ? 9.485 14.205 -5.835 1.00 90.62 363 SER A O 1
ATOM 3005 N N . ILE A 1 364 ? 9.613 16.070 -7.075 1.00 94.56 364 ILE A N 1
ATOM 3006 C CA . ILE A 1 364 ? 9.678 16.976 -5.917 1.00 94.56 364 ILE A CA 1
ATOM 3007 C C . ILE A 1 364 ? 8.431 16.867 -5.048 1.00 94.56 364 ILE A C 1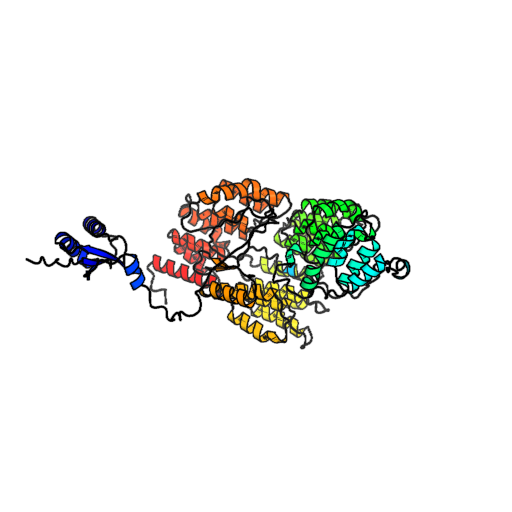
ATOM 3009 O O . ILE A 1 364 ? 8.538 16.786 -3.825 1.00 94.56 364 ILE A O 1
ATOM 3013 N N . SER A 1 365 ? 7.255 16.836 -5.666 1.00 92.38 365 SER A N 1
ATOM 3014 C CA . SER A 1 365 ? 6.002 16.694 -4.939 1.00 92.38 365 SER A CA 1
ATOM 3015 C C . SER A 1 365 ? 5.950 15.354 -4.164 1.00 92.38 365 SER A C 1
ATOM 3017 O O . SER A 1 365 ? 5.496 15.335 -3.019 1.00 92.38 365 SER A O 1
ATOM 3019 N N . LEU A 1 366 ? 6.529 14.262 -4.703 1.00 89.88 366 LEU A N 1
ATOM 3020 C CA . LEU A 1 366 ? 6.627 12.945 -4.031 1.00 89.88 366 LEU A CA 1
ATOM 3021 C C . LEU A 1 366 ? 7.409 13.012 -2.755 1.00 89.88 366 LEU A C 1
ATOM 3023 O O . LEU A 1 366 ? 6.966 12.558 -1.700 1.00 89.88 366 LEU A O 1
ATOM 3027 N N . ILE A 1 367 ? 8.574 13.614 -2.884 1.00 93.62 367 ILE A N 1
ATOM 3028 C CA . ILE A 1 367 ? 9.497 13.771 -1.788 1.00 93.62 367 ILE A CA 1
ATOM 3029 C C . ILE A 1 367 ? 8.869 14.704 -0.748 1.00 93.62 367 ILE A C 1
ATOM 3031 O O . ILE A 1 367 ? 8.811 14.326 0.417 1.00 93.62 367 ILE A O 1
ATOM 3035 N N . LEU A 1 368 ? 8.286 15.844 -1.146 1.00 95.06 368 LEU A N 1
ATOM 3036 C CA . LEU A 1 368 ? 7.603 16.771 -0.232 1.00 95.06 368 LEU A CA 1
ATOM 3037 C C . LEU A 1 368 ? 6.531 16.070 0.607 1.00 95.06 368 LEU A C 1
ATOM 3039 O O . LEU A 1 368 ? 6.439 16.270 1.818 1.00 95.06 368 LEU A O 1
ATOM 3043 N N . PHE A 1 369 ? 5.724 15.229 -0.028 1.00 90.69 369 PHE A N 1
ATOM 3044 C CA . PHE A 1 369 ? 4.701 14.463 0.662 1.00 90.69 369 PHE A CA 1
ATOM 3045 C C . PHE A 1 369 ? 5.297 13.473 1.681 1.00 90.69 369 PHE A C 1
ATOM 3047 O O . PHE A 1 369 ? 4.785 13.343 2.794 1.00 90.69 369 PHE A O 1
ATOM 3054 N N . GLU A 1 370 ? 6.403 12.805 1.351 1.00 91.25 370 GLU A N 1
ATOM 3055 C CA . GLU A 1 370 ? 7.115 11.932 2.292 1.00 91.25 370 GLU A CA 1
ATOM 3056 C C . GLU A 1 370 ? 7.773 12.721 3.439 1.00 91.25 370 GLU A C 1
ATOM 3058 O O . GLU A 1 370 ? 7.757 12.256 4.580 1.00 91.25 370 GLU A O 1
ATOM 3063 N N . PHE A 1 371 ? 8.237 13.951 3.195 1.00 94.12 371 PHE A N 1
ATOM 3064 C CA . PHE A 1 371 ? 8.676 14.878 4.247 1.00 94.12 371 PHE A CA 1
ATOM 3065 C C . PHE A 1 371 ? 7.541 15.245 5.204 1.00 94.12 371 PHE A C 1
ATOM 3067 O O . PHE A 1 371 ? 7.752 15.275 6.411 1.00 94.12 371 PHE A O 1
ATOM 3074 N N . TYR A 1 372 ? 6.322 15.466 4.713 1.00 91.25 372 TYR A N 1
ATOM 3075 C CA . TYR A 1 372 ? 5.171 15.677 5.594 1.00 91.25 372 TYR A CA 1
ATOM 3076 C C . TYR A 1 372 ? 4.827 14.448 6.443 1.00 91.25 372 TYR A C 1
ATOM 3078 O O . TYR A 1 372 ? 4.303 14.586 7.548 1.00 91.25 372 TYR A O 1
ATOM 3086 N N . ARG A 1 373 ? 5.112 13.240 5.945 1.00 88.31 373 ARG A N 1
ATOM 3087 C CA . ARG A 1 373 ? 4.825 11.987 6.657 1.00 88.31 373 ARG A CA 1
ATOM 3088 C C . ARG A 1 373 ? 5.884 11.602 7.679 1.00 88.31 373 ARG A C 1
ATOM 3090 O O . ARG A 1 373 ? 5.525 11.042 8.714 1.00 88.31 373 ARG A O 1
ATOM 3097 N N . PHE A 1 374 ? 7.154 11.825 7.355 1.00 89.94 374 PHE A N 1
ATOM 3098 C CA . PHE A 1 374 ? 8.294 11.266 8.087 1.00 89.94 374 PHE A CA 1
ATOM 3099 C C . PHE A 1 374 ? 9.370 12.299 8.435 1.00 89.94 374 PHE A C 1
ATOM 3101 O O . PHE A 1 374 ? 10.215 12.035 9.286 1.00 89.94 374 PHE A O 1
ATOM 3108 N N . GLY A 1 375 ? 9.361 13.468 7.805 1.00 90.69 375 GLY A N 1
ATOM 3109 C CA . GLY A 1 375 ? 10.300 14.542 8.097 1.00 90.69 375 GLY A CA 1
ATOM 3110 C C . GLY A 1 375 ? 9.987 15.246 9.417 1.00 90.69 375 GLY A C 1
ATOM 3111 O O . GLY A 1 375 ? 8.838 15.363 9.849 1.00 90.69 375 GLY A O 1
ATOM 3112 N N . THR A 1 376 ? 11.029 15.758 10.059 1.00 91.44 376 THR A N 1
ATOM 3113 C CA . THR A 1 376 ? 10.907 16.703 11.170 1.00 91.44 376 THR A CA 1
ATOM 3114 C C . THR A 1 376 ? 10.521 18.093 10.657 1.00 91.44 376 THR A C 1
ATOM 3116 O O . THR A 1 376 ? 10.683 18.419 9.479 1.00 91.44 376 THR A O 1
ATOM 3119 N N . ARG A 1 377 ? 10.042 18.968 11.552 1.00 91.31 377 ARG A N 1
ATOM 3120 C CA . ARG A 1 377 ? 9.689 20.355 11.191 1.00 91.31 377 ARG A CA 1
ATOM 3121 C C . ARG A 1 377 ? 10.875 21.130 10.601 1.00 91.31 377 ARG A C 1
ATOM 3123 O O . ARG A 1 377 ? 10.683 21.909 9.671 1.00 91.31 377 ARG A O 1
ATOM 3130 N N . ASN A 1 378 ? 12.082 20.891 11.114 1.00 94.50 378 ASN A N 1
ATOM 3131 C CA . ASN A 1 378 ? 13.302 21.550 10.646 1.00 94.50 378 ASN A CA 1
ATOM 3132 C C . ASN A 1 378 ? 13.719 21.034 9.264 1.00 94.50 378 ASN A C 1
ATOM 3134 O O . ASN A 1 378 ? 13.938 21.837 8.360 1.00 94.50 378 ASN A O 1
ATOM 3138 N N . GLU A 1 379 ? 13.744 19.712 9.071 1.00 95.19 379 GLU A N 1
ATOM 3139 C CA . GLU A 1 379 ? 14.025 19.096 7.766 1.00 95.19 379 GLU A CA 1
ATOM 3140 C C . GLU A 1 379 ? 13.025 19.566 6.698 1.00 95.19 379 GLU A C 1
ATOM 3142 O O . GLU A 1 379 ? 13.429 19.911 5.591 1.00 95.19 379 GLU A O 1
ATOM 3147 N N . LEU A 1 380 ? 11.730 19.653 7.031 1.00 95.06 380 LEU A N 1
ATOM 3148 C CA . LEU A 1 380 ? 10.706 20.167 6.119 1.00 95.06 380 LEU A CA 1
ATOM 3149 C C . LEU A 1 380 ? 10.950 21.639 5.754 1.00 95.06 380 LEU A C 1
ATOM 3151 O O . LEU A 1 380 ? 10.799 22.012 4.592 1.00 95.06 380 LEU A O 1
ATOM 3155 N N . LYS A 1 381 ? 11.327 22.480 6.724 1.00 95.00 381 LYS A N 1
ATOM 3156 C CA . LYS A 1 381 ? 11.631 23.898 6.482 1.00 95.00 381 LYS A CA 1
ATOM 3157 C C . LYS A 1 381 ? 12.821 24.057 5.534 1.00 95.00 381 LYS A C 1
ATOM 3159 O O . LYS A 1 381 ? 12.729 24.823 4.575 1.00 95.00 381 LYS A O 1
ATOM 3164 N N . GLU A 1 382 ? 13.897 23.309 5.761 1.00 94.56 382 GLU A N 1
ATOM 3165 C CA . GLU A 1 382 ? 15.068 23.324 4.879 1.00 94.56 382 GLU A CA 1
ATOM 3166 C C . GLU A 1 382 ? 14.741 22.775 3.491 1.00 94.56 382 GLU A C 1
ATOM 3168 O O . GLU A 1 382 ? 15.094 23.393 2.486 1.00 94.56 382 GLU A O 1
ATOM 3173 N N . PHE A 1 383 ? 13.984 21.680 3.410 1.00 95.38 383 PHE A N 1
ATOM 3174 C CA . PHE A 1 383 ? 13.546 21.130 2.133 1.00 95.38 383 PHE A CA 1
ATOM 3175 C C . PHE A 1 383 ? 12.704 22.137 1.341 1.00 95.38 383 PHE A C 1
ATOM 3177 O O . PHE A 1 383 ? 12.991 22.382 0.170 1.00 95.38 383 PHE A O 1
ATOM 3184 N N . LYS A 1 384 ? 11.739 22.817 1.979 1.00 94.75 384 LYS A N 1
ATOM 3185 C CA . LYS A 1 384 ? 10.962 23.901 1.348 1.00 94.75 384 LYS A CA 1
ATOM 3186 C C . LYS A 1 384 ? 11.840 25.041 0.839 1.00 94.75 384 LYS A C 1
ATOM 3188 O O . LYS A 1 384 ? 11.551 25.612 -0.211 1.00 94.75 384 LYS A O 1
ATOM 3193 N N . ARG A 1 385 ? 12.929 25.356 1.546 1.00 94.31 385 ARG A N 1
ATOM 3194 C CA . ARG A 1 385 ? 13.908 26.356 1.107 1.00 94.31 385 ARG A CA 1
ATOM 3195 C C . ARG A 1 385 ? 14.632 25.910 -0.168 1.00 94.31 385 ARG A C 1
ATOM 3197 O O . ARG A 1 385 ? 14.775 26.718 -1.083 1.00 94.31 385 ARG A O 1
ATOM 3204 N N . LEU A 1 386 ? 15.013 24.632 -0.261 1.00 92.94 386 LEU A N 1
ATOM 3205 C CA . LEU A 1 386 ? 15.638 24.043 -1.455 1.00 92.94 386 LEU A CA 1
ATOM 3206 C C . LEU A 1 386 ? 14.695 24.040 -2.663 1.00 92.94 386 LEU A C 1
ATOM 3208 O O . LEU A 1 386 ? 15.113 24.347 -3.779 1.00 92.94 386 LEU A O 1
ATOM 3212 N N . ILE A 1 387 ? 13.413 23.743 -2.447 1.00 94.44 387 ILE A N 1
ATOM 3213 C CA . ILE A 1 387 ? 12.419 23.640 -3.524 1.00 94.44 387 ILE A CA 1
ATOM 3214 C C . ILE A 1 387 ? 11.672 24.951 -3.796 1.00 94.44 387 ILE A C 1
ATOM 3216 O O . ILE A 1 387 ? 10.676 24.940 -4.513 1.00 94.44 387 ILE A O 1
ATOM 3220 N N . ARG A 1 388 ? 12.149 26.096 -3.281 1.00 93.56 388 ARG A N 1
ATOM 3221 C CA . ARG A 1 388 ? 11.478 27.406 -3.407 1.00 93.56 388 ARG A CA 1
ATOM 3222 C C . ARG A 1 388 ? 11.098 27.757 -4.850 1.00 93.56 388 ARG A C 1
ATOM 3224 O O . ARG A 1 388 ? 10.038 28.327 -5.072 1.00 93.56 388 ARG A O 1
ATOM 3231 N N . LYS A 1 389 ? 11.926 27.369 -5.827 1.00 92.50 389 LYS A N 1
ATOM 3232 C CA . LYS A 1 389 ? 11.678 27.587 -7.266 1.00 92.50 389 LYS A CA 1
ATOM 3233 C C . LYS A 1 389 ? 10.445 26.843 -7.804 1.00 92.50 389 LYS A C 1
ATOM 3235 O O . LYS A 1 389 ? 9.908 27.244 -8.825 1.00 92.50 389 LYS A O 1
ATOM 3240 N N . TYR A 1 390 ? 10.002 25.787 -7.124 1.00 91.44 390 TYR A N 1
ATOM 3241 C CA . TYR A 1 390 ? 8.819 24.994 -7.472 1.00 91.44 390 TYR A CA 1
ATOM 3242 C C . TYR A 1 390 ? 7.559 25.429 -6.711 1.00 91.44 390 TYR A C 1
ATOM 3244 O O . TYR A 1 390 ? 6.478 24.914 -6.989 1.00 91.44 390 TYR A O 1
ATOM 3252 N N . GLY A 1 391 ? 7.683 26.348 -5.744 1.00 85.69 391 GLY A N 1
ATOM 3253 C CA . GLY A 1 391 ? 6.621 26.678 -4.787 1.00 85.69 391 GLY A CA 1
ATOM 3254 C C . GLY A 1 391 ? 5.332 27.204 -5.418 1.00 85.69 391 GLY A C 1
ATOM 3255 O O . GLY A 1 391 ? 4.257 27.017 -4.853 1.00 85.69 391 GLY A O 1
ATOM 3256 N N . ASP A 1 392 ? 5.416 27.808 -6.605 1.00 88.62 392 ASP A N 1
ATOM 3257 C CA . ASP A 1 392 ? 4.240 28.341 -7.289 1.00 88.62 392 ASP A CA 1
ATOM 3258 C C . ASP A 1 392 ? 3.408 27.302 -8.036 1.00 88.62 392 ASP A C 1
ATOM 3260 O O . ASP A 1 392 ? 2.240 27.566 -8.335 1.00 88.62 392 ASP A O 1
ATOM 3264 N N . HIS A 1 393 ? 3.968 26.117 -8.280 1.00 92.19 393 HIS A N 1
ATOM 3265 C CA . HIS A 1 393 ? 3.304 25.067 -9.035 1.00 92.19 393 HIS A CA 1
ATOM 3266 C C . HIS A 1 393 ? 2.127 24.460 -8.257 1.00 92.19 393 HIS A C 1
ATOM 3268 O O . HIS A 1 393 ? 2.228 24.167 -7.060 1.00 92.19 393 HIS A O 1
ATOM 3274 N N . TYR A 1 394 ? 1.020 24.194 -8.956 1.00 91.50 394 TYR A N 1
ATOM 3275 C CA . TYR A 1 394 ? -0.233 23.740 -8.346 1.00 91.50 394 TYR A CA 1
ATOM 3276 C C . TYR A 1 394 ? -0.075 22.436 -7.539 1.00 91.50 394 TYR A C 1
ATOM 3278 O O . TYR A 1 394 ? -0.692 22.294 -6.487 1.00 91.50 394 TYR A O 1
ATOM 3286 N N . LEU A 1 395 ? 0.770 21.491 -7.985 1.00 90.12 395 LEU A N 1
ATOM 3287 C CA . LEU A 1 395 ? 1.054 20.234 -7.265 1.00 90.12 395 LEU A CA 1
ATOM 3288 C C . LEU A 1 395 ? 1.644 20.472 -5.868 1.00 90.12 395 LEU A C 1
ATOM 3290 O O . LEU A 1 395 ? 1.235 19.828 -4.904 1.00 90.12 395 LEU A O 1
ATOM 3294 N N . ILE A 1 396 ? 2.582 21.414 -5.751 1.00 93.19 396 ILE A N 1
ATOM 3295 C CA . ILE A 1 396 ? 3.227 21.749 -4.477 1.00 93.19 396 ILE A CA 1
ATOM 3296 C C . ILE A 1 396 ? 2.217 22.427 -3.552 1.00 93.19 396 ILE A C 1
ATOM 3298 O O . ILE A 1 396 ? 2.035 21.990 -2.415 1.00 93.19 396 ILE A O 1
ATOM 3302 N N . LYS A 1 397 ? 1.476 23.414 -4.074 1.00 94.06 397 LYS A N 1
ATOM 3303 C CA . LYS A 1 397 ? 0.396 24.093 -3.341 1.00 94.06 397 LYS A CA 1
ATOM 3304 C C . LYS A 1 397 ? -0.706 23.124 -2.898 1.00 94.06 397 LYS A C 1
ATOM 3306 O O . LYS A 1 397 ? -1.198 23.225 -1.777 1.00 94.06 397 LYS A O 1
ATOM 3311 N N . THR A 1 398 ? -1.041 22.139 -3.732 1.00 93.75 398 THR A N 1
ATOM 3312 C CA . THR A 1 398 ? -2.018 21.086 -3.419 1.00 93.75 398 THR A CA 1
ATOM 3313 C C . THR A 1 398 ? -1.561 20.250 -2.228 1.00 93.75 398 THR A C 1
ATOM 3315 O O . THR A 1 398 ? -2.328 20.071 -1.286 1.00 93.75 398 THR A O 1
ATOM 3318 N N . ILE A 1 399 ? -0.313 19.770 -2.223 1.00 93.25 399 ILE A N 1
ATOM 3319 C CA . ILE A 1 399 ? 0.229 18.984 -1.102 1.00 93.25 399 ILE A CA 1
ATOM 3320 C C . ILE A 1 399 ? 0.283 19.817 0.177 1.00 93.25 399 ILE A C 1
ATOM 3322 O O . ILE A 1 399 ? -0.083 19.323 1.247 1.00 93.25 399 ILE A O 1
ATOM 3326 N N . ASP A 1 400 ? 0.706 21.074 0.076 1.00 94.12 400 ASP A N 1
ATOM 3327 C CA . ASP A 1 400 ? 0.761 21.991 1.211 1.00 94.12 400 ASP A CA 1
ATOM 3328 C C . ASP A 1 400 ? -0.632 22.223 1.813 1.00 94.12 400 ASP A C 1
ATOM 3330 O O . ASP A 1 400 ? -0.803 22.068 3.026 1.00 94.12 400 ASP A O 1
ATOM 3334 N N . LEU A 1 401 ? -1.644 22.511 0.984 1.00 95.12 401 LEU A N 1
ATOM 3335 C CA . LEU A 1 401 ? -3.015 22.725 1.451 1.00 95.12 401 LEU A CA 1
ATOM 3336 C C . LEU A 1 401 ? -3.623 21.445 2.038 1.00 95.12 401 LEU A C 1
ATOM 3338 O O . LEU A 1 401 ? -4.221 21.489 3.112 1.00 95.12 401 LEU A O 1
ATOM 3342 N N . GLN A 1 402 ? -3.433 20.291 1.393 1.00 94.12 402 GLN A N 1
ATOM 3343 C CA . GLN A 1 402 ? -3.910 19.007 1.914 1.00 94.12 402 GLN A CA 1
ATOM 3344 C C . GLN A 1 402 ? -3.337 18.710 3.304 1.00 94.12 402 GLN A C 1
ATOM 3346 O O . GLN A 1 402 ? -4.076 18.322 4.211 1.00 94.12 402 GLN A O 1
ATOM 3351 N N . ASN A 1 403 ? -2.033 18.922 3.500 1.00 92.06 403 ASN A N 1
ATOM 3352 C CA . ASN A 1 403 ? -1.404 18.726 4.805 1.00 92.06 403 ASN A CA 1
ATOM 3353 C C . ASN A 1 403 ? -1.838 19.784 5.824 1.00 92.06 403 ASN A C 1
ATOM 3355 O O . ASN A 1 403 ? -2.016 19.452 6.996 1.00 92.06 403 ASN A O 1
ATOM 3359 N N . ALA A 1 404 ? -2.072 21.030 5.403 1.00 93.06 404 ALA A N 1
ATOM 3360 C CA . ALA A 1 404 ? -2.644 22.054 6.271 1.00 93.06 404 ALA A CA 1
ATOM 3361 C C . ALA A 1 404 ? -4.029 21.631 6.789 1.00 93.06 404 ALA A C 1
ATOM 3363 O O . ALA A 1 404 ? -4.250 21.655 7.996 1.00 93.06 404 ALA A O 1
ATOM 3364 N N . ILE A 1 405 ? -4.921 21.158 5.911 1.00 92.50 405 ILE A N 1
ATOM 3365 C CA . ILE A 1 405 ? -6.257 20.659 6.283 1.00 92.50 405 ILE A CA 1
ATOM 3366 C C . ILE A 1 405 ? -6.150 19.458 7.235 1.00 92.50 405 ILE A C 1
ATOM 3368 O O . ILE A 1 405 ? -6.838 19.413 8.252 1.00 92.50 405 ILE A O 1
ATOM 3372 N N . ILE A 1 406 ? -5.263 18.497 6.950 1.00 88.88 406 ILE A N 1
ATOM 3373 C CA . ILE A 1 406 ? -5.052 17.327 7.821 1.00 88.88 406 ILE A CA 1
ATOM 3374 C C . ILE A 1 406 ? -4.618 17.749 9.228 1.00 88.88 406 ILE A C 1
ATOM 3376 O O . ILE A 1 406 ? -5.082 17.159 10.203 1.00 88.88 406 ILE A O 1
ATOM 3380 N N . ASN A 1 407 ? -3.734 18.743 9.330 1.00 87.50 407 ASN A N 1
ATOM 3381 C CA . ASN A 1 407 ? -3.149 19.171 10.597 1.00 87.50 407 ASN A CA 1
ATOM 3382 C C . ASN A 1 407 ? -4.077 20.067 11.430 1.00 87.50 407 ASN A C 1
ATOM 3384 O O . ASN A 1 407 ? -3.919 20.086 12.649 1.00 87.50 407 ASN A O 1
ATOM 3388 N N . ARG A 1 408 ? -5.046 20.765 10.814 1.00 87.56 408 ARG A N 1
ATOM 3389 C CA . ARG A 1 408 ? -6.074 21.536 11.547 1.00 87.56 408 ARG A CA 1
ATOM 3390 C C . ARG A 1 408 ? -6.896 20.648 12.476 1.00 87.56 408 ARG A C 1
ATOM 3392 O O . ARG A 1 408 ? -7.202 21.047 13.590 1.00 87.56 408 ARG A O 1
ATOM 3399 N N . ASP A 1 409 ? -7.216 19.442 12.017 1.00 81.06 409 ASP A N 1
ATOM 3400 C CA . ASP A 1 409 ? -8.025 18.481 12.759 1.00 81.06 409 ASP A CA 1
ATOM 3401 C C . ASP A 1 409 ? -7.401 17.090 12.666 1.00 81.06 409 ASP A C 1
ATOM 3403 O O . ASP A 1 409 ? -7.880 16.210 11.957 1.00 81.06 409 ASP A O 1
ATOM 3407 N N . TYR A 1 410 ? -6.258 16.883 13.318 1.00 79.19 410 TYR A N 1
ATOM 3408 C CA . TYR A 1 410 ? -5.483 15.650 13.156 1.00 79.19 410 TYR A CA 1
ATOM 3409 C C . TYR A 1 410 ? -6.109 14.427 13.852 1.00 79.19 410 TYR A C 1
ATOM 3411 O O . TYR A 1 410 ? -5.774 13.294 13.486 1.00 79.19 410 TYR A O 1
ATOM 3419 N N . LEU A 1 411 ? -7.026 14.633 14.804 1.00 79.00 411 LEU A N 1
ATOM 3420 C CA . LEU A 1 411 ? -7.657 13.569 15.593 1.00 79.00 411 LEU A CA 1
ATOM 3421 C C . LEU A 1 411 ? -8.863 12.942 14.887 1.00 79.00 411 LEU A C 1
ATOM 3423 O O . LEU A 1 411 ? -9.023 11.722 14.967 1.00 79.00 411 LEU A O 1
ATOM 3427 N N . ASN A 1 412 ? -9.654 13.717 14.145 1.00 77.75 412 ASN A N 1
ATOM 3428 C CA . ASN A 1 412 ? -10.869 13.196 13.520 1.00 77.75 412 ASN A CA 1
ATOM 3429 C C . ASN A 1 412 ? -10.577 12.379 12.255 1.00 77.75 412 ASN A C 1
ATOM 3431 O O . ASN A 1 412 ? -9.580 12.584 11.548 1.00 77.75 412 ASN A O 1
ATOM 3435 N N . PHE A 1 413 ? -11.446 11.413 11.940 1.00 72.94 413 PHE A N 1
ATOM 3436 C CA . PHE A 1 413 ? -11.284 10.585 10.738 1.00 72.94 413 PHE A CA 1
ATOM 3437 C C . PHE A 1 413 ? -11.449 11.376 9.444 1.00 72.94 413 PHE A C 1
ATOM 3439 O O . PHE A 1 413 ? -10.654 11.218 8.510 1.00 72.94 413 PHE A O 1
ATOM 3446 N N . LYS A 1 414 ? -12.497 12.191 9.401 1.00 82.31 414 LYS A N 1
ATOM 3447 C CA . LYS A 1 414 ? -12.776 13.142 8.335 1.00 82.31 414 LYS A CA 1
ATOM 3448 C C . LYS A 1 414 ? -12.321 14.523 8.790 1.00 82.31 414 LYS A C 1
ATOM 3450 O O . LYS A 1 414 ? -12.221 14.774 9.985 1.00 82.31 414 LYS A O 1
ATOM 3455 N N . LYS A 1 415 ? -11.959 15.368 7.836 1.00 86.62 415 LYS A N 1
ATOM 3456 C CA . LYS A 1 415 ? -11.384 16.687 8.069 1.00 86.62 415 LYS A CA 1
ATOM 3457 C C . LYS A 1 415 ? -12.405 17.743 7.695 1.00 86.62 415 LYS A C 1
ATOM 3459 O O . LYS A 1 415 ? -13.064 17.629 6.661 1.00 86.62 415 LYS A O 1
ATOM 3464 N N . THR A 1 416 ? -12.495 18.775 8.519 1.00 86.94 416 THR A N 1
ATOM 3465 C CA . THR A 1 416 ? -13.299 19.956 8.222 1.00 86.94 416 THR A CA 1
ATOM 3466 C C . THR A 1 416 ? -12.644 20.738 7.089 1.00 86.94 416 THR A C 1
ATOM 3468 O O . THR A 1 416 ? -11.509 21.193 7.220 1.00 86.94 416 THR A O 1
ATOM 3471 N N . ILE A 1 417 ? -13.359 20.871 5.973 1.00 90.38 417 ILE A N 1
ATOM 3472 C CA . ILE A 1 417 ? -12.934 21.637 4.797 1.00 90.38 417 ILE A CA 1
ATOM 3473 C C . ILE A 1 417 ? -13.780 22.907 4.763 1.00 90.38 417 ILE A C 1
ATOM 3475 O O . ILE A 1 417 ? -15.009 22.826 4.730 1.00 90.38 417 ILE A O 1
ATOM 3479 N N . THR A 1 418 ? -13.139 24.074 4.817 1.00 92.50 418 THR A N 1
ATOM 3480 C CA . THR A 1 418 ? -13.850 25.358 4.878 1.00 92.50 418 THR A CA 1
ATOM 3481 C C . THR A 1 418 ? -14.215 25.870 3.484 1.00 92.50 418 THR A C 1
ATOM 3483 O O . THR A 1 418 ? -13.750 25.359 2.462 1.00 92.50 418 THR A O 1
ATOM 3486 N N . LYS A 1 419 ? -15.065 26.902 3.412 1.00 93.12 419 LYS A N 1
ATOM 3487 C CA . LYS A 1 419 ? -15.417 27.530 2.127 1.00 93.12 419 LYS A CA 1
ATOM 3488 C C . LYS A 1 419 ? -14.197 28.179 1.471 1.00 93.12 419 LYS A C 1
ATOM 3490 O O . LYS A 1 419 ? -14.079 28.139 0.250 1.00 93.12 419 LYS A O 1
ATOM 3495 N N . GLU A 1 420 ? -13.288 28.720 2.274 1.00 94.56 420 GLU A N 1
ATOM 3496 C CA . GLU A 1 420 ? -12.023 29.312 1.838 1.00 94.56 420 GLU A CA 1
ATOM 3497 C C . GLU A 1 420 ? -11.126 28.245 1.203 1.00 94.56 420 GLU A C 1
ATOM 3499 O O . GLU A 1 420 ? -10.602 28.471 0.117 1.00 94.56 420 GLU A O 1
ATOM 3504 N N . ASP A 1 421 ? -11.032 27.047 1.795 1.00 95.06 421 ASP A N 1
ATOM 3505 C CA . ASP A 1 421 ? -10.279 25.935 1.195 1.00 95.06 421 ASP A CA 1
ATOM 3506 C C . ASP A 1 421 ? -10.818 25.585 -0.198 1.00 95.06 421 ASP A C 1
ATOM 3508 O O . ASP A 1 421 ? -10.053 25.414 -1.144 1.00 95.06 421 ASP A O 1
ATOM 3512 N N . LEU A 1 422 ? -12.145 25.519 -0.354 1.00 94.88 422 LEU A N 1
ATOM 3513 C CA . LEU A 1 422 ? -12.777 25.245 -1.648 1.00 94.88 422 LEU A CA 1
ATOM 3514 C C . LEU A 1 422 ? -12.513 26.356 -2.673 1.00 94.88 422 LEU A C 1
ATOM 3516 O O . LEU A 1 422 ? -12.382 26.066 -3.864 1.00 94.88 422 LEU A O 1
ATOM 3520 N N . GLN A 1 423 ? -12.439 27.616 -2.239 1.00 94.81 423 GLN A N 1
ATOM 3521 C CA . GLN A 1 423 ? -12.064 28.736 -3.103 1.00 94.81 423 GLN A CA 1
ATOM 3522 C C . GLN A 1 423 ? -10.597 28.646 -3.530 1.00 94.81 423 GLN A C 1
ATOM 3524 O O . GLN A 1 423 ? -10.304 28.831 -4.709 1.00 94.81 423 GLN A O 1
ATOM 3529 N N . GLU A 1 424 ? -9.688 28.306 -2.617 1.00 94.94 424 GLU A N 1
ATOM 3530 C CA . GLU A 1 424 ? -8.272 28.104 -2.931 1.00 94.94 424 GLU A CA 1
ATOM 3531 C C . GLU A 1 424 ? -8.069 26.947 -3.915 1.00 94.94 424 GLU A C 1
ATOM 3533 O O . GLU A 1 424 ? -7.328 27.088 -4.887 1.00 94.94 424 GLU A O 1
ATOM 3538 N N . ILE A 1 425 ? -8.799 25.837 -3.753 1.00 94.69 425 ILE A N 1
ATOM 3539 C CA . ILE A 1 425 ? -8.801 24.733 -4.728 1.00 94.69 425 ILE A CA 1
ATOM 3540 C C . ILE A 1 425 ? -9.205 25.240 -6.117 1.00 94.69 425 ILE A C 1
ATOM 3542 O O . ILE A 1 425 ? -8.541 24.915 -7.096 1.00 94.69 425 ILE A O 1
ATOM 3546 N N . LYS A 1 426 ? -10.251 26.070 -6.225 1.00 93.69 426 LYS A N 1
ATOM 3547 C CA . LYS A 1 426 ? -10.677 26.629 -7.520 1.00 93.69 426 LYS A CA 1
ATOM 3548 C C . LYS A 1 426 ? -9.625 27.535 -8.157 1.00 93.69 426 LYS A C 1
ATOM 3550 O O . LYS A 1 426 ? -9.466 27.502 -9.370 1.00 93.69 426 LYS A O 1
ATOM 3555 N N . LYS A 1 427 ? -8.903 28.324 -7.359 1.00 93.00 427 LYS A N 1
ATOM 3556 C CA . LYS A 1 427 ? -7.825 29.199 -7.852 1.00 93.00 427 LYS A CA 1
ATOM 3557 C C . LYS A 1 427 ? -6.612 28.415 -8.362 1.00 93.00 427 LYS A C 1
ATOM 3559 O O . LYS A 1 427 ? -5.876 28.921 -9.197 1.00 93.00 427 LYS A O 1
ATOM 3564 N N . MET A 1 428 ? -6.394 27.202 -7.851 1.00 93.25 428 MET A N 1
ATOM 3565 C CA . MET A 1 428 ? -5.255 26.346 -8.202 1.00 93.25 428 MET A CA 1
ATOM 3566 C C . MET A 1 428 ? -5.469 25.476 -9.444 1.00 93.25 428 MET A C 1
ATOM 3568 O O . MET A 1 428 ? -4.574 24.700 -9.782 1.00 93.25 428 MET A O 1
ATOM 3572 N N . ILE A 1 429 ? -6.628 25.563 -10.101 1.00 90.50 429 ILE A N 1
ATOM 3573 C CA . ILE A 1 429 ? -6.907 24.771 -11.302 1.00 90.50 429 ILE A CA 1
ATOM 3574 C C . ILE A 1 429 ? -5.887 25.145 -12.384 1.00 90.50 429 ILE A C 1
ATOM 3576 O O . ILE A 1 429 ? -5.748 26.330 -12.701 1.00 90.50 429 ILE A O 1
ATOM 3580 N N . PRO A 1 430 ? -5.158 24.167 -12.942 1.00 87.62 430 PRO A N 1
ATOM 3581 C CA . PRO A 1 430 ? -4.178 24.452 -13.972 1.00 87.62 430 PRO A CA 1
ATOM 3582 C C . PRO A 1 430 ? -4.878 24.758 -15.306 1.00 87.62 430 PRO A C 1
ATOM 3584 O O . PRO A 1 430 ? -5.953 24.233 -15.597 1.00 87.62 430 PRO A O 1
ATOM 3587 N N . ALA A 1 431 ? -4.281 25.646 -16.105 1.00 82.06 431 ALA A N 1
ATOM 3588 C CA . ALA A 1 431 ? -4.891 26.161 -17.337 1.00 82.06 431 ALA A CA 1
ATOM 3589 C C . ALA A 1 431 ? -5.055 25.095 -18.436 1.00 82.06 431 ALA A C 1
ATOM 3591 O O . ALA A 1 431 ? -5.916 25.227 -19.300 1.00 82.06 431 ALA A O 1
ATOM 3592 N N . ASP A 1 432 ? -4.239 24.045 -18.390 1.00 78.62 432 ASP A N 1
ATOM 3593 C CA . ASP A 1 432 ? -4.272 22.881 -19.279 1.00 78.62 432 ASP A CA 1
ATOM 3594 C C . ASP A 1 432 ? -5.349 21.850 -18.892 1.00 78.62 432 ASP A C 1
ATOM 3596 O O . ASP A 1 432 ? -5.550 20.871 -19.609 1.00 78.62 432 ASP A O 1
ATOM 3600 N N . GLY A 1 433 ? -6.051 22.050 -17.770 1.00 77.25 433 GLY A N 1
ATOM 3601 C CA . GLY A 1 433 ? -7.057 21.111 -17.284 1.00 77.25 433 GLY A CA 1
ATOM 3602 C C . GLY A 1 433 ? -6.474 19.774 -16.819 1.00 77.25 433 GLY A C 1
ATOM 3603 O O . GLY A 1 433 ? -7.182 18.765 -16.865 1.00 77.25 433 GLY A O 1
ATOM 3604 N N . ASP A 1 434 ? -5.212 19.749 -16.365 1.00 82.31 434 ASP A N 1
ATOM 3605 C CA . ASP A 1 434 ? -4.505 18.525 -15.979 1.00 82.31 434 ASP A CA 1
ATOM 3606 C C . ASP A 1 434 ? -5.355 17.611 -15.072 1.00 82.31 434 ASP A C 1
ATOM 3608 O O . ASP A 1 434 ? -5.727 17.940 -13.938 1.00 82.31 434 ASP A O 1
ATOM 3612 N N . ILE A 1 435 ? -5.645 16.410 -15.582 1.00 83.31 435 ILE A N 1
ATOM 3613 C CA . ILE A 1 435 ? -6.437 15.372 -14.910 1.00 83.31 435 ILE A CA 1
ATOM 3614 C C . ILE A 1 435 ? -5.818 15.004 -13.554 1.00 83.31 435 ILE A C 1
ATOM 3616 O O . ILE A 1 435 ? -6.544 14.634 -12.620 1.00 83.31 435 ILE A O 1
ATOM 3620 N N . ASP A 1 436 ? -4.494 15.118 -13.417 1.00 78.75 436 ASP A N 1
ATOM 3621 C CA . ASP A 1 436 ? -3.789 14.815 -12.180 1.00 78.75 436 ASP A CA 1
ATOM 3622 C C . ASP A 1 436 ? -4.241 15.734 -11.041 1.00 78.75 436 ASP A C 1
ATOM 3624 O O . ASP A 1 436 ? -4.452 15.247 -9.929 1.00 78.75 436 ASP A O 1
ATOM 3628 N N . PHE A 1 437 ? -4.481 17.026 -11.286 1.00 88.44 437 PHE A N 1
ATOM 3629 C CA . PHE A 1 437 ? -4.983 17.951 -10.263 1.00 88.44 437 PHE A CA 1
ATOM 3630 C C . PHE A 1 437 ? -6.276 17.431 -9.614 1.00 88.44 437 PHE A C 1
ATOM 3632 O O . PHE A 1 437 ? -6.361 17.261 -8.391 1.00 88.44 437 PHE A O 1
ATOM 3639 N N . TYR A 1 438 ? -7.265 17.101 -10.444 1.00 89.62 438 TYR A N 1
ATOM 3640 C CA . TYR A 1 438 ? -8.556 16.584 -9.996 1.00 89.62 438 TYR A CA 1
ATOM 3641 C C . TYR A 1 438 ? -8.419 15.225 -9.311 1.00 89.62 438 TYR A C 1
ATOM 3643 O O . TYR A 1 438 ? -9.076 14.980 -8.300 1.00 89.62 438 TYR A O 1
ATOM 3651 N N . HIS A 1 439 ? -7.539 14.352 -9.809 1.00 86.81 439 HIS A N 1
ATOM 3652 C CA . HIS A 1 439 ? -7.269 13.056 -9.193 1.00 86.81 439 HIS A CA 1
ATOM 3653 C C . HIS A 1 439 ? -6.764 13.195 -7.746 1.00 86.81 439 HIS A C 1
ATOM 3655 O O . HIS A 1 439 ? -7.246 12.484 -6.860 1.00 86.81 439 HIS A O 1
ATOM 3661 N N . HIS A 1 440 ? -5.823 14.110 -7.479 1.00 86.06 440 HIS A N 1
ATOM 3662 C CA . HIS A 1 440 ? -5.292 14.332 -6.126 1.00 86.06 440 HIS A CA 1
ATOM 3663 C C . HIS A 1 440 ? -6.371 14.776 -5.152 1.00 86.06 440 HIS A C 1
ATOM 3665 O O . HIS A 1 440 ? -6.467 14.238 -4.046 1.00 86.06 440 HIS A O 1
ATOM 3671 N N . TRP A 1 441 ? -7.183 15.750 -5.561 1.00 92.06 441 TRP A N 1
ATOM 3672 C CA . TRP A 1 441 ? -8.260 16.250 -4.724 1.00 92.06 441 TRP A CA 1
ATOM 3673 C C . TRP A 1 441 ? -9.360 15.214 -4.546 1.00 92.06 441 TRP A C 1
ATOM 3675 O O . TRP A 1 441 ? -9.801 15.006 -3.422 1.00 92.06 441 TRP A O 1
ATOM 3685 N N . LEU A 1 442 ? -9.741 14.482 -5.593 1.00 92.38 442 LEU A N 1
ATOM 3686 C CA . LEU A 1 442 ? -10.726 13.407 -5.494 1.00 92.38 442 LEU A CA 1
ATOM 3687 C C . LEU A 1 442 ? -10.267 12.320 -4.512 1.00 92.38 442 LEU A C 1
ATOM 3689 O O . LEU A 1 442 ? -11.027 11.920 -3.630 1.00 92.38 442 LEU A O 1
ATOM 3693 N N . TYR A 1 443 ? -9.007 11.886 -4.610 1.00 88.38 443 TYR A N 1
ATOM 3694 C CA . TYR A 1 443 ? -8.411 10.938 -3.668 1.00 88.38 443 TYR A CA 1
ATOM 3695 C C . TYR A 1 443 ? -8.416 11.480 -2.230 1.00 88.38 443 TYR A C 1
ATOM 3697 O O . TYR A 1 443 ? -8.776 10.759 -1.293 1.00 88.38 443 TYR A O 1
ATOM 3705 N N . PHE A 1 444 ? -8.057 12.754 -2.045 1.00 90.00 444 PHE A N 1
ATOM 3706 C CA . PHE A 1 444 ? -8.106 13.415 -0.744 1.00 90.00 444 PHE A CA 1
ATOM 3707 C C . PHE A 1 444 ? -9.531 13.432 -0.174 1.00 90.00 444 PHE A C 1
ATOM 3709 O O . PHE A 1 444 ? -9.729 12.992 0.961 1.00 90.00 444 PHE A O 1
ATOM 3716 N N . MET A 1 445 ? -10.532 13.826 -0.969 1.00 90.62 445 MET A N 1
ATOM 3717 C CA . MET A 1 445 ? -11.937 13.876 -0.549 1.00 90.62 445 MET A CA 1
ATOM 3718 C C . MET A 1 445 ? -12.485 12.489 -0.194 1.00 90.62 445 MET A C 1
ATOM 3720 O O . MET A 1 445 ? -13.150 12.326 0.824 1.00 90.62 445 MET A O 1
ATOM 3724 N N . ILE A 1 446 ? -12.142 11.453 -0.958 1.00 87.44 446 ILE A N 1
ATOM 3725 C CA . ILE A 1 446 ? -12.517 10.059 -0.653 1.00 87.44 446 ILE A CA 1
ATOM 3726 C C . ILE A 1 446 ? -11.912 9.586 0.672 1.00 87.44 446 ILE A C 1
ATOM 3728 O O . ILE A 1 446 ? -12.497 8.790 1.424 1.00 87.44 446 ILE A O 1
ATOM 3732 N N . ARG A 1 447 ? -10.699 10.046 0.979 1.00 83.88 447 ARG A N 1
ATOM 3733 C CA . ARG A 1 447 ? -10.008 9.625 2.189 1.00 83.88 447 ARG A CA 1
ATOM 3734 C C . ARG A 1 447 ? -10.498 10.365 3.427 1.00 83.88 447 ARG A C 1
ATOM 3736 O O . ARG A 1 447 ? -10.663 9.700 4.455 1.00 83.88 447 ARG A O 1
ATOM 3743 N N . TYR A 1 448 ? -10.708 11.670 3.305 1.00 84.44 448 TYR A N 1
ATOM 3744 C CA . TYR A 1 448 ? -10.815 12.607 4.418 1.00 84.44 448 TYR A CA 1
ATOM 3745 C C . TYR A 1 448 ? -12.113 13.420 4.440 1.00 84.44 448 TYR A C 1
ATOM 3747 O O . TYR A 1 448 ? -12.297 14.175 5.381 1.00 84.44 448 TYR A O 1
ATOM 3755 N N . ALA A 1 449 ? -13.016 13.285 3.469 1.00 86.19 449 ALA A N 1
ATOM 3756 C CA . ALA A 1 449 ? -14.219 14.112 3.377 1.00 86.19 449 ALA A CA 1
ATOM 3757 C C . ALA A 1 449 ? -15.504 13.288 3.153 1.00 86.19 449 ALA A C 1
ATOM 3759 O O . ALA A 1 449 ? -15.545 12.070 3.358 1.00 86.19 449 ALA A O 1
ATOM 3760 N N . ASN A 1 450 ? -16.572 13.993 2.766 1.00 84.31 450 ASN A N 1
ATOM 3761 C CA . ASN A 1 450 ? -17.916 13.466 2.509 1.00 84.31 450 ASN A CA 1
ATOM 3762 C C . ASN A 1 450 ? -18.233 13.392 1.007 1.00 84.31 450 ASN A C 1
ATOM 3764 O O . ASN A 1 450 ? -17.524 13.972 0.184 1.00 84.31 450 ASN A O 1
ATOM 3768 N N . MET A 1 451 ? -19.346 12.731 0.661 1.00 86.19 451 MET A N 1
ATOM 3769 C CA . MET A 1 451 ? -19.823 12.626 -0.726 1.00 86.19 451 MET A CA 1
ATOM 3770 C C . MET A 1 451 ? -20.038 13.985 -1.396 1.00 86.19 451 MET A C 1
ATOM 3772 O O . MET A 1 451 ? -19.755 14.109 -2.582 1.00 86.19 451 MET A O 1
ATOM 3776 N N . ASP A 1 452 ? -20.442 15.018 -0.656 1.00 88.75 452 ASP A N 1
ATOM 3777 C CA . ASP A 1 452 ? -20.627 16.363 -1.220 1.00 88.75 452 ASP A CA 1
ATOM 3778 C C . ASP A 1 452 ? -19.318 16.954 -1.750 1.00 88.75 452 ASP A C 1
ATOM 3780 O O . ASP A 1 452 ? -19.283 17.542 -2.828 1.00 88.75 452 ASP A O 1
ATOM 3784 N N . HIS A 1 453 ? -18.209 16.722 -1.044 1.00 91.56 453 HIS A N 1
ATOM 3785 C CA . HIS A 1 453 ? -16.881 17.177 -1.458 1.00 91.56 453 HIS A CA 1
ATOM 3786 C C . HIS A 1 453 ? -16.336 16.348 -2.628 1.00 91.56 453 HIS A C 1
ATOM 3788 O O . HIS A 1 453 ? -15.648 16.868 -3.504 1.00 91.56 453 HIS A O 1
ATOM 3794 N N . ILE A 1 454 ? -16.670 15.056 -2.675 1.00 91.31 454 ILE A N 1
ATOM 3795 C CA . ILE A 1 454 ? -16.378 14.191 -3.825 1.00 91.31 454 ILE A CA 1
ATOM 3796 C C . ILE A 1 454 ? -17.121 14.722 -5.059 1.00 91.31 454 ILE A C 1
ATOM 3798 O O . ILE A 1 454 ? -16.507 14.953 -6.100 1.00 91.31 454 ILE A O 1
ATOM 3802 N N . ASN A 1 455 ? -18.420 14.995 -4.922 1.00 92.00 455 ASN A N 1
ATOM 3803 C CA . ASN A 1 455 ? -19.255 15.566 -5.977 1.00 92.00 455 ASN A CA 1
ATOM 3804 C C . ASN A 1 455 ? -18.776 16.957 -6.399 1.00 92.00 455 ASN A C 1
ATOM 3806 O O . ASN A 1 455 ? -18.816 17.266 -7.586 1.00 92.00 455 ASN A O 1
ATOM 3810 N N . PHE A 1 456 ? -18.273 17.768 -5.465 1.00 94.25 456 PHE A N 1
ATOM 3811 C CA . PHE A 1 456 ? -17.653 19.056 -5.766 1.00 94.25 456 PHE A CA 1
ATOM 3812 C C . PHE A 1 456 ? -16.485 18.904 -6.746 1.00 94.25 456 PHE A C 1
ATOM 3814 O O . PHE A 1 456 ? -16.474 19.589 -7.763 1.00 94.25 456 PHE A O 1
ATOM 3821 N N . ILE A 1 457 ? -15.547 17.980 -6.503 1.00 93.88 457 ILE A N 1
ATOM 3822 C CA . ILE A 1 457 ? -14.409 17.759 -7.412 1.00 93.88 457 ILE A CA 1
ATOM 3823 C C . ILE A 1 457 ? -14.859 17.168 -8.750 1.00 93.88 457 ILE A C 1
ATOM 3825 O O . ILE A 1 457 ? -14.372 17.588 -9.796 1.00 93.88 457 ILE A O 1
ATOM 3829 N N . LEU A 1 458 ? -15.813 16.232 -8.744 1.00 91.00 458 LEU A N 1
ATOM 3830 C CA . LEU A 1 458 ? -16.363 15.664 -9.980 1.00 91.00 458 LEU A CA 1
ATOM 3831 C C . LEU A 1 458 ? -17.083 16.718 -10.830 1.00 91.00 458 LEU A C 1
ATOM 3833 O O . LEU A 1 458 ? -16.956 16.707 -12.052 1.00 91.00 458 LEU A O 1
ATOM 3837 N N . LYS A 1 459 ? -17.819 17.633 -10.193 1.00 91.19 459 LYS A N 1
ATOM 3838 C CA . LYS A 1 459 ? -18.455 18.769 -10.861 1.00 91.19 459 LYS A CA 1
ATOM 3839 C C . LYS A 1 459 ? -17.405 19.745 -11.381 1.00 91.19 459 LYS A C 1
ATOM 3841 O O . LYS A 1 459 ? -17.459 20.111 -12.543 1.00 91.19 459 LYS A O 1
ATOM 3846 N N . LEU A 1 460 ? -16.398 20.069 -10.571 1.00 90.69 460 LEU A N 1
ATOM 3847 C CA . LEU A 1 460 ? -15.289 20.926 -10.984 1.00 90.69 460 LEU A CA 1
ATOM 3848 C C . LEU A 1 460 ? -14.556 20.360 -12.208 1.00 90.69 460 LEU A C 1
ATOM 3850 O O . LEU A 1 460 ? -14.175 21.115 -13.093 1.00 90.69 460 LEU A O 1
ATOM 3854 N N . TYR A 1 461 ? -14.381 19.041 -12.282 1.00 89.50 461 TYR A N 1
ATOM 3855 C CA . TYR A 1 461 ? -13.812 18.381 -13.455 1.00 89.50 461 TYR A CA 1
ATOM 3856 C C . TYR A 1 461 ? -14.707 18.531 -14.693 1.00 89.50 461 TYR A C 1
ATOM 3858 O O . TYR A 1 461 ? -14.206 18.891 -15.754 1.00 89.50 461 TYR A O 1
ATOM 3866 N N . LYS A 1 462 ? -16.017 18.285 -14.554 1.00 87.12 462 LYS A N 1
ATOM 3867 C CA . LYS A 1 462 ? -16.999 18.378 -15.650 1.00 87.12 462 LYS A CA 1
ATOM 3868 C C . LYS A 1 462 ? -17.233 19.799 -16.157 1.00 87.12 462 LYS A C 1
ATOM 3870 O O . LYS A 1 462 ? -17.515 19.970 -17.331 1.00 87.12 462 LYS A O 1
ATOM 3875 N N . ASP A 1 463 ? -17.168 20.790 -15.276 1.00 86.44 463 ASP A N 1
ATOM 3876 C CA . ASP A 1 463 ? -17.413 22.186 -15.643 1.00 86.44 463 ASP A CA 1
ATOM 3877 C C . ASP A 1 463 ? -16.223 22.764 -16.435 1.00 86.44 463 ASP A C 1
ATOM 3879 O O . ASP A 1 463 ? -16.415 23.630 -17.281 1.00 86.44 463 ASP A O 1
ATOM 3883 N N . ASN A 1 464 ? -14.999 22.275 -16.183 1.00 82.06 464 ASN A N 1
ATOM 3884 C CA . ASN A 1 464 ? -13.775 22.763 -16.834 1.00 82.06 464 ASN A CA 1
ATOM 3885 C C . ASN A 1 464 ? -13.326 21.924 -18.039 1.00 82.06 464 ASN A C 1
ATOM 3887 O O . ASN A 1 464 ? -12.616 22.431 -18.900 1.00 82.06 464 ASN A O 1
ATOM 3891 N N . ASN A 1 465 ? -13.720 20.652 -18.116 1.00 74.38 465 ASN A N 1
ATOM 3892 C CA . ASN A 1 465 ? -13.473 19.813 -19.285 1.00 74.38 465 ASN A CA 1
ATOM 3893 C C . ASN A 1 465 ? -14.764 19.721 -20.095 1.00 74.38 465 ASN A C 1
ATOM 3895 O O . ASN A 1 465 ? -15.790 19.362 -19.528 1.00 74.38 465 ASN A O 1
ATOM 3899 N N . ASN A 1 466 ? -14.717 20.018 -21.401 1.00 63.75 466 ASN A N 1
ATOM 3900 C CA . ASN A 1 466 ? -15.880 20.005 -22.303 1.00 63.75 466 ASN A CA 1
ATOM 3901 C C . ASN A 1 466 ? -16.879 18.877 -21.973 1.00 63.75 466 ASN A C 1
ATOM 3903 O O . ASN A 1 466 ? -16.482 17.737 -21.718 1.00 63.75 466 ASN A O 1
ATOM 3907 N N . THR A 1 467 ? -18.176 19.192 -22.029 1.00 53.56 467 THR A N 1
ATOM 3908 C CA . THR A 1 467 ? -19.316 18.392 -21.527 1.00 53.56 467 THR A CA 1
ATOM 3909 C C . THR A 1 467 ? -19.416 16.948 -22.050 1.00 53.56 467 THR A C 1
ATOM 3911 O O . THR A 1 467 ? -20.140 16.145 -21.464 1.00 53.56 467 THR A O 1
ATOM 3914 N N . ASN A 1 468 ? -18.654 16.591 -23.089 1.00 56.25 468 ASN A N 1
ATOM 3915 C CA . ASN A 1 468 ? -18.558 15.242 -23.661 1.00 56.25 468 ASN A CA 1
ATOM 3916 C C . ASN A 1 468 ? -17.357 14.416 -23.153 1.00 56.25 468 ASN A C 1
ATOM 3918 O O . ASN A 1 468 ? -17.157 13.287 -23.603 1.00 56.25 468 ASN A O 1
ATOM 3922 N N . SER A 1 469 ? -16.536 14.949 -22.245 1.00 63.22 469 SER A N 1
ATOM 3923 C CA . SER A 1 469 ? -15.379 14.232 -21.703 1.00 63.22 469 SER A CA 1
ATOM 3924 C C . SER A 1 469 ? -15.821 13.093 -20.778 1.00 63.22 469 SER A C 1
ATOM 3926 O O . SER A 1 469 ? -16.499 13.267 -19.762 1.00 63.22 469 SER A O 1
ATOM 3928 N N . GLN A 1 470 ? -15.455 11.875 -21.162 1.00 72.38 470 GLN A N 1
ATOM 3929 C CA . GLN A 1 470 ? -15.769 10.683 -20.394 1.00 72.38 470 GLN A CA 1
ATOM 3930 C C . GLN A 1 470 ? -14.987 10.663 -19.073 1.00 72.38 470 GLN A C 1
ATOM 3932 O O . GLN A 1 470 ? -13.813 11.025 -19.034 1.00 72.38 470 GLN A O 1
ATOM 3937 N N . LEU A 1 471 ? -15.612 10.179 -17.992 1.00 79.69 471 LEU A N 1
ATOM 3938 C CA . LEU A 1 471 ? -14.945 10.063 -16.695 1.00 79.69 471 LEU A CA 1
ATOM 3939 C C . LEU A 1 471 ? -13.676 9.190 -16.809 1.00 79.69 471 LEU A C 1
ATOM 3941 O O . LEU A 1 471 ? -13.774 8.032 -17.236 1.00 79.69 471 LEU A O 1
ATOM 3945 N N . PRO A 1 472 ? -12.501 9.690 -16.383 1.00 82.88 472 PRO A N 1
ATOM 3946 C CA . PRO A 1 472 ? -11.268 8.921 -16.445 1.00 82.88 472 PRO A CA 1
ATOM 3947 C C . PRO A 1 472 ? -11.364 7.608 -15.658 1.00 82.88 472 PRO A C 1
ATOM 3949 O O . PRO A 1 472 ? -11.825 7.577 -14.514 1.00 82.88 472 PRO A O 1
ATOM 3952 N N . ALA A 1 473 ? -10.824 6.522 -16.218 1.00 80.88 473 ALA A N 1
ATOM 3953 C CA . ALA A 1 473 ? -10.811 5.195 -15.584 1.00 80.88 473 ALA A CA 1
ATOM 3954 C C . ALA A 1 473 ? -10.177 5.186 -14.173 1.00 80.88 473 ALA A C 1
ATOM 3956 O O . ALA A 1 473 ? -10.511 4.351 -13.330 1.00 80.88 473 ALA A O 1
ATOM 3957 N N . ARG A 1 474 ? -9.267 6.132 -13.898 1.00 79.00 474 ARG A N 1
ATOM 3958 C CA . ARG A 1 474 ? -8.646 6.329 -12.579 1.00 79.00 474 ARG A CA 1
ATOM 3959 C C . ARG A 1 474 ? -9.619 6.903 -11.548 1.00 79.00 474 ARG A C 1
ATOM 3961 O O . ARG A 1 474 ? -9.591 6.473 -10.401 1.00 79.00 474 ARG A O 1
ATOM 3968 N N . PHE A 1 475 ? -10.514 7.811 -11.941 1.00 86.94 475 PHE A N 1
ATOM 3969 C CA . PHE A 1 475 ? -11.530 8.354 -11.029 1.00 86.94 475 PHE A CA 1
ATOM 3970 C C . PHE A 1 475 ? -12.512 7.261 -10.639 1.00 86.94 475 PHE A C 1
ATOM 3972 O O . PHE A 1 475 ? -12.846 7.108 -9.470 1.00 86.94 475 PHE A O 1
ATOM 3979 N N . PHE A 1 476 ? -12.908 6.443 -11.611 1.00 87.75 476 PHE A N 1
ATOM 3980 C CA . PHE A 1 476 ? -13.753 5.289 -11.350 1.00 87.75 476 PHE A CA 1
ATOM 3981 C C . PHE A 1 476 ? -13.107 4.314 -10.371 1.00 87.75 476 PHE A C 1
ATOM 3983 O O . PHE A 1 476 ? -13.749 3.905 -9.409 1.00 87.75 476 PHE A O 1
ATOM 3990 N N . LYS A 1 477 ? -11.814 4.014 -10.539 1.00 86.00 477 LYS A N 1
ATOM 3991 C CA . LYS A 1 477 ? -11.070 3.193 -9.580 1.00 86.00 477 LYS A CA 1
ATOM 3992 C C . LYS A 1 477 ? -11.109 3.776 -8.161 1.00 86.00 477 LYS A C 1
ATOM 3994 O O . LYS A 1 477 ? -11.384 3.035 -7.222 1.00 86.00 477 LYS A O 1
ATOM 3999 N N . LEU A 1 478 ? -10.899 5.085 -8.011 1.00 87.94 478 LEU A N 1
ATOM 4000 C CA . LEU A 1 478 ? -10.994 5.760 -6.714 1.00 87.94 478 LEU A CA 1
ATOM 4001 C C . LEU A 1 478 ? -12.399 5.653 -6.102 1.00 87.94 478 LEU A C 1
ATOM 4003 O O . LEU A 1 478 ? -12.530 5.403 -4.905 1.00 87.94 478 LEU A O 1
ATOM 4007 N N . LEU A 1 479 ? -13.451 5.800 -6.909 1.00 90.31 479 LEU A N 1
ATOM 4008 C CA . LEU A 1 479 ? -14.834 5.638 -6.452 1.00 90.31 479 LEU A CA 1
ATOM 4009 C C . LEU A 1 479 ? -15.134 4.193 -6.028 1.00 90.31 479 LEU A C 1
ATOM 4011 O O . LEU A 1 479 ? -15.799 3.980 -5.016 1.00 90.31 479 LEU A O 1
ATOM 4015 N N . LEU A 1 480 ? -14.604 3.193 -6.738 1.00 89.75 480 LEU A N 1
ATOM 4016 C CA . LEU A 1 480 ? -14.688 1.799 -6.295 1.00 89.75 480 LEU A CA 1
ATOM 4017 C C . LEU A 1 480 ? -13.994 1.607 -4.937 1.00 89.75 480 LEU A C 1
ATOM 4019 O O . LEU A 1 480 ? -14.562 0.977 -4.048 1.00 89.75 480 LEU A O 1
ATOM 4023 N N . ASP A 1 481 ? -12.807 2.192 -4.750 1.00 85.94 481 ASP A N 1
ATOM 4024 C CA . ASP A 1 481 ? -12.067 2.127 -3.482 1.00 85.94 481 ASP A CA 1
ATOM 4025 C C . ASP A 1 481 ? -12.812 2.841 -2.338 1.00 85.94 481 ASP A C 1
ATOM 4027 O O . ASP A 1 481 ? -12.756 2.401 -1.185 1.00 85.94 481 ASP A O 1
ATOM 4031 N N . TYR A 1 482 ? -13.546 3.919 -2.639 1.00 88.25 482 TYR A N 1
ATOM 4032 C CA . TYR A 1 482 ? -14.448 4.568 -1.687 1.00 88.25 482 TYR A CA 1
ATOM 4033 C C . TYR A 1 482 ? -15.519 3.586 -1.201 1.00 88.25 482 TYR A C 1
ATOM 4035 O O . TYR A 1 482 ? -15.665 3.378 0.005 1.00 88.25 482 TYR A O 1
ATOM 4043 N N . TYR A 1 483 ? -16.243 2.943 -2.116 1.00 89.25 483 TYR A N 1
ATOM 4044 C CA . TYR A 1 483 ? -17.300 2.013 -1.729 1.00 89.25 483 TYR A CA 1
ATOM 4045 C C . TYR A 1 483 ? -16.767 0.762 -1.024 1.00 89.25 483 TYR A C 1
ATOM 4047 O O . TYR A 1 483 ? -17.414 0.295 -0.088 1.00 89.25 483 TYR A O 1
ATOM 4055 N N . GLU A 1 484 ? -15.576 0.279 -1.392 1.00 87.50 484 GLU A N 1
ATOM 4056 C CA . GLU A 1 484 ? -14.880 -0.790 -0.665 1.00 87.50 484 GLU A CA 1
ATOM 4057 C C . GLU A 1 484 ? -14.606 -0.387 0.787 1.00 87.50 484 GLU A C 1
ATOM 4059 O O . GLU A 1 484 ? -14.938 -1.121 1.708 1.00 87.50 484 GLU A O 1
ATOM 4064 N N . LYS A 1 485 ? -14.044 0.807 1.015 1.00 81.50 485 LYS A N 1
ATOM 4065 C CA . LYS A 1 485 ? -13.704 1.317 2.357 1.00 81.50 485 LYS A CA 1
ATOM 4066 C C . LYS A 1 485 ? -14.930 1.526 3.252 1.00 81.50 485 LYS A C 1
ATOM 4068 O O . LYS A 1 485 ? -14.795 1.530 4.479 1.00 81.50 485 LYS A O 1
ATOM 4073 N N . HIS A 1 486 ? -16.080 1.790 2.645 1.00 79.94 486 HIS A N 1
ATOM 4074 C CA . HIS A 1 486 ? -17.336 2.049 3.339 1.00 79.94 486 HIS A CA 1
ATOM 4075 C C . HIS A 1 486 ? -18.269 0.832 3.372 1.00 79.94 486 HIS A C 1
ATOM 4077 O O . HIS A 1 486 ? -19.384 0.974 3.858 1.00 79.94 486 HIS A O 1
ATOM 4083 N N . ASP A 1 487 ? -17.824 -0.336 2.895 1.00 85.56 487 ASP A N 1
ATOM 4084 C CA . ASP A 1 487 ? -18.598 -1.581 2.846 1.00 85.56 487 ASP A CA 1
ATOM 4085 C C . ASP A 1 487 ? -19.946 -1.425 2.112 1.00 85.56 487 ASP A C 1
ATOM 4087 O O . ASP A 1 487 ? -20.967 -1.994 2.504 1.00 85.56 487 ASP A O 1
ATOM 4091 N N . LYS A 1 488 ? -19.960 -0.648 1.020 1.00 87.56 488 LYS A N 1
ATOM 4092 C CA . LYS A 1 488 ? -21.165 -0.277 0.257 1.00 87.56 488 LYS A CA 1
ATOM 4093 C C . LYS A 1 488 ? -21.235 -0.981 -1.099 1.00 87.56 488 LYS A C 1
ATOM 4095 O O . LYS A 1 488 ? -21.014 -0.369 -2.142 1.00 87.56 488 LYS A O 1
ATOM 4100 N N . PHE A 1 489 ? -21.606 -2.260 -1.101 1.00 91.44 489 PHE A N 1
ATOM 4101 C CA . PHE A 1 489 ? -21.669 -3.051 -2.336 1.00 91.44 489 PHE A CA 1
ATOM 4102 C C . PHE A 1 489 ? -22.800 -2.654 -3.302 1.00 91.44 489 PHE A C 1
ATOM 4104 O O . PHE A 1 489 ? -22.563 -2.568 -4.503 1.00 91.44 489 PHE A O 1
ATOM 4111 N N . ILE A 1 490 ? -24.017 -2.380 -2.815 1.00 92.50 490 ILE A N 1
ATOM 4112 C CA . ILE A 1 490 ? -25.149 -2.029 -3.699 1.00 92.50 490 ILE A CA 1
ATOM 4113 C C . ILE A 1 490 ? -24.910 -0.705 -4.447 1.00 92.50 490 ILE A C 1
ATOM 4115 O O . ILE A 1 490 ? -25.039 -0.701 -5.673 1.00 92.50 490 ILE A O 1
ATOM 4119 N N . PRO A 1 491 ? -24.486 0.393 -3.787 1.00 92.44 491 PRO A N 1
ATOM 4120 C CA . PRO A 1 491 ? -24.108 1.615 -4.500 1.00 92.44 491 PRO A CA 1
ATOM 4121 C C . PRO A 1 491 ? -22.963 1.406 -5.499 1.00 92.44 491 PRO A C 1
ATOM 4123 O O . PRO A 1 491 ? -22.980 1.973 -6.589 1.00 92.44 491 PRO A O 1
ATOM 4126 N N . LEU A 1 492 ? -21.992 0.547 -5.167 1.00 93.81 492 LEU A N 1
ATOM 4127 C CA . LEU A 1 492 ? -20.920 0.174 -6.090 1.00 93.81 492 LEU A CA 1
ATOM 4128 C C . LEU A 1 492 ? -21.462 -0.536 -7.339 1.00 93.81 492 LEU A C 1
ATOM 4130 O O . LEU A 1 492 ? -21.042 -0.209 -8.447 1.00 93.81 492 LEU A O 1
ATOM 4134 N N . LEU A 1 493 ? -22.419 -1.458 -7.197 1.00 92.31 493 LEU A N 1
ATOM 4135 C CA . LEU A 1 493 ? -23.067 -2.109 -8.341 1.00 92.31 493 LEU A CA 1
ATOM 4136 C C . LEU A 1 493 ? -23.838 -1.113 -9.212 1.00 92.31 493 LEU A C 1
ATOM 4138 O O . LEU A 1 493 ? -23.771 -1.192 -10.436 1.00 92.31 493 LEU A O 1
ATOM 4142 N N . GLN A 1 494 ? -24.544 -0.164 -8.596 1.00 92.94 494 GLN A N 1
ATOM 4143 C CA . GLN A 1 494 ? -25.242 0.900 -9.322 1.00 92.94 494 GLN A CA 1
ATOM 4144 C C . GLN A 1 494 ? -24.262 1.759 -10.127 1.00 92.94 494 GLN A C 1
ATOM 4146 O O . GLN A 1 494 ? -24.521 2.034 -11.298 1.00 92.94 494 GLN A O 1
ATOM 4151 N N . LEU A 1 495 ? -23.111 2.113 -9.543 1.00 90.81 495 LEU A N 1
ATOM 4152 C CA . LEU A 1 495 ? -22.048 2.832 -10.245 1.00 90.81 495 LEU A CA 1
ATOM 4153 C C . LEU A 1 495 ? -21.521 2.022 -11.443 1.00 90.81 495 LEU A C 1
ATOM 4155 O O . LEU A 1 495 ? -21.354 2.574 -12.531 1.00 90.81 495 LEU A O 1
ATOM 4159 N N . ILE A 1 496 ? -21.273 0.721 -11.268 1.00 90.69 496 ILE A N 1
ATOM 4160 C CA . ILE A 1 496 ? -20.806 -0.164 -12.349 1.00 90.69 496 ILE A CA 1
ATOM 4161 C C . ILE A 1 496 ? -21.841 -0.233 -13.476 1.00 90.69 496 ILE A C 1
ATOM 4163 O O . ILE A 1 496 ? -21.489 -0.067 -14.641 1.00 90.69 496 ILE A O 1
ATOM 4167 N N . ASN A 1 497 ? -23.122 -0.406 -13.147 1.00 90.25 497 ASN A N 1
ATOM 4168 C CA . ASN A 1 497 ? -24.192 -0.444 -14.143 1.00 90.25 497 ASN A CA 1
ATOM 4169 C C . ASN A 1 497 ? -24.310 0.880 -14.908 1.00 90.25 497 ASN A C 1
ATOM 4171 O O . ASN A 1 497 ? -24.393 0.868 -16.134 1.00 90.25 497 ASN A O 1
ATOM 4175 N N . ALA A 1 498 ? -24.243 2.016 -14.208 1.00 88.00 498 ALA A N 1
ATOM 4176 C CA . ALA A 1 498 ? -24.295 3.342 -14.823 1.00 88.00 498 ALA A CA 1
ATOM 4177 C C . ALA A 1 498 ? -23.077 3.647 -15.717 1.00 88.00 498 ALA A C 1
ATOM 4179 O O . ALA A 1 498 ? -23.167 4.467 -16.628 1.00 88.00 498 ALA A O 1
ATOM 4180 N N . SER A 1 499 ? -21.938 2.993 -15.475 1.00 86.31 499 SER A N 1
ATOM 4181 C CA . SER A 1 499 ? -20.679 3.213 -16.204 1.00 86.31 499 SER A CA 1
ATOM 4182 C C . SER A 1 499 ? -20.339 2.126 -17.225 1.00 86.31 499 SER A C 1
ATOM 4184 O O . SER A 1 499 ? -19.308 2.217 -17.888 1.00 86.31 499 SER A O 1
ATOM 4186 N N . LYS A 1 500 ? -21.210 1.126 -17.409 1.00 84.06 500 LYS A N 1
ATOM 4187 C CA . LYS A 1 500 ? -20.966 -0.051 -18.258 1.00 84.06 500 LYS A CA 1
ATOM 4188 C C . LYS A 1 500 ? -20.592 0.289 -19.707 1.00 84.06 500 LYS A C 1
ATOM 4190 O O . LYS A 1 500 ? -19.809 -0.433 -20.314 1.00 84.06 500 LYS A O 1
ATOM 4195 N N . HIS A 1 501 ? -21.170 1.355 -20.259 1.00 84.00 501 HIS A N 1
ATOM 4196 C CA . HIS A 1 501 ? -20.950 1.767 -21.652 1.00 84.00 501 HIS A CA 1
ATOM 4197 C C . HIS A 1 501 ? -19.865 2.827 -21.813 1.00 84.00 501 HIS A C 1
ATOM 4199 O O . HIS A 1 501 ? -19.363 3.015 -22.915 1.00 84.00 501 HIS A O 1
ATOM 4205 N N . SER A 1 502 ? -19.507 3.519 -20.733 1.00 80.12 502 SER A N 1
ATOM 4206 C CA . SER A 1 502 ? -18.436 4.504 -20.760 1.00 80.12 502 SER A CA 1
ATOM 4207 C C . SER A 1 502 ? -17.103 3.823 -20.466 1.00 80.12 502 SER A C 1
ATOM 4209 O O . SER A 1 502 ? -16.175 3.887 -21.262 1.00 80.12 502 SER A O 1
ATOM 4211 N N . ILE A 1 503 ? -16.975 3.109 -19.353 1.00 81.19 503 ILE A N 1
ATOM 4212 C CA . ILE A 1 503 ? -15.666 2.688 -18.850 1.00 81.19 503 ILE A CA 1
ATOM 4213 C C . ILE A 1 503 ? -15.301 1.290 -19.347 1.00 81.19 503 ILE A C 1
ATOM 4215 O O . ILE A 1 503 ? -15.992 0.312 -19.073 1.00 81.19 503 ILE A O 1
ATOM 4219 N N . SER A 1 504 ? -14.154 1.189 -20.022 1.00 79.12 504 SER A N 1
ATOM 4220 C CA . SER A 1 504 ? -13.581 -0.091 -20.440 1.00 79.12 504 SER A CA 1
ATOM 4221 C C . SER A 1 504 ? -13.302 -0.994 -19.237 1.00 79.12 504 SER A C 1
ATOM 4223 O O . SER A 1 504 ? -12.751 -0.540 -18.228 1.00 79.12 504 SER A O 1
ATOM 4225 N N . TYR A 1 505 ? -13.602 -2.285 -19.370 1.00 79.12 505 TYR A N 1
ATOM 4226 C CA . TYR A 1 505 ? -13.286 -3.275 -18.346 1.00 79.12 505 TYR A CA 1
ATOM 4227 C C . TYR A 1 505 ? -11.787 -3.286 -18.004 1.00 79.12 505 TYR A C 1
ATOM 4229 O O . TYR A 1 505 ? -10.931 -3.288 -18.888 1.00 79.12 505 TYR A O 1
ATOM 4237 N N . ASN A 1 506 ? -11.477 -3.328 -16.706 1.00 78.38 506 ASN A N 1
ATOM 4238 C CA . ASN A 1 506 ? -10.134 -3.560 -16.191 1.00 78.38 506 ASN A CA 1
ATOM 4239 C C . ASN A 1 506 ? -10.193 -4.681 -15.134 1.00 78.38 506 ASN A C 1
ATOM 4241 O O . ASN A 1 506 ? -10.948 -4.544 -14.162 1.00 78.38 506 ASN A O 1
ATOM 4245 N N . PRO A 1 507 ? -9.386 -5.749 -15.262 1.00 77.69 507 PRO A N 1
ATOM 4246 C CA . PRO A 1 507 ? -9.337 -6.839 -14.285 1.00 77.69 507 PRO A CA 1
ATOM 4247 C C . PRO A 1 507 ? -9.061 -6.395 -12.840 1.00 77.69 507 PRO A C 1
ATOM 4249 O O . PRO A 1 507 ? -9.518 -7.033 -11.889 1.00 77.69 507 PRO A O 1
ATOM 4252 N N . GLU A 1 508 ? -8.359 -5.273 -12.640 1.00 76.06 508 GLU A N 1
ATOM 4253 C CA . GLU A 1 508 ? -8.105 -4.689 -11.315 1.00 76.06 508 GLU A CA 1
ATOM 4254 C C . GLU A 1 508 ? -9.385 -4.382 -10.531 1.00 76.06 508 GLU A C 1
ATOM 4256 O O . GLU A 1 508 ? -9.385 -4.421 -9.296 1.00 76.06 508 GLU A O 1
ATOM 4261 N N . TYR A 1 509 ? -10.481 -4.079 -11.228 1.00 86.50 509 TYR A N 1
ATOM 4262 C CA . TYR A 1 509 ? -11.759 -3.768 -10.597 1.00 86.50 509 TYR A CA 1
ATOM 4263 C C . TYR A 1 509 ? -12.325 -4.986 -9.876 1.00 86.50 509 TYR A C 1
ATOM 4265 O O . TYR A 1 509 ? -12.883 -4.842 -8.789 1.00 86.50 509 TYR A O 1
ATOM 4273 N N . LEU A 1 510 ? -12.098 -6.193 -10.403 1.00 88.25 510 LEU A N 1
ATOM 4274 C CA . LEU A 1 510 ? -12.670 -7.419 -9.858 1.00 88.25 510 LEU A CA 1
ATOM 4275 C C . LEU A 1 510 ? -12.201 -7.696 -8.428 1.00 88.25 510 LEU A C 1
ATOM 4277 O O . LEU A 1 510 ? -13.000 -8.092 -7.581 1.00 88.25 510 LEU A O 1
ATOM 4281 N N . ALA A 1 511 ? -10.932 -7.415 -8.123 1.00 85.62 511 ALA A N 1
ATOM 4282 C CA . ALA A 1 511 ? -10.395 -7.580 -6.775 1.00 85.62 511 ALA A CA 1
ATOM 4283 C C . ALA A 1 511 ? -11.049 -6.626 -5.760 1.00 85.62 511 ALA A C 1
ATOM 4285 O O . ALA A 1 511 ? -11.237 -6.989 -4.600 1.00 85.62 511 ALA A O 1
ATOM 4286 N N . THR A 1 512 ? -11.394 -5.405 -6.170 1.00 88.12 512 THR A N 1
ATOM 4287 C CA . THR A 1 512 ? -12.091 -4.429 -5.313 1.00 88.12 512 THR A CA 1
ATOM 4288 C C . THR A 1 512 ? -13.574 -4.749 -5.176 1.00 88.12 512 THR A C 1
ATOM 4290 O O . THR A 1 512 ? -14.102 -4.719 -4.066 1.00 88.12 512 THR A O 1
ATOM 4293 N N . ILE A 1 513 ? -14.233 -5.150 -6.264 1.00 91.88 513 ILE A N 1
ATOM 4294 C CA . ILE A 1 513 ? -15.631 -5.605 -6.254 1.00 91.88 513 ILE A CA 1
ATOM 4295 C C . ILE A 1 513 ? -15.785 -6.798 -5.303 1.00 91.88 513 ILE A C 1
ATOM 4297 O O . ILE A 1 513 ? -16.652 -6.795 -4.432 1.00 91.88 513 ILE A O 1
ATOM 4301 N N . THR A 1 514 ? -14.887 -7.779 -5.416 1.00 92.00 514 THR A N 1
ATOM 4302 C CA . THR A 1 514 ? -14.873 -8.986 -4.580 1.00 92.00 514 THR A CA 1
ATOM 4303 C C . THR A 1 514 ? -14.672 -8.649 -3.107 1.00 92.00 514 THR A C 1
ATOM 4305 O O . THR A 1 514 ? -15.428 -9.124 -2.264 1.00 92.00 514 THR A O 1
ATOM 4308 N N . ARG A 1 515 ? -13.702 -7.784 -2.777 1.00 90.62 515 ARG A N 1
ATOM 4309 C CA . ARG A 1 515 ? -13.495 -7.323 -1.393 1.00 90.62 515 ARG A CA 1
ATOM 4310 C C . ARG A 1 515 ? -14.719 -6.609 -0.841 1.00 90.62 515 ARG A C 1
ATOM 4312 O O . ARG A 1 515 ? -15.150 -6.933 0.259 1.00 90.62 515 ARG A O 1
ATOM 4319 N N . THR A 1 516 ? -15.308 -5.709 -1.625 1.00 91.25 516 THR A N 1
ATOM 4320 C CA . THR A 1 516 ? -16.515 -4.981 -1.218 1.00 91.25 516 THR A CA 1
ATOM 4321 C C . THR A 1 516 ? -17.658 -5.952 -0.928 1.00 91.25 516 THR A C 1
ATOM 4323 O O . THR A 1 516 ? -18.305 -5.827 0.105 1.00 91.25 516 THR A O 1
ATOM 4326 N N . PHE A 1 517 ? -17.865 -6.970 -1.772 1.00 93.12 517 PHE A N 1
ATOM 4327 C CA . PHE A 1 517 ? -18.873 -8.002 -1.517 1.00 93.12 517 PHE A CA 1
ATOM 4328 C C . PHE A 1 517 ? -18.601 -8.759 -0.215 1.00 93.12 517 PHE A C 1
ATOM 4330 O O . PHE A 1 517 ? -19.501 -8.912 0.605 1.00 93.12 517 PHE A O 1
ATOM 4337 N N . ILE A 1 518 ? -17.364 -9.221 -0.011 1.00 91.06 518 ILE A N 1
ATOM 4338 C CA . ILE A 1 518 ? -16.977 -9.979 1.187 1.00 91.06 518 ILE A CA 1
ATOM 4339 C C . ILE A 1 518 ? -17.205 -9.148 2.453 1.00 91.06 518 ILE A C 1
ATOM 4341 O O . ILE A 1 518 ? -17.659 -9.687 3.461 1.00 91.06 518 ILE A O 1
ATOM 4345 N N . TYR A 1 519 ? -16.920 -7.847 2.415 1.00 86.00 519 TYR A N 1
ATOM 4346 C CA . TYR A 1 519 ? -17.120 -6.976 3.567 1.00 86.00 519 TYR A CA 1
ATOM 4347 C C . TYR A 1 519 ? -18.592 -6.631 3.808 1.00 86.00 519 TYR A C 1
ATOM 4349 O O . TYR A 1 519 ? -19.034 -6.676 4.953 1.00 86.00 519 TYR A O 1
ATOM 4357 N N . SER A 1 520 ? -19.376 -6.371 2.760 1.00 87.50 520 SER A N 1
ATOM 4358 C CA . SER A 1 520 ? -20.812 -6.088 2.895 1.00 87.50 520 SER A CA 1
ATOM 4359 C C . SER A 1 520 ? -21.645 -7.331 3.240 1.00 87.50 520 SER A C 1
ATOM 4361 O O . SER A 1 520 ? -22.630 -7.239 3.967 1.00 87.50 520 SER A O 1
ATOM 4363 N N . TYR A 1 521 ? -21.270 -8.500 2.717 1.00 88.81 521 TYR A N 1
ATOM 4364 C CA . TYR A 1 521 ? -22.057 -9.736 2.761 1.00 88.81 521 TYR A CA 1
ATOM 4365 C C . TYR A 1 521 ? -21.207 -10.943 3.163 1.00 88.81 521 TYR A C 1
ATOM 4367 O O . TYR A 1 521 ? -21.246 -12.001 2.530 1.00 88.81 521 TYR A O 1
ATOM 4375 N N . SER A 1 522 ? -20.462 -10.802 4.258 1.00 86.25 522 SER A N 1
ATOM 4376 C CA . SER A 1 522 ? -19.490 -11.793 4.734 1.00 86.25 522 SER A CA 1
ATOM 4377 C C . SER A 1 522 ? -20.039 -13.219 4.833 1.00 86.25 522 SER A C 1
ATOM 4379 O O . SER A 1 522 ? -19.364 -14.163 4.431 1.00 86.25 522 SER A O 1
ATOM 4381 N N . ARG A 1 523 ? -21.294 -13.396 5.260 1.00 87.25 523 ARG A N 1
ATOM 4382 C CA . ARG A 1 523 ? -21.967 -14.708 5.336 1.00 87.25 523 ARG A CA 1
ATOM 4383 C C . ARG A 1 523 ? -22.025 -15.470 4.005 1.00 87.25 523 ARG A C 1
ATOM 4385 O O . ARG A 1 523 ? -22.061 -16.694 4.008 1.00 87.25 523 ARG A O 1
ATOM 4392 N N . PHE A 1 524 ? -22.042 -14.757 2.880 1.00 91.75 524 PHE A N 1
ATOM 4393 C CA . PHE A 1 524 ? -22.098 -15.334 1.536 1.00 91.75 524 PHE A CA 1
ATOM 4394 C C . PHE A 1 524 ? -20.729 -15.371 0.847 1.00 91.75 524 PHE A C 1
ATOM 4396 O O . PHE A 1 524 ? -20.645 -15.806 -0.300 1.00 91.75 524 PHE A O 1
ATOM 4403 N N . ALA A 1 525 ? -19.658 -14.938 1.523 1.00 92.00 525 ALA A N 1
ATOM 4404 C CA . ALA A 1 525 ? -18.323 -14.866 0.938 1.00 92.00 525 ALA A CA 1
ATOM 4405 C C . ALA A 1 525 ? -17.837 -16.212 0.361 1.00 92.00 525 ALA A C 1
ATOM 4407 O O . ALA A 1 525 ? -17.399 -16.192 -0.791 1.00 92.00 525 ALA A O 1
ATOM 4408 N N . PRO A 1 526 ? -17.954 -17.369 1.058 1.00 93.12 526 PRO A N 1
ATOM 4409 C CA . PRO A 1 526 ? -17.503 -18.654 0.513 1.00 93.12 526 PRO A CA 1
ATOM 4410 C C . PRO A 1 526 ? -18.173 -19.014 -0.814 1.00 93.12 526 PRO A C 1
ATOM 4412 O O . PRO A 1 526 ? -17.488 -19.250 -1.805 1.00 93.12 526 PRO A O 1
ATOM 4415 N N . LEU A 1 527 ? -19.508 -18.949 -0.850 1.00 95.06 527 LEU A N 1
ATOM 4416 C CA . LEU A 1 527 ? -20.297 -19.247 -2.046 1.00 95.06 527 LEU A CA 1
ATOM 4417 C C . LEU A 1 527 ? -19.979 -18.280 -3.195 1.00 95.06 527 LEU A C 1
ATOM 4419 O O . LEU A 1 527 ? -19.910 -18.684 -4.355 1.00 95.06 527 LEU A O 1
ATOM 4423 N N . PHE A 1 528 ? -19.797 -16.996 -2.883 1.00 94.50 528 PHE A N 1
ATOM 4424 C CA . PHE A 1 528 ? -19.471 -15.982 -3.880 1.00 94.50 528 PHE A CA 1
ATOM 4425 C C . PHE A 1 528 ? -18.104 -16.230 -4.519 1.00 94.50 528 PHE A C 1
ATOM 4427 O O . PHE A 1 528 ? -17.999 -16.233 -5.742 1.00 94.50 528 PHE A O 1
ATOM 4434 N N . VAL A 1 529 ? -17.068 -16.470 -3.710 1.00 93.75 529 VAL A N 1
ATOM 4435 C CA . VAL A 1 529 ? -15.705 -16.703 -4.210 1.00 93.75 529 VAL A CA 1
ATOM 4436 C C . VAL A 1 529 ? -15.612 -18.004 -5.002 1.00 93.75 529 VAL A C 1
ATOM 4438 O O . VAL A 1 529 ? -14.970 -18.026 -6.050 1.00 93.75 529 VAL A O 1
ATOM 4441 N N . GLU A 1 530 ? -16.290 -19.064 -4.561 1.00 94.06 530 GLU A N 1
ATOM 4442 C CA . GLU A 1 530 ? -16.367 -20.327 -5.300 1.00 94.06 530 GLU A CA 1
ATOM 4443 C C . GLU A 1 530 ? -16.970 -20.124 -6.696 1.00 94.06 530 GLU A C 1
ATOM 4445 O O . GLU A 1 530 ? -16.345 -20.470 -7.701 1.00 94.06 530 GLU A O 1
ATOM 4450 N N . ARG A 1 531 ? -18.144 -19.482 -6.775 1.00 94.50 531 ARG A N 1
ATOM 4451 C CA . ARG A 1 531 ? -18.803 -19.176 -8.053 1.00 94.50 531 ARG A CA 1
ATOM 4452 C C . ARG A 1 531 ? -17.967 -18.253 -8.931 1.00 94.50 531 ARG A C 1
ATOM 4454 O O . ARG A 1 531 ? -17.935 -18.440 -10.144 1.00 94.50 531 ARG A O 1
ATOM 4461 N N . LEU A 1 532 ? -17.287 -17.275 -8.336 1.00 92.56 532 LEU A N 1
ATOM 4462 C CA . LEU A 1 532 ? -16.443 -16.338 -9.068 1.00 92.56 532 LEU A CA 1
ATOM 4463 C C . LEU A 1 532 ? -15.221 -17.034 -9.678 1.00 92.56 532 LEU A C 1
ATOM 4465 O O . L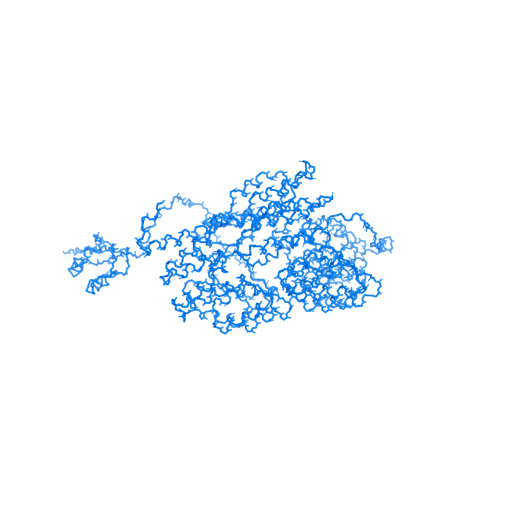EU A 1 532 ? -14.928 -16.827 -10.851 1.00 92.56 532 LEU A O 1
ATOM 4469 N N . ASN A 1 533 ? -14.534 -17.888 -8.919 1.00 92.69 533 ASN A N 1
ATOM 4470 C CA . ASN A 1 533 ? -13.422 -18.685 -9.439 1.00 92.69 533 ASN A CA 1
ATOM 4471 C C . ASN A 1 533 ? -13.883 -19.664 -10.526 1.00 92.69 533 ASN A C 1
ATOM 4473 O O . ASN A 1 533 ? -13.183 -19.843 -11.519 1.00 92.69 533 ASN A O 1
ATOM 4477 N N . HIS A 1 534 ? -15.066 -20.267 -10.362 1.00 93.75 534 HIS A N 1
ATOM 4478 C CA . HIS A 1 534 ? -15.658 -21.123 -11.388 1.00 93.75 534 HIS A CA 1
ATOM 4479 C C . HIS A 1 534 ? -15.928 -20.344 -12.682 1.00 93.75 534 HIS A C 1
ATOM 4481 O O . HIS A 1 534 ? -15.530 -20.789 -13.754 1.00 93.75 534 HIS A O 1
ATOM 4487 N N . TRP A 1 535 ? -16.518 -19.146 -12.583 1.00 92.06 535 TRP A N 1
ATOM 4488 C CA . TRP A 1 535 ? -16.744 -18.258 -13.728 1.00 92.06 535 TRP A CA 1
ATOM 4489 C C . TRP A 1 535 ? -15.441 -17.838 -14.427 1.00 92.06 535 TRP A C 1
ATOM 4491 O O . TRP A 1 535 ? -15.402 -17.759 -15.651 1.00 92.06 535 TRP A O 1
ATOM 4501 N N . LEU A 1 536 ? -14.363 -17.617 -13.669 1.00 88.56 536 LEU A N 1
ATOM 4502 C CA . LEU A 1 536 ? -13.042 -17.273 -14.211 1.00 88.56 536 LEU A CA 1
ATOM 4503 C C . LEU A 1 536 ? -12.275 -18.476 -14.787 1.00 88.56 536 LEU A C 1
ATOM 4505 O O . LEU A 1 536 ? -11.220 -18.288 -15.392 1.00 88.56 536 LEU A O 1
ATOM 4509 N N . GLY A 1 537 ? -12.738 -19.709 -14.557 1.00 86.19 537 GLY A N 1
ATOM 4510 C CA . GLY A 1 537 ? -12.057 -20.938 -14.980 1.00 86.19 537 GLY A CA 1
ATOM 4511 C C . GLY A 1 537 ? -10.727 -21.227 -14.264 1.00 86.19 537 GLY A C 1
ATOM 4512 O O . GLY A 1 537 ? -10.041 -22.186 -14.614 1.00 86.19 537 GLY A O 1
ATOM 4513 N N . LYS A 1 538 ? -10.341 -20.417 -13.268 1.00 82.88 538 LYS A N 1
ATOM 4514 C CA . LYS A 1 538 ? -9.109 -20.548 -12.469 1.00 82.88 538 LYS A CA 1
ATOM 4515 C C . LYS A 1 538 ? -9.345 -20.055 -11.040 1.00 82.88 538 LYS A C 1
ATOM 4517 O O . LYS A 1 538 ? -10.129 -19.137 -10.804 1.00 82.88 538 LYS A O 1
ATOM 4522 N N . GLN A 1 539 ? -8.622 -20.630 -10.079 1.00 84.38 539 GLN A N 1
ATOM 4523 C CA . GLN A 1 539 ? -8.641 -20.176 -8.685 1.00 84.38 539 GLN A CA 1
ATOM 4524 C C . GLN A 1 539 ? -7.772 -18.924 -8.512 1.00 84.38 539 GLN A C 1
ATOM 4526 O O . GLN A 1 539 ? -6.580 -19.016 -8.231 1.00 84.38 539 GLN A O 1
ATOM 4531 N N . PHE A 1 540 ? -8.367 -17.744 -8.698 1.00 82.94 540 PHE A N 1
ATOM 4532 C CA . PHE A 1 540 ? -7.687 -16.459 -8.490 1.00 82.94 540 PHE A CA 1
ATOM 4533 C C . PHE A 1 540 ? -7.884 -15.892 -7.083 1.00 82.94 540 PHE A C 1
ATOM 4535 O O . PHE A 1 540 ? -7.039 -15.137 -6.601 1.00 82.94 540 PHE A O 1
ATOM 4542 N N . PHE A 1 541 ? -9.003 -16.223 -6.438 1.00 88.25 541 PHE A N 1
ATOM 4543 C CA . PHE A 1 541 ? -9.369 -15.703 -5.128 1.00 88.25 541 PHE A CA 1
ATOM 4544 C C . PHE A 1 541 ? -9.430 -16.826 -4.104 1.00 88.25 541 PHE A C 1
ATOM 4546 O O . PHE A 1 541 ? -10.118 -17.824 -4.298 1.00 88.25 541 PHE A O 1
ATOM 4553 N N . GLU A 1 542 ? -8.759 -16.630 -2.980 1.00 89.38 542 GLU A N 1
ATOM 4554 C CA . GLU A 1 542 ? -8.801 -17.545 -1.847 1.00 89.38 542 GLU A CA 1
ATOM 4555 C C . GLU A 1 542 ? -9.301 -16.789 -0.618 1.00 89.38 542 GLU A C 1
ATOM 4557 O O . GLU A 1 542 ? -9.018 -15.599 -0.456 1.00 89.38 542 GLU A O 1
ATOM 4562 N N . LEU A 1 543 ? -10.086 -17.458 0.226 1.00 88.12 543 LEU A N 1
ATOM 4563 C CA . LEU A 1 543 ? -10.626 -16.872 1.447 1.00 88.12 543 LEU A CA 1
ATOM 4564 C C . LEU A 1 543 ? -9.886 -17.375 2.676 1.00 88.12 543 LEU A C 1
ATOM 4566 O O . LEU A 1 543 ? -9.699 -18.575 2.858 1.00 88.12 543 LEU A O 1
ATOM 4570 N N . THR A 1 544 ? -9.607 -16.452 3.586 1.00 83.00 544 THR A N 1
ATOM 4571 C CA . THR A 1 544 ? -9.211 -16.757 4.957 1.00 83.00 544 THR A CA 1
ATOM 4572 C C . THR A 1 544 ? -10.387 -16.463 5.875 1.00 83.00 544 THR A C 1
ATOM 4574 O O . THR A 1 544 ? -10.918 -15.347 5.870 1.00 83.00 544 THR A O 1
ATOM 4577 N N . GLN A 1 545 ? -10.795 -17.447 6.677 1.00 81.56 545 GLN A N 1
ATOM 4578 C CA . GLN A 1 545 ? -11.708 -17.195 7.794 1.00 81.56 545 GLN A CA 1
ATOM 4579 C C . GLN A 1 545 ? -10.976 -16.367 8.861 1.00 81.56 545 GLN A C 1
ATOM 4581 O O . GLN A 1 545 ? -9.764 -16.401 8.877 1.00 81.56 545 GLN A O 1
ATOM 4586 N N . LEU A 1 546 ? -11.649 -15.608 9.723 1.00 71.38 546 LEU A N 1
ATOM 4587 C CA . LEU A 1 546 ? -11.096 -14.878 10.871 1.00 71.38 546 LEU A CA 1
ATOM 4588 C C . LEU A 1 546 ? -12.104 -14.964 12.047 1.00 71.38 546 LEU A C 1
ATOM 4590 O O . LEU A 1 546 ? -13.272 -15.270 11.831 1.00 71.38 546 LEU A O 1
ATOM 4594 N N . SER A 1 547 ? -11.720 -14.639 13.291 1.00 63.69 547 SER A N 1
ATOM 4595 C CA . SER A 1 547 ? -12.642 -14.620 14.454 1.00 63.69 547 SER A CA 1
ATOM 4596 C C . SER A 1 547 ? -13.661 -13.493 14.498 1.00 63.69 547 SER A C 1
ATOM 4598 O O . SER A 1 547 ? -14.439 -13.429 15.453 1.00 63.69 547 SER A O 1
ATOM 4600 N N . SER A 1 548 ? -13.651 -12.545 13.565 1.00 69.19 548 SER A N 1
ATOM 4601 C CA . SER A 1 548 ? -14.539 -11.394 13.731 1.00 69.19 548 SER A CA 1
ATOM 4602 C C . SER A 1 548 ? -15.920 -11.888 13.468 1.00 69.19 548 SER A C 1
ATOM 4604 O O . SER A 1 548 ? -16.203 -12.452 12.418 1.00 69.19 548 SER A O 1
ATOM 4606 N N . GLN A 1 549 ? -16.784 -11.560 14.408 1.00 69.00 549 GLN A N 1
ATOM 4607 C CA . GLN A 1 549 ? -18.208 -11.741 14.248 1.00 69.00 549 GLN A CA 1
ATOM 4608 C C . GLN A 1 549 ? -18.763 -10.846 13.123 1.00 69.00 549 GLN A C 1
ATOM 4610 O O . GLN A 1 549 ? -19.708 -11.239 12.456 1.00 69.00 549 GLN A O 1
ATOM 4615 N N . PHE A 1 550 ? -18.141 -9.689 12.855 1.00 68.31 550 PHE A N 1
ATOM 4616 C CA . PHE A 1 550 ? -18.528 -8.777 11.770 1.00 68.31 550 PHE A CA 1
ATOM 4617 C C . PHE A 1 550 ? -17.942 -9.186 10.408 1.00 68.31 550 PHE A C 1
ATOM 4619 O O . PHE A 1 550 ? -18.657 -9.233 9.410 1.00 68.31 550 PHE A O 1
ATOM 4626 N N . TYR A 1 551 ? -16.646 -9.517 10.362 1.00 75.88 551 TYR A N 1
ATOM 4627 C CA . TYR A 1 551 ? -15.937 -9.891 9.129 1.00 75.88 551 TYR A CA 1
ATOM 4628 C C . TYR A 1 551 ? -15.238 -11.245 9.282 1.00 75.88 551 TYR A C 1
ATOM 4630 O O . TYR A 1 551 ? -14.007 -11.300 9.398 1.00 75.88 551 TYR A O 1
ATOM 4638 N N . PRO A 1 552 ? -16.011 -12.340 9.298 1.00 81.94 552 PRO A N 1
ATOM 4639 C CA . PRO A 1 552 ? -15.477 -13.684 9.450 1.00 81.94 552 PRO A CA 1
ATOM 4640 C C . PRO A 1 552 ? -14.650 -14.143 8.252 1.00 81.94 552 PRO A C 1
ATOM 4642 O O . PRO A 1 552 ? -13.965 -15.141 8.385 1.00 81.94 552 PRO A O 1
ATOM 4645 N N . TYR A 1 553 ? -14.680 -13.454 7.107 1.00 85.69 553 TYR A N 1
ATOM 4646 C CA . TYR A 1 553 ? -13.924 -13.829 5.909 1.00 85.69 553 TYR A CA 1
ATOM 4647 C C . TYR A 1 553 ? -13.200 -12.631 5.311 1.00 85.69 553 TYR A C 1
ATOM 4649 O O . TYR A 1 553 ? -13.720 -11.517 5.354 1.00 85.69 553 TYR A O 1
ATOM 4657 N N . HIS A 1 554 ? -12.008 -12.854 4.763 1.00 82.62 554 HIS A N 1
ATOM 4658 C CA . HIS A 1 554 ? -11.235 -11.900 3.960 1.00 82.62 554 HIS A CA 1
ATOM 4659 C C . HIS A 1 554 ? -10.582 -12.632 2.784 1.00 82.62 554 HIS A C 1
ATOM 4661 O O . HIS A 1 554 ? -10.426 -13.849 2.832 1.00 82.62 554 HIS A O 1
ATOM 4667 N N . LEU A 1 555 ? -10.151 -11.896 1.757 1.00 84.81 555 LEU A N 1
ATOM 4668 C CA . LEU A 1 555 ? -9.256 -12.465 0.748 1.00 84.81 555 LEU A CA 1
ATOM 4669 C C . LEU A 1 555 ? -7.886 -12.768 1.364 1.00 84.81 555 LEU A C 1
ATOM 4671 O O . LEU A 1 555 ? -7.311 -11.909 2.043 1.00 84.81 555 LEU A O 1
ATOM 4675 N N . TYR A 1 556 ? -7.367 -13.962 1.092 1.00 81.44 556 TYR A N 1
ATOM 4676 C CA . TYR A 1 556 ? -6.035 -14.386 1.493 1.00 81.44 556 TYR A CA 1
ATOM 4677 C C . TYR A 1 556 ? -4.979 -13.465 0.875 1.00 81.44 556 TYR A C 1
ATOM 4679 O O . TYR A 1 556 ? -4.990 -13.178 -0.325 1.00 81.44 556 TYR A O 1
ATOM 4687 N N . LYS A 1 557 ? -4.065 -12.976 1.717 1.00 75.25 557 LYS A N 1
ATOM 4688 C CA . LYS A 1 557 ? -2.898 -12.192 1.307 1.00 75.25 557 LYS A CA 1
ATOM 4689 C C . LYS A 1 557 ? -1.664 -12.823 1.949 1.00 75.25 557 LYS A C 1
ATOM 4691 O O . LYS A 1 557 ? -1.508 -12.684 3.161 1.00 75.25 557 LYS A O 1
ATOM 4696 N N . PRO A 1 558 ? -0.808 -13.517 1.181 1.00 77.75 558 PRO A N 1
ATOM 4697 C CA . PRO A 1 558 ? 0.385 -14.138 1.737 1.00 77.75 558 PRO A CA 1
ATOM 4698 C C . PRO A 1 558 ? 1.381 -13.081 2.225 1.00 77.75 558 PRO A C 1
ATOM 4700 O O . PRO A 1 558 ? 1.402 -11.949 1.729 1.00 77.75 558 PRO A O 1
ATOM 4703 N N . ILE A 1 559 ? 2.251 -13.479 3.158 1.00 83.56 559 ILE A N 1
ATOM 4704 C CA . ILE A 1 559 ? 3.424 -12.6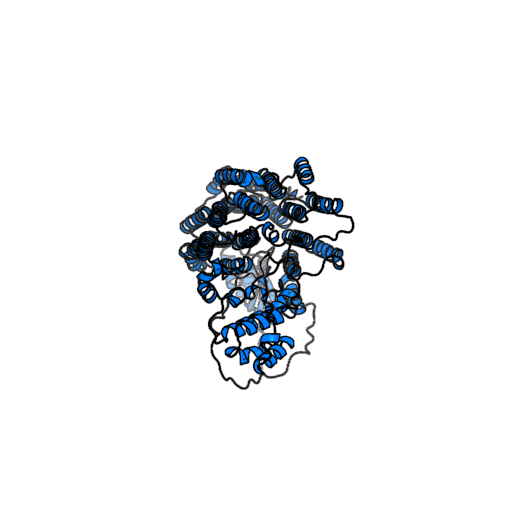83 3.539 1.00 83.56 559 ILE A CA 1
ATOM 4705 C C . ILE A 1 559 ? 4.241 -12.385 2.280 1.00 83.56 559 ILE A C 1
ATOM 4707 O O . ILE A 1 559 ? 4.473 -13.258 1.439 1.00 83.56 559 ILE A O 1
ATOM 4711 N N . ASN A 1 560 ? 4.692 -11.139 2.148 1.00 88.31 560 ASN A N 1
ATOM 4712 C CA . ASN A 1 560 ? 5.568 -10.747 1.056 1.00 88.31 560 ASN A CA 1
ATOM 4713 C C . ASN A 1 560 ? 6.958 -11.365 1.255 1.00 88.31 560 ASN A C 1
ATOM 4715 O O . ASN A 1 560 ? 7.817 -10.757 1.884 1.00 88.31 560 ASN A O 1
ATOM 4719 N N . ARG A 1 561 ? 7.177 -12.551 0.683 1.00 89.62 561 ARG A N 1
ATOM 4720 C CA . ARG A 1 561 ? 8.434 -13.311 0.779 1.00 89.62 561 ARG A CA 1
ATOM 4721 C C . ARG A 1 561 ? 9.651 -12.626 0.153 1.00 89.62 561 ARG A C 1
ATOM 4723 O O . ARG A 1 561 ? 10.760 -13.070 0.386 1.00 89.62 561 ARG A O 1
ATOM 4730 N N . ARG A 1 562 ? 9.482 -11.553 -0.628 1.00 89.44 562 ARG A N 1
ATOM 4731 C CA . ARG A 1 562 ? 10.630 -10.746 -1.088 1.00 89.44 562 ARG A CA 1
ATOM 4732 C C . ARG A 1 562 ? 11.067 -9.743 -0.025 1.00 89.44 562 ARG A C 1
ATOM 4734 O O . ARG A 1 562 ? 12.249 -9.605 0.262 1.00 89.44 562 ARG A O 1
ATOM 4741 N N . LYS A 1 563 ? 10.092 -9.080 0.604 1.00 92.12 563 LYS A N 1
ATOM 4742 C CA . LYS A 1 563 ? 10.341 -8.166 1.725 1.00 92.12 563 LYS A CA 1
ATOM 4743 C C . LYS A 1 563 ? 10.798 -8.920 2.974 1.00 92.12 563 LYS A C 1
ATOM 4745 O O . LYS A 1 563 ? 11.723 -8.489 3.642 1.00 92.12 563 LYS A O 1
ATOM 4750 N N . TYR A 1 564 ? 10.164 -10.048 3.263 1.00 93.19 564 TYR A N 1
ATOM 4751 C CA . TYR A 1 564 ? 10.414 -10.924 4.404 1.00 93.19 564 TYR A CA 1
ATOM 4752 C C . TYR A 1 564 ? 10.965 -12.255 3.883 1.00 93.19 564 TYR A C 1
ATOM 4754 O O . TYR A 1 564 ? 10.227 -13.234 3.756 1.00 93.19 564 TYR A O 1
ATOM 4762 N N . ASN A 1 565 ? 12.228 -12.224 3.454 1.00 89.94 565 ASN A N 1
ATOM 4763 C CA . ASN A 1 565 ? 12.898 -13.301 2.722 1.00 89.94 565 ASN A CA 1
ATOM 4764 C C . ASN A 1 565 ? 13.457 -14.407 3.619 1.00 89.94 565 ASN A C 1
ATOM 4766 O O . ASN A 1 565 ? 13.613 -15.524 3.131 1.00 89.94 565 ASN A O 1
ATOM 4770 N N . ASP A 1 566 ? 13.693 -14.135 4.904 1.00 91.44 566 ASP A N 1
ATOM 4771 C CA . ASP A 1 566 ? 14.112 -15.186 5.831 1.00 91.44 566 ASP A CA 1
ATOM 4772 C C . ASP A 1 566 ? 13.029 -16.284 5.921 1.00 91.44 566 ASP A C 1
ATOM 4774 O O . ASP A 1 566 ? 11.829 -15.980 6.018 1.00 91.44 566 ASP A O 1
ATOM 4778 N N . PRO A 1 567 ? 13.417 -17.571 5.886 1.00 89.31 567 PRO A N 1
ATOM 4779 C CA . PRO A 1 567 ? 12.470 -18.684 5.871 1.00 89.31 567 PRO A CA 1
ATOM 4780 C C . PRO A 1 567 ? 11.629 -18.756 7.152 1.00 89.31 567 PRO A C 1
ATOM 4782 O O . PRO A 1 567 ? 10.457 -19.125 7.083 1.00 89.31 567 PRO A O 1
ATOM 4785 N N . GLU A 1 568 ? 12.192 -18.315 8.280 1.00 90.38 568 GLU A N 1
ATOM 4786 C CA . GLU A 1 568 ? 11.562 -18.260 9.607 1.00 90.38 568 GLU A CA 1
ATOM 4787 C C . GLU A 1 568 ? 10.394 -17.258 9.692 1.00 90.38 568 GLU A C 1
ATOM 4789 O O . GLU A 1 568 ? 9.613 -17.271 10.639 1.00 90.38 568 GLU A O 1
ATOM 4794 N N . TRP A 1 569 ? 10.184 -16.396 8.687 1.00 90.88 569 TRP A N 1
ATOM 4795 C CA . TRP A 1 569 ? 8.995 -15.545 8.667 1.00 90.88 569 TRP A CA 1
ATOM 4796 C C . TRP A 1 569 ? 7.707 -16.363 8.511 1.00 90.88 569 TRP A C 1
ATOM 4798 O O . TRP A 1 569 ? 7.303 -16.749 7.414 1.00 90.88 569 TRP A O 1
ATOM 4808 N N . GLU A 1 570 ? 6.987 -16.529 9.610 1.00 86.69 570 GLU A N 1
ATOM 4809 C CA . GLU A 1 570 ? 5.633 -17.073 9.648 1.00 86.69 570 GLU A CA 1
ATOM 4810 C C . GLU A 1 570 ? 4.585 -16.034 10.050 1.00 86.69 570 GLU A C 1
ATOM 4812 O O . GLU A 1 570 ? 4.899 -15.002 10.647 1.00 86.69 570 GLU A O 1
ATOM 4817 N N . GLU A 1 571 ? 3.320 -16.288 9.709 1.00 78.06 571 GLU A N 1
ATOM 4818 C CA . GLU A 1 571 ? 2.189 -15.446 10.106 1.00 78.06 571 GLU A CA 1
ATOM 4819 C C . GLU A 1 571 ? 1.764 -15.781 11.541 1.00 78.06 571 GLU A C 1
ATOM 4821 O O . GLU A 1 571 ? 1.579 -16.946 11.875 1.00 78.06 571 GLU A O 1
ATOM 4826 N N . ILE A 1 572 ? 1.550 -14.762 12.379 1.00 78.00 572 ILE A N 1
ATOM 4827 C CA . ILE A 1 572 ? 1.017 -14.965 13.732 1.00 78.00 572 ILE A CA 1
ATOM 4828 C C . ILE A 1 572 ? -0.502 -15.105 13.626 1.00 78.00 572 ILE A C 1
ATOM 4830 O O . ILE A 1 572 ? -1.243 -14.131 13.467 1.00 78.00 572 ILE A O 1
ATOM 4834 N N . LYS A 1 573 ? -0.962 -16.351 13.679 1.00 68.06 573 LYS A N 1
ATOM 4835 C CA . LYS A 1 573 ? -2.355 -16.738 13.478 1.00 68.06 573 LYS A CA 1
ATOM 4836 C C . LYS A 1 573 ? -3.092 -16.823 14.805 1.00 68.06 573 LYS A C 1
ATOM 4838 O O . LYS A 1 573 ? -3.214 -17.903 15.372 1.00 68.06 573 LYS A O 1
ATOM 4843 N N . PHE A 1 574 ? -3.637 -15.705 15.286 1.00 63.72 574 PHE A N 1
ATOM 4844 C CA . PHE A 1 574 ? -4.408 -15.739 16.535 1.00 63.72 574 PHE A CA 1
ATOM 4845 C C . PHE A 1 574 ? -5.556 -16.746 16.394 1.00 63.72 574 PHE A C 1
ATOM 4847 O O . PHE A 1 574 ? -6.226 -16.821 15.362 1.00 63.72 574 PHE A O 1
ATOM 4854 N N . SER A 1 575 ? -5.792 -17.522 17.441 1.00 61.16 575 SER A N 1
ATOM 4855 C CA . SER A 1 575 ? -6.936 -18.416 17.593 1.00 61.16 575 SER A CA 1
ATOM 4856 C C . SER A 1 575 ? -7.356 -18.411 19.062 1.00 61.16 575 SER A C 1
ATOM 4858 O O . SER A 1 575 ? -6.534 -18.233 19.956 1.00 61.16 575 SER A O 1
ATOM 4860 N N . HIS A 1 576 ? -8.663 -18.499 19.314 1.00 55.94 576 HIS A N 1
ATOM 4861 C CA . HIS A 1 576 ? -9.179 -18.427 20.681 1.00 55.94 576 HIS A CA 1
ATOM 4862 C C . HIS A 1 576 ? -8.783 -19.699 21.440 1.00 55.94 576 HIS A C 1
ATOM 4864 O O . HIS A 1 576 ? -9.193 -20.785 21.036 1.00 55.94 576 HIS A O 1
ATOM 4870 N N . GLY A 1 577 ? -8.035 -19.554 22.538 1.00 56.91 577 GLY A N 1
ATOM 4871 C CA . GLY A 1 577 ? -7.666 -20.661 23.427 1.00 56.91 577 GLY A CA 1
ATOM 4872 C C . GLY A 1 577 ? -6.340 -21.361 23.114 1.00 56.91 577 GLY A C 1
ATOM 4873 O O . GLY A 1 577 ? -6.094 -22.411 23.696 1.00 56.91 577 GLY A O 1
ATOM 4874 N N . MET A 1 578 ? -5.511 -20.815 22.217 1.00 59.34 578 MET A N 1
ATOM 4875 C CA . MET A 1 578 ? -4.103 -21.222 22.105 1.00 59.34 578 MET A CA 1
ATOM 4876 C C . MET A 1 578 ? -3.264 -20.488 23.151 1.00 59.34 578 MET A C 1
ATOM 4878 O O . MET A 1 578 ? -3.544 -19.323 23.437 1.00 59.34 578 MET A O 1
ATOM 4882 N N . ASP A 1 579 ? -2.258 -21.178 23.684 1.00 60.94 579 ASP A N 1
ATOM 4883 C CA . ASP A 1 579 ? -1.296 -20.613 24.628 1.00 60.94 579 ASP A CA 1
ATOM 4884 C C . ASP A 1 579 ? -0.477 -19.491 23.968 1.00 60.94 579 ASP A C 1
ATOM 4886 O O . ASP A 1 579 ? -0.147 -19.585 22.780 1.00 60.94 579 ASP A O 1
ATOM 4890 N N . GLU A 1 580 ? -0.168 -18.423 24.708 1.00 65.62 580 GLU A N 1
ATOM 4891 C CA . GLU A 1 580 ? 0.660 -17.320 24.194 1.00 65.62 580 GLU A CA 1
ATOM 4892 C C . GLU A 1 580 ? 2.080 -17.806 23.866 1.00 65.62 580 GLU A C 1
ATOM 4894 O O . GLU A 1 580 ? 2.686 -17.322 22.905 1.00 65.62 580 GLU A O 1
ATOM 4899 N N . ASP A 1 581 ? 2.536 -18.855 24.560 1.00 68.62 581 ASP A N 1
ATOM 4900 C CA . ASP A 1 581 ? 3.813 -19.536 24.334 1.00 68.62 581 ASP A CA 1
ATOM 4901 C C . ASP A 1 581 ? 3.954 -20.099 22.913 1.00 68.62 581 ASP A C 1
ATOM 4903 O O . ASP A 1 581 ? 5.059 -20.157 22.378 1.00 68.62 581 ASP A O 1
ATOM 4907 N N . VAL A 1 582 ? 2.843 -20.427 22.237 1.00 75.88 582 VAL A N 1
ATOM 4908 C CA . VAL A 1 582 ? 2.862 -20.931 20.848 1.00 75.88 582 VAL A CA 1
ATOM 4909 C C . VAL A 1 582 ? 3.477 -19.915 19.882 1.00 75.88 582 VAL A C 1
ATOM 4911 O O . VAL A 1 582 ? 3.994 -20.289 18.832 1.00 75.88 582 VAL A O 1
ATOM 4914 N N . TYR A 1 583 ? 3.418 -18.623 20.210 1.00 82.44 583 TYR A N 1
ATOM 4915 C CA . TYR A 1 583 ? 3.954 -17.565 19.356 1.00 82.44 583 TYR A CA 1
ATOM 4916 C C . TYR A 1 583 ? 5.341 -17.090 19.788 1.00 82.44 583 TYR A C 1
ATOM 4918 O O . TYR A 1 583 ? 5.897 -16.233 19.099 1.00 82.44 583 TYR A O 1
ATOM 4926 N N . ARG A 1 584 ? 5.894 -17.603 20.898 1.00 88.06 584 ARG A N 1
ATOM 4927 C CA . ARG A 1 584 ? 7.122 -17.069 21.497 1.00 88.06 584 ARG A CA 1
ATOM 4928 C C . ARG A 1 584 ? 8.302 -17.148 20.537 1.00 88.06 584 ARG A C 1
ATOM 4930 O O . ARG A 1 584 ? 8.895 -16.109 20.268 1.00 88.06 584 ARG A O 1
ATOM 4937 N N . ASP A 1 585 ? 8.529 -18.306 19.919 1.00 89.12 585 ASP A N 1
ATOM 4938 C CA . ASP A 1 585 ? 9.601 -18.503 18.932 1.00 89.12 585 ASP A CA 1
ATOM 4939 C C . ASP A 1 585 ? 9.523 -17.471 17.800 1.00 89.12 585 ASP A C 1
ATOM 4941 O O . ASP A 1 585 ? 10.508 -16.826 17.438 1.00 89.12 585 ASP A O 1
ATOM 4945 N N . GLN A 1 586 ? 8.312 -17.245 17.281 1.00 91.75 586 GLN A N 1
ATOM 4946 C CA . GLN A 1 586 ? 8.105 -16.304 16.189 1.00 91.75 586 GLN A CA 1
ATOM 4947 C C . GLN A 1 586 ? 8.238 -14.843 16.631 1.00 91.75 586 GLN A C 1
ATOM 4949 O O . GLN A 1 586 ? 8.625 -13.987 15.836 1.00 91.75 586 GLN A O 1
ATOM 4954 N N . ILE A 1 587 ? 7.910 -14.517 17.880 1.00 92.44 587 ILE A N 1
ATOM 4955 C CA . ILE A 1 587 ? 8.133 -13.183 18.445 1.00 92.44 587 ILE A CA 1
ATOM 4956 C C . ILE A 1 587 ? 9.631 -12.948 18.624 1.00 92.44 587 ILE A C 1
ATOM 4958 O O . ILE A 1 587 ? 10.129 -11.932 18.140 1.00 92.44 587 ILE A O 1
ATOM 4962 N N . ASP A 1 588 ? 10.338 -13.899 19.233 1.00 93.12 588 ASP A N 1
ATOM 4963 C CA . ASP A 1 588 ? 11.776 -13.832 19.486 1.00 93.12 588 ASP A CA 1
ATOM 4964 C C . ASP A 1 588 ? 12.563 -13.683 18.187 1.00 93.12 588 ASP A C 1
ATOM 4966 O O . ASP A 1 588 ? 13.377 -12.764 18.064 1.00 93.12 588 ASP A O 1
ATOM 4970 N N . PHE A 1 589 ? 12.259 -14.501 17.176 1.00 95.19 589 PHE A N 1
ATOM 4971 C CA . PHE A 1 589 ? 12.847 -14.357 15.847 1.00 95.19 589 PHE A CA 1
ATOM 4972 C C . PHE A 1 589 ? 12.607 -12.952 15.285 1.00 95.19 589 PHE A C 1
ATOM 4974 O O . PHE A 1 589 ? 13.548 -12.262 14.887 1.00 95.19 589 PHE A O 1
ATOM 4981 N N . ARG A 1 590 ? 11.351 -12.487 15.264 1.00 95.00 590 ARG A N 1
ATOM 4982 C CA . ARG A 1 590 ? 10.996 -11.190 14.667 1.00 95.00 590 ARG A CA 1
ATOM 4983 C C . ARG A 1 590 ? 11.668 -10.015 15.370 1.00 95.00 590 ARG A C 1
ATOM 4985 O O . ARG A 1 590 ? 12.100 -9.089 14.683 1.00 95.00 590 ARG A O 1
ATOM 4992 N N . VAL A 1 591 ? 11.707 -10.028 16.701 1.00 95.38 591 VAL A N 1
ATOM 4993 C CA . VAL A 1 591 ? 12.254 -8.950 17.538 1.00 95.38 591 VAL A CA 1
ATOM 4994 C C . VAL A 1 591 ? 13.776 -8.904 17.434 1.00 95.38 591 VAL A C 1
ATOM 4996 O O . VAL A 1 591 ? 14.328 -7.832 17.191 1.00 95.38 591 VAL A O 1
ATOM 4999 N N . ASN A 1 592 ? 14.444 -10.051 17.567 1.00 93.88 592 ASN A N 1
ATOM 5000 C CA . ASN A 1 592 ? 15.902 -10.101 17.671 1.00 93.88 592 ASN A CA 1
ATOM 5001 C C . ASN A 1 592 ? 16.594 -10.078 16.301 1.00 93.88 592 ASN A C 1
ATOM 5003 O O . ASN A 1 592 ? 17.634 -9.436 16.142 1.00 93.88 592 ASN A O 1
ATOM 5007 N N . VAL A 1 593 ? 16.005 -10.734 15.297 1.00 94.94 593 VAL A N 1
ATOM 5008 C CA . VAL A 1 593 ? 16.639 -10.961 13.988 1.00 94.94 593 VAL A CA 1
ATOM 5009 C C . VAL A 1 593 ? 15.809 -10.363 12.855 1.00 94.94 593 VAL A C 1
ATOM 5011 O O . VAL A 1 593 ? 16.275 -9.479 12.135 1.00 94.94 593 VAL A O 1
ATOM 5014 N N . GLY A 1 594 ? 14.553 -10.787 12.713 1.00 95.12 594 GLY A N 1
ATOM 5015 C CA . GLY A 1 594 ? 13.746 -10.534 11.522 1.00 95.12 594 GLY A CA 1
ATOM 5016 C C . GLY A 1 594 ? 13.610 -9.051 11.167 1.00 95.12 594 GLY A C 1
ATOM 5017 O O . GLY A 1 594 ? 13.906 -8.651 10.039 1.00 95.12 594 GLY A O 1
ATOM 5018 N N . PHE A 1 595 ? 13.154 -8.200 12.094 1.00 95.88 595 PHE A N 1
ATOM 5019 C CA . PHE A 1 595 ? 12.989 -6.772 11.792 1.00 95.88 595 PHE A CA 1
ATOM 5020 C C . PHE A 1 595 ? 14.322 -6.070 11.521 1.00 95.88 595 PHE A C 1
ATOM 5022 O O . PHE A 1 595 ? 14.378 -5.218 10.631 1.00 95.88 595 PHE A O 1
ATOM 5029 N N . ASN A 1 596 ? 15.386 -6.455 12.227 1.00 94.50 596 ASN A N 1
ATOM 5030 C CA . ASN A 1 596 ? 16.721 -5.902 12.019 1.00 94.50 596 ASN A CA 1
ATOM 5031 C C . ASN A 1 596 ? 17.244 -6.231 10.616 1.00 94.50 596 ASN A C 1
ATOM 5033 O O . ASN A 1 596 ? 17.721 -5.326 9.939 1.00 94.50 596 ASN A O 1
ATOM 5037 N N . ASN A 1 597 ? 17.046 -7.455 10.118 1.00 94.75 597 ASN A N 1
ATOM 5038 C CA . ASN A 1 597 ? 17.419 -7.843 8.750 1.00 94.75 597 ASN A CA 1
ATOM 5039 C C . ASN A 1 597 ? 16.685 -7.022 7.676 1.00 94.75 597 ASN A C 1
ATOM 5041 O O . ASN A 1 597 ? 17.260 -6.641 6.654 1.00 94.75 597 ASN A O 1
ATOM 5045 N N . VAL A 1 598 ? 15.400 -6.721 7.893 1.00 94.94 598 VAL A N 1
ATOM 5046 C CA . VAL A 1 598 ? 14.613 -5.878 6.973 1.00 94.94 598 VAL A CA 1
ATOM 5047 C C . VAL A 1 598 ? 15.146 -4.442 6.960 1.00 94.94 598 VAL A C 1
ATOM 5049 O O . VAL A 1 598 ? 15.333 -3.858 5.892 1.00 94.94 598 VAL A O 1
ATOM 5052 N N . ILE A 1 599 ? 15.437 -3.883 8.136 1.00 94.56 599 ILE A N 1
ATOM 5053 C CA . ILE A 1 599 ? 15.973 -2.522 8.279 1.00 94.56 599 ILE A CA 1
ATOM 5054 C C . ILE A 1 599 ? 17.392 -2.426 7.726 1.00 94.56 599 ILE A C 1
ATOM 5056 O O . ILE A 1 599 ? 17.706 -1.447 7.050 1.00 94.56 599 ILE A O 1
ATOM 5060 N N . ALA A 1 600 ? 18.224 -3.443 7.960 1.00 93.31 600 ALA A N 1
ATOM 5061 C CA . ALA A 1 600 ? 19.593 -3.515 7.472 1.00 93.31 600 ALA A CA 1
ATOM 5062 C C . ALA A 1 600 ? 19.645 -3.406 5.948 1.00 93.31 600 ALA A C 1
ATOM 5064 O O . ALA A 1 600 ? 20.514 -2.716 5.434 1.00 93.31 600 ALA A O 1
ATOM 5065 N N . ARG A 1 601 ? 18.667 -3.972 5.227 1.00 93.38 601 ARG A N 1
ATOM 5066 C CA . ARG A 1 601 ? 18.515 -3.821 3.767 1.00 93.38 601 ARG A CA 1
ATOM 5067 C C . ARG A 1 601 ? 17.958 -2.465 3.320 1.00 93.38 601 ARG A C 1
ATOM 5069 O O . ARG A 1 601 ? 17.731 -2.256 2.131 1.00 93.38 601 ARG A O 1
ATOM 5076 N N . GLY A 1 602 ? 17.736 -1.536 4.248 1.00 93.12 602 GLY A N 1
ATOM 5077 C CA . GLY A 1 602 ? 17.262 -0.179 3.989 1.00 93.12 602 GLY A CA 1
ATOM 5078 C C . GLY A 1 602 ? 15.742 -0.038 3.900 1.00 93.12 602 GLY A C 1
ATOM 5079 O O . GLY A 1 602 ? 15.264 0.973 3.372 1.00 93.12 602 GLY A O 1
ATOM 5080 N N . ILE A 1 603 ? 14.985 -1.027 4.391 1.00 94.25 603 ILE A N 1
ATOM 5081 C CA . ILE A 1 603 ? 13.532 -1.131 4.214 1.00 94.25 603 ILE A CA 1
ATOM 5082 C C . ILE A 1 603 ? 12.795 -0.989 5.530 1.00 94.25 603 ILE A C 1
ATOM 5084 O O . ILE A 1 603 ? 13.199 -1.462 6.587 1.00 94.25 603 ILE A O 1
ATOM 5088 N N . ARG A 1 604 ? 11.637 -0.355 5.441 1.00 93.25 604 ARG A N 1
ATOM 5089 C CA . ARG A 1 604 ? 10.734 -0.162 6.555 1.00 93.25 604 ARG A CA 1
ATOM 5090 C C . ARG A 1 604 ? 9.830 -1.381 6.754 1.00 93.25 604 ARG A C 1
ATOM 5092 O O . ARG A 1 604 ? 9.101 -1.752 5.826 1.00 93.25 604 ARG A O 1
ATOM 5099 N N . PRO A 1 605 ? 9.781 -1.972 7.956 1.00 93.56 605 PRO A N 1
ATOM 5100 C CA . PRO A 1 605 ? 8.806 -3.008 8.255 1.00 93.56 605 PRO A CA 1
ATOM 5101 C C . PRO A 1 605 ? 7.365 -2.479 8.225 1.00 93.56 605 PRO A C 1
ATOM 5103 O O . PRO A 1 605 ? 7.079 -1.310 8.504 1.00 93.56 605 PRO A O 1
ATOM 5106 N N . ASP A 1 606 ? 6.420 -3.360 7.905 1.00 90.88 606 ASP A N 1
ATOM 5107 C CA . ASP A 1 606 ? 5.002 -3.030 7.979 1.00 90.88 606 ASP A CA 1
ATOM 5108 C C . ASP A 1 606 ? 4.588 -2.808 9.435 1.00 90.88 606 ASP A C 1
ATOM 5110 O O . ASP A 1 606 ? 4.790 -3.675 10.290 1.00 90.88 606 ASP A O 1
ATOM 5114 N N . PHE A 1 607 ? 3.921 -1.684 9.717 1.00 90.31 607 PHE A N 1
ATOM 5115 C CA . PHE A 1 607 ? 3.406 -1.405 11.062 1.00 90.31 607 PHE A CA 1
ATOM 5116 C C . PHE A 1 607 ? 2.483 -2.520 11.556 1.00 90.31 607 PHE A C 1
ATOM 5118 O O . PHE A 1 607 ? 2.452 -2.796 12.746 1.00 90.31 607 PHE A O 1
ATOM 5125 N N . LYS A 1 608 ? 1.739 -3.177 10.655 1.00 86.19 608 LYS A N 1
ATOM 5126 C CA . LYS A 1 608 ? 0.899 -4.320 11.018 1.00 86.19 608 LYS A CA 1
ATOM 5127 C C . LYS A 1 608 ? 1.735 -5.482 11.560 1.00 86.19 608 LYS A C 1
ATOM 5129 O O . LYS A 1 608 ? 1.380 -6.015 12.600 1.00 86.19 608 LYS A O 1
ATOM 5134 N N . MET A 1 609 ? 2.843 -5.829 10.901 1.00 89.56 609 MET A N 1
ATOM 5135 C CA . MET A 1 609 ? 3.725 -6.905 11.365 1.00 89.56 609 MET A CA 1
ATOM 5136 C C . MET A 1 609 ? 4.305 -6.569 12.739 1.00 89.56 609 MET A C 1
ATOM 5138 O O . MET A 1 609 ? 4.281 -7.417 13.624 1.00 89.56 609 MET A O 1
ATOM 5142 N N . ILE A 1 610 ? 4.735 -5.318 12.943 1.00 92.62 610 ILE A N 1
ATOM 5143 C CA . ILE A 1 610 ? 5.208 -4.829 14.247 1.00 92.62 610 ILE A CA 1
ATOM 5144 C C . ILE A 1 610 ? 4.091 -4.884 15.293 1.00 92.62 610 ILE A C 1
ATOM 5146 O O . ILE A 1 610 ? 4.311 -5.380 16.388 1.00 92.62 610 ILE A O 1
ATOM 5150 N N . LEU A 1 611 ? 2.891 -4.398 14.969 1.00 90.31 611 LEU A N 1
ATOM 5151 C CA . LEU A 1 611 ? 1.749 -4.3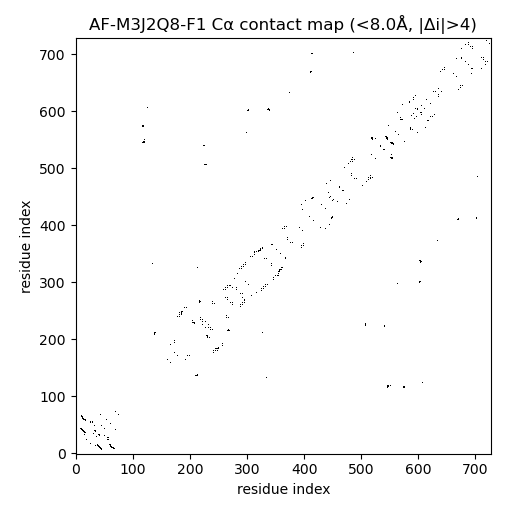65 15.881 1.00 90.31 611 LEU A CA 1
ATOM 5152 C C . LEU A 1 611 ? 1.289 -5.772 16.272 1.00 90.31 611 LEU A C 1
ATOM 5154 O O . LEU A 1 611 ? 0.899 -5.980 17.416 1.00 90.31 611 LEU A O 1
ATOM 5158 N N . ASP A 1 612 ? 1.300 -6.716 15.333 1.00 86.94 612 ASP A N 1
ATOM 5159 C CA . ASP A 1 612 ? 0.931 -8.102 15.598 1.00 86.94 612 ASP A CA 1
ATOM 5160 C C . ASP A 1 612 ? 1.971 -8.761 16.513 1.00 86.94 612 ASP A C 1
ATOM 5162 O O . ASP A 1 612 ? 1.571 -9.388 17.486 1.00 86.94 612 ASP A O 1
ATOM 5166 N N . THR A 1 613 ? 3.272 -8.524 16.308 1.00 91.50 613 THR A N 1
ATOM 5167 C CA . THR A 1 613 ? 4.321 -8.963 17.250 1.00 91.50 613 THR A CA 1
ATOM 5168 C C . THR A 1 613 ? 4.189 -8.273 18.616 1.00 91.50 613 THR A C 1
ATOM 5170 O O . THR A 1 613 ? 4.244 -8.926 19.652 1.00 91.50 613 THR A O 1
ATOM 5173 N N . PHE A 1 614 ? 3.922 -6.964 18.639 1.00 91.62 614 PHE A N 1
ATOM 5174 C CA . PHE A 1 614 ? 3.794 -6.158 19.860 1.00 91.62 614 PHE A CA 1
ATOM 5175 C C . PHE A 1 614 ? 2.682 -6.654 20.789 1.00 91.62 614 PHE A C 1
ATOM 5177 O O . PHE A 1 614 ? 2.791 -6.536 22.006 1.00 91.62 614 PHE A O 1
ATOM 5184 N N . ARG A 1 615 ? 1.590 -7.186 20.227 1.00 85.88 615 ARG A N 1
ATOM 5185 C CA . ARG A 1 615 ? 0.442 -7.674 21.008 1.00 85.88 615 ARG A CA 1
ATOM 5186 C C . ARG A 1 615 ? 0.797 -8.834 21.930 1.00 85.88 615 ARG A C 1
ATOM 5188 O O . ARG A 1 615 ? 0.212 -8.901 23.004 1.00 85.88 615 ARG A O 1
ATOM 5195 N N . PHE A 1 616 ? 1.701 -9.702 21.495 1.00 83.19 616 PHE A N 1
ATOM 5196 C CA . PHE A 1 616 ? 2.073 -10.928 22.204 1.00 83.19 616 PHE A CA 1
ATOM 5197 C C . PHE A 1 616 ? 3.464 -10.838 22.841 1.00 83.19 616 PHE A C 1
ATOM 5199 O O . PHE A 1 616 ? 3.814 -11.669 23.666 1.00 83.19 616 PHE A O 1
ATOM 5206 N N . GLY A 1 617 ? 4.259 -9.832 22.468 1.00 85.94 617 GLY A N 1
ATOM 5207 C CA . GLY A 1 617 ? 5.554 -9.581 23.087 1.00 85.94 617 GLY A CA 1
ATOM 5208 C C . GLY A 1 617 ? 5.439 -9.142 24.547 1.00 85.94 617 GLY A C 1
ATOM 5209 O O . GLY A 1 617 ? 4.473 -8.466 24.943 1.00 85.94 617 GLY A O 1
ATOM 5210 N N . ASN A 1 618 ? 6.465 -9.494 25.320 1.00 87.62 618 ASN A N 1
ATOM 5211 C CA . ASN A 1 618 ? 6.670 -9.058 26.697 1.00 87.62 618 ASN A CA 1
ATOM 5212 C C . ASN A 1 618 ? 7.084 -7.568 26.747 1.00 87.62 618 ASN A C 1
ATOM 5214 O O . ASN A 1 618 ? 7.099 -6.869 25.730 1.00 87.62 618 ASN A O 1
ATOM 5218 N N . LEU A 1 619 ? 7.375 -7.038 27.938 1.00 87.56 619 LEU A N 1
ATOM 5219 C CA . LEU A 1 619 ? 7.735 -5.623 28.090 1.00 87.56 619 LEU A CA 1
ATOM 5220 C C . LEU A 1 619 ? 9.020 -5.248 27.332 1.00 87.56 619 LEU A C 1
ATOM 5222 O O . LEU A 1 619 ? 9.036 -4.208 26.670 1.00 87.56 619 LEU A O 1
ATOM 5226 N N . ASP A 1 620 ? 10.042 -6.101 27.361 1.00 91.19 620 ASP A N 1
ATOM 5227 C CA . ASP A 1 620 ? 11.316 -5.861 26.675 1.00 91.19 620 ASP A CA 1
ATOM 5228 C C . ASP A 1 620 ? 11.138 -5.876 25.151 1.00 91.19 620 ASP A C 1
ATOM 5230 O O . ASP A 1 620 ? 11.554 -4.940 24.460 1.00 91.19 620 ASP A O 1
ATOM 5234 N N . ASP A 1 621 ? 10.393 -6.856 24.631 1.00 92.56 621 ASP A N 1
ATOM 5235 C CA . ASP A 1 621 ? 10.024 -6.947 23.218 1.00 92.56 621 ASP A CA 1
ATOM 5236 C C . ASP A 1 621 ? 9.323 -5.658 22.763 1.00 92.56 621 ASP A C 1
ATOM 5238 O O . ASP A 1 621 ? 9.628 -5.084 21.715 1.00 92.56 621 ASP A O 1
ATOM 5242 N N . ARG A 1 622 ? 8.380 -5.152 23.569 1.00 92.31 622 ARG A N 1
ATOM 5243 C CA . ARG A 1 622 ? 7.627 -3.924 23.268 1.00 92.31 622 ARG A CA 1
ATOM 5244 C C . ARG A 1 622 ? 8.524 -2.689 23.223 1.00 92.31 622 ARG A C 1
ATOM 5246 O O . ARG A 1 622 ? 8.284 -1.813 22.385 1.00 92.31 622 ARG A O 1
ATOM 5253 N N . LEU A 1 623 ? 9.540 -2.602 24.083 1.00 92.88 623 LEU A N 1
ATOM 5254 C CA . LEU A 1 623 ? 10.522 -1.514 24.063 1.00 92.88 623 LEU A CA 1
ATOM 5255 C C . LEU A 1 623 ? 11.383 -1.563 22.796 1.00 92.88 623 LEU A C 1
ATOM 5257 O O . LEU A 1 623 ? 11.552 -0.529 22.143 1.00 92.88 623 LEU A O 1
ATOM 5261 N N . ILE A 1 624 ? 11.838 -2.751 22.390 1.00 95.19 624 ILE A N 1
ATOM 5262 C CA . ILE A 1 624 ? 12.597 -2.947 21.145 1.00 95.19 624 ILE A CA 1
ATOM 5263 C C . ILE A 1 624 ? 11.746 -2.551 19.931 1.00 95.19 624 ILE A C 1
ATOM 5265 O O . ILE A 1 624 ? 12.173 -1.754 19.093 1.00 95.19 624 ILE A O 1
ATOM 5269 N N . LEU A 1 625 ? 10.498 -3.023 19.860 1.00 95.38 625 LEU A N 1
ATOM 5270 C CA . LEU A 1 625 ? 9.569 -2.701 18.769 1.00 95.38 625 LEU A CA 1
ATOM 5271 C C . LEU A 1 625 ? 9.242 -1.203 18.702 1.00 95.38 625 LEU A C 1
ATOM 5273 O O . LEU A 1 625 ? 9.119 -0.638 17.612 1.00 95.38 625 LEU A O 1
ATOM 5277 N N . LYS A 1 626 ? 9.139 -0.529 19.853 1.00 95.19 626 LYS A N 1
ATOM 5278 C CA . LYS A 1 626 ? 9.039 0.934 19.912 1.00 95.19 626 LYS A CA 1
ATOM 5279 C C . LYS A 1 626 ? 10.296 1.595 19.338 1.00 95.19 626 LYS A C 1
ATOM 5281 O O . LYS A 1 626 ? 10.160 2.513 18.530 1.00 95.19 626 LYS A O 1
ATOM 5286 N N . GLY A 1 627 ? 11.488 1.119 19.702 1.00 95.50 627 GLY A N 1
ATOM 5287 C CA . GLY A 1 627 ? 12.762 1.581 19.142 1.00 95.50 627 GLY A CA 1
ATOM 5288 C C . GLY A 1 627 ? 12.812 1.457 17.616 1.00 95.50 627 GLY A C 1
ATOM 5289 O O . GLY A 1 627 ? 13.123 2.429 16.929 1.00 95.50 627 GLY A O 1
ATOM 5290 N N . ILE A 1 628 ? 12.377 0.315 17.074 1.00 95.38 628 ILE A N 1
ATOM 5291 C CA . ILE A 1 628 ? 12.259 0.077 15.627 1.00 95.38 628 ILE A CA 1
ATOM 5292 C C . ILE A 1 628 ? 11.343 1.112 14.958 1.00 95.38 628 ILE A C 1
ATOM 5294 O O . ILE A 1 628 ? 11.684 1.671 13.912 1.00 95.38 628 ILE A O 1
ATOM 5298 N N . LEU A 1 629 ? 10.181 1.404 15.547 1.00 94.12 629 LEU A N 1
ATOM 5299 C CA . LEU A 1 629 ? 9.250 2.394 14.997 1.00 94.12 629 LEU A CA 1
ATOM 5300 C C . LEU A 1 629 ? 9.797 3.820 15.054 1.00 94.12 629 LEU A C 1
ATOM 5302 O O . LEU A 1 629 ? 9.466 4.625 14.185 1.00 94.12 629 LEU A O 1
ATOM 5306 N N . ILE A 1 630 ? 10.607 4.151 16.058 1.00 94.00 630 ILE A N 1
ATOM 5307 C CA . ILE A 1 630 ? 11.281 5.451 16.140 1.00 94.00 630 ILE A CA 1
ATOM 5308 C C . ILE A 1 630 ? 12.344 5.543 15.043 1.00 94.00 630 ILE A C 1
ATOM 5310 O O . ILE A 1 630 ? 12.304 6.485 14.253 1.00 94.00 630 ILE A O 1
ATOM 5314 N N . HIS A 1 631 ? 13.213 4.533 14.929 1.00 92.75 631 HIS A N 1
ATOM 5315 C CA . HIS A 1 631 ? 14.259 4.458 13.905 1.00 92.75 631 HIS A CA 1
ATOM 5316 C C . HIS A 1 631 ? 13.689 4.580 12.483 1.00 92.75 631 HIS A C 1
ATOM 5318 O O . HIS A 1 631 ? 14.224 5.279 11.634 1.00 92.75 631 HIS A O 1
ATOM 5324 N N . THR A 1 632 ? 12.545 3.949 12.228 1.00 92.19 632 THR A N 1
ATOM 5325 C CA . THR A 1 632 ? 11.869 3.972 10.920 1.00 92.19 632 THR A CA 1
ATOM 5326 C C . THR A 1 632 ? 10.885 5.135 10.735 1.00 92.19 632 THR A C 1
ATOM 5328 O O . THR A 1 632 ? 10.141 5.189 9.742 1.00 92.19 632 THR A O 1
ATOM 5331 N N . ARG A 1 633 ? 10.849 6.064 11.701 1.00 92.62 633 ARG A N 1
ATOM 5332 C CA . ARG A 1 633 ? 9.963 7.238 11.764 1.00 92.62 633 ARG A CA 1
ATOM 5333 C C . ARG A 1 633 ? 8.468 6.910 11.665 1.00 92.62 633 ARG A C 1
ATOM 5335 O O . ARG A 1 633 ? 7.655 7.712 11.214 1.00 92.62 633 ARG A O 1
ATOM 5342 N N . GLN A 1 634 ? 8.076 5.713 12.086 1.00 90.19 634 GLN A N 1
ATOM 5343 C CA . GLN A 1 634 ? 6.688 5.257 12.150 1.00 90.19 634 GLN A CA 1
ATOM 5344 C C . GLN A 1 634 ? 6.031 5.523 13.514 1.00 90.19 634 GLN A C 1
ATOM 5346 O O . GLN A 1 634 ? 4.818 5.337 13.634 1.00 90.19 634 GLN A O 1
ATOM 5351 N N . TYR A 1 635 ? 6.773 5.988 14.524 1.00 90.75 635 TYR A N 1
ATOM 5352 C CA . TYR A 1 635 ? 6.251 6.347 15.851 1.00 90.75 635 TYR A CA 1
ATOM 5353 C C . TYR A 1 635 ? 5.547 7.720 15.864 1.00 90.75 635 TYR A C 1
ATOM 5355 O O . TYR A 1 635 ? 5.869 8.618 16.634 1.00 90.75 635 TYR A O 1
ATOM 5363 N N . ASN A 1 636 ? 4.582 7.909 14.963 1.00 87.38 636 ASN A N 1
ATOM 5364 C CA . ASN A 1 636 ? 3.730 9.098 14.953 1.00 87.38 636 ASN A CA 1
ATOM 5365 C C . ASN A 1 636 ? 2.646 9.018 16.040 1.00 87.38 636 ASN A C 1
ATOM 5367 O O . ASN A 1 636 ? 2.350 7.941 16.555 1.00 87.38 636 ASN A O 1
ATOM 5371 N N . HIS A 1 637 ? 1.989 10.147 16.318 1.00 85.50 637 HIS A N 1
ATOM 5372 C CA . HIS A 1 637 ? 0.949 10.257 17.346 1.00 85.50 637 HIS A CA 1
ATOM 5373 C C . HIS A 1 637 ? -0.116 9.144 17.269 1.00 85.50 637 HIS A C 1
ATOM 5375 O O . HIS A 1 637 ? -0.477 8.540 18.277 1.00 85.50 637 HIS A O 1
ATOM 5381 N N . LYS A 1 638 ? -0.592 8.809 16.062 1.00 86.31 638 LYS A N 1
ATOM 5382 C CA . LYS A 1 638 ? -1.594 7.750 15.877 1.00 86.31 638 LYS A CA 1
ATOM 5383 C C . LYS A 1 638 ? -1.065 6.383 16.320 1.00 86.31 638 LYS A C 1
ATOM 5385 O O . LYS A 1 638 ? -1.739 5.681 17.072 1.00 86.31 638 LYS A O 1
ATOM 5390 N N . ASN A 1 639 ? 0.107 6.001 15.823 1.00 89.81 639 ASN A N 1
ATOM 5391 C CA . ASN A 1 639 ? 0.709 4.704 16.110 1.00 89.81 639 ASN A CA 1
ATOM 5392 C C . ASN A 1 639 ? 1.133 4.615 17.580 1.00 89.81 639 ASN A C 1
ATOM 5394 O O . ASN A 1 639 ? 0.866 3.602 18.216 1.00 89.81 639 ASN A O 1
ATOM 5398 N N . GLN A 1 640 ? 1.684 5.694 18.141 1.00 91.75 640 GLN A N 1
ATOM 5399 C CA . GLN A 1 640 ? 2.000 5.818 19.562 1.00 91.75 640 GLN A CA 1
ATOM 5400 C C . GLN A 1 640 ? 0.777 5.510 20.436 1.00 91.75 640 GLN A C 1
ATOM 5402 O O . GLN A 1 640 ? 0.818 4.570 21.225 1.00 91.75 640 GLN A O 1
ATOM 5407 N N . LYS A 1 641 ? -0.338 6.233 20.254 1.00 91.94 641 LYS A N 1
ATOM 5408 C CA . LYS A 1 641 ? -1.559 6.005 21.047 1.00 91.94 641 LYS A CA 1
ATOM 5409 C C . LYS A 1 641 ? -2.140 4.607 20.836 1.00 91.94 641 LYS A C 1
ATOM 5411 O O . LYS A 1 641 ? -2.661 4.008 21.771 1.00 91.94 641 LYS A O 1
ATOM 5416 N N . THR A 1 642 ? -2.011 4.048 19.630 1.00 91.25 642 THR A N 1
ATOM 5417 C CA . THR A 1 642 ? -2.390 2.649 19.381 1.00 91.25 642 THR A CA 1
ATOM 5418 C C . THR A 1 642 ? -1.578 1.690 20.253 1.00 91.25 642 THR A C 1
ATOM 5420 O O . THR A 1 642 ? -2.162 0.771 20.817 1.00 91.25 642 THR A O 1
ATOM 5423 N N . LEU A 1 643 ? -0.262 1.878 20.367 1.00 91.62 643 LEU A N 1
ATOM 5424 C CA . LEU A 1 643 ? 0.602 1.011 21.173 1.00 91.62 643 LEU A CA 1
ATOM 5425 C C . LEU A 1 643 ? 0.369 1.200 22.671 1.00 91.62 643 LEU A C 1
ATOM 5427 O O . LEU A 1 643 ? 0.232 0.205 23.373 1.00 91.62 643 LEU A O 1
ATOM 5431 N N . GLU A 1 644 ? 0.230 2.442 23.142 1.00 91.94 644 GLU A N 1
ATOM 5432 C CA . GLU A 1 644 ? -0.112 2.748 24.539 1.00 91.94 644 GLU A CA 1
ATOM 5433 C C . GLU A 1 644 ? -1.391 2.010 24.966 1.00 91.94 644 GLU A C 1
ATOM 5435 O O . GLU A 1 644 ? -1.380 1.248 25.929 1.00 91.94 644 GLU A O 1
ATOM 5440 N N . LEU A 1 645 ? -2.467 2.121 24.180 1.00 91.94 645 LEU A N 1
ATOM 5441 C CA . LEU A 1 645 ? -3.731 1.430 24.453 1.00 91.94 645 LEU A CA 1
ATOM 5442 C C . LEU A 1 645 ? -3.622 -0.100 24.400 1.00 91.94 645 LEU A C 1
ATOM 5444 O O . LEU A 1 645 ? -4.412 -0.809 25.027 1.00 91.94 645 LEU A O 1
ATOM 5448 N N . ARG A 1 646 ? -2.685 -0.646 23.621 1.00 89.38 646 ARG A N 1
ATOM 5449 C CA . ARG A 1 646 ? -2.418 -2.093 23.609 1.00 89.38 646 ARG A CA 1
ATOM 5450 C C . ARG A 1 646 ? -1.659 -2.514 24.858 1.00 89.38 646 ARG A C 1
ATOM 5452 O O . ARG A 1 646 ? -1.976 -3.568 25.400 1.00 89.38 646 ARG A O 1
ATOM 5459 N N . SER A 1 647 ? -0.745 -1.677 25.340 1.00 89.44 647 SER A N 1
ATOM 5460 C CA . SER A 1 647 ? -0.029 -1.903 26.591 1.00 89.44 647 SER A CA 1
ATOM 5461 C C . SER A 1 647 ? -0.944 -1.902 27.810 1.00 89.44 647 SER A C 1
ATOM 5463 O O . SER A 1 647 ? -0.701 -2.696 28.709 1.00 89.44 647 SER A O 1
ATOM 5465 N N . LEU A 1 648 ? -2.045 -1.137 27.792 1.00 88.94 648 LEU A N 1
ATOM 5466 C CA . LEU A 1 648 ? -3.050 -1.122 28.869 1.00 88.94 648 LEU A CA 1
ATOM 5467 C C . LEU A 1 648 ? -3.750 -2.470 29.129 1.00 88.94 648 LEU A C 1
ATOM 5469 O O . LEU A 1 648 ? -4.514 -2.588 30.076 1.00 88.94 648 LEU A O 1
ATOM 5473 N N . ARG A 1 649 ? -3.526 -3.491 28.293 1.00 82.44 649 ARG A N 1
ATOM 5474 C CA . ARG A 1 649 ? -4.018 -4.859 28.529 1.00 82.44 649 ARG A CA 1
ATOM 5475 C C . ARG A 1 649 ? -3.064 -5.735 29.338 1.00 82.44 649 ARG A C 1
ATOM 5477 O O . ARG A 1 649 ? -3.341 -6.921 29.487 1.00 82.44 649 ARG A O 1
ATOM 5484 N N . HIS A 1 650 ? -1.921 -5.206 29.761 1.00 80.25 650 HIS A N 1
ATOM 5485 C CA . HIS A 1 650 ? -0.952 -5.998 30.502 1.00 80.25 650 HIS A CA 1
ATOM 5486 C C . HIS A 1 650 ? -1.559 -6.471 31.839 1.00 80.25 650 HIS A C 1
ATOM 5488 O O . HIS A 1 650 ? -2.184 -5.655 32.515 1.00 80.25 650 HIS A O 1
ATOM 5494 N N . PRO A 1 651 ? -1.376 -7.744 32.243 1.00 76.81 651 PRO A N 1
ATOM 5495 C CA . PRO A 1 651 ? -1.984 -8.286 33.463 1.00 76.81 651 PRO A CA 1
ATOM 5496 C C . PRO A 1 651 ? -1.619 -7.542 34.752 1.00 76.81 651 PRO A C 1
ATOM 5498 O O . PRO A 1 651 ? -2.352 -7.630 35.727 1.00 76.81 651 PRO A O 1
ATOM 5501 N N . SER A 1 652 ? -0.494 -6.822 34.761 1.00 79.56 652 SER A N 1
ATOM 5502 C CA . SER A 1 652 ? -0.040 -6.041 35.918 1.00 79.56 652 SER A CA 1
ATOM 5503 C C . SER A 1 652 ? -0.743 -4.693 36.094 1.00 79.56 652 SER A C 1
ATOM 5505 O O . SER A 1 652 ? -0.372 -3.970 37.008 1.00 79.56 652 SER A O 1
ATOM 5507 N N . LEU A 1 653 ? -1.631 -4.293 35.178 1.00 81.19 653 LEU A N 1
ATOM 5508 C CA . LEU A 1 653 ? -2.275 -2.981 35.220 1.00 81.19 653 LEU A CA 1
ATOM 5509 C C . LEU A 1 653 ? -3.652 -3.065 35.869 1.00 81.19 653 LEU A C 1
ATOM 5511 O O . LEU A 1 653 ? -4.470 -3.932 35.535 1.00 81.19 653 LEU A O 1
ATOM 5515 N N . GLU A 1 654 ? -3.907 -2.118 36.761 1.00 87.81 654 GLU A N 1
ATOM 5516 C CA . GLU A 1 654 ? -5.110 -2.056 37.578 1.00 87.81 654 GLU A CA 1
ATOM 5517 C C . GLU A 1 654 ? -6.087 -0.975 37.099 1.00 87.81 654 GLU A C 1
ATOM 5519 O O . GLU A 1 654 ? -5.822 -0.187 36.187 1.00 87.81 654 GLU A O 1
ATOM 5524 N N . LYS A 1 655 ? -7.265 -0.934 37.732 1.00 90.50 655 LYS A N 1
ATOM 5525 C CA . LYS A 1 655 ? -8.317 0.051 37.442 1.00 90.50 655 LYS A CA 1
ATOM 5526 C C . LYS A 1 655 ? -7.802 1.494 37.577 1.00 90.50 655 LYS A C 1
ATOM 5528 O O . LYS A 1 655 ? -8.165 2.348 36.768 1.00 90.50 655 LYS A O 1
ATOM 5533 N N . GLU A 1 656 ? -6.932 1.754 38.551 1.00 91.56 656 GLU A N 1
ATOM 5534 C CA . GLU A 1 656 ? -6.330 3.070 38.811 1.00 91.56 656 GLU A CA 1
ATOM 5535 C C . GLU A 1 656 ? -5.418 3.532 37.664 1.00 91.56 656 GLU A C 1
ATOM 5537 O O . GLU A 1 656 ? -5.490 4.688 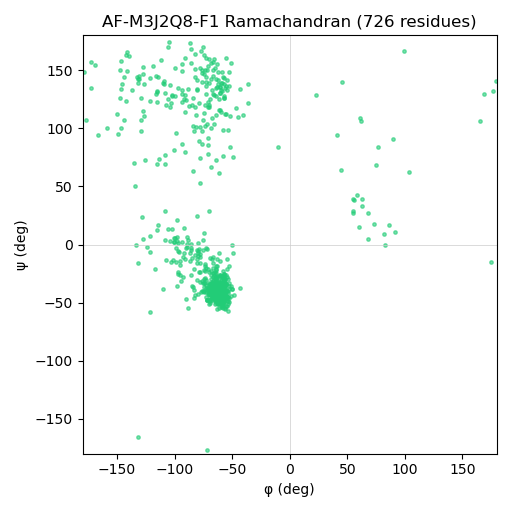37.241 1.00 91.56 656 GLU A O 1
ATOM 5542 N N . ASP A 1 657 ? -4.644 2.624 37.065 1.00 91.88 657 ASP A N 1
ATOM 5543 C CA . ASP A 1 657 ? -3.787 2.938 35.916 1.00 91.88 657 ASP A CA 1
ATOM 5544 C C . ASP A 1 657 ? -4.607 3.377 34.698 1.00 91.88 657 ASP A C 1
ATOM 5546 O O . ASP A 1 657 ? -4.243 4.316 33.980 1.00 91.88 657 ASP A O 1
ATOM 5550 N N . LEU A 1 658 ? -5.752 2.723 34.468 1.00 93.50 658 LEU A N 1
ATOM 5551 C CA . LEU A 1 658 ? -6.680 3.104 33.402 1.00 93.50 658 LEU A CA 1
ATOM 5552 C C . LEU A 1 658 ? -7.251 4.506 33.650 1.00 93.50 658 LEU A C 1
ATOM 5554 O O . LEU A 1 658 ? -7.369 5.288 32.703 1.00 93.50 658 LEU A O 1
ATOM 5558 N N . MET A 1 659 ? -7.549 4.845 34.906 1.00 93.88 659 MET A N 1
ATOM 5559 C CA . MET A 1 659 ? -8.021 6.174 35.303 1.00 93.88 659 MET A CA 1
ATOM 5560 C C . MET A 1 659 ? -6.957 7.254 35.115 1.00 93.88 659 MET A C 1
ATOM 5562 O O . MET A 1 659 ? -7.236 8.316 34.545 1.00 93.88 659 MET A O 1
ATOM 5566 N N . HIS A 1 660 ? -5.715 6.985 35.515 1.00 94.31 660 HIS A N 1
ATOM 5567 C CA . HIS A 1 660 ? -4.586 7.876 35.256 1.00 94.31 660 HIS A CA 1
ATOM 5568 C C . HIS A 1 660 ? -4.358 8.081 33.756 1.00 94.31 660 HIS A C 1
ATOM 5570 O O . HIS A 1 660 ? -4.168 9.210 33.296 1.00 94.31 660 HIS A O 1
ATOM 5576 N N . TYR A 1 661 ? -4.457 7.017 32.956 1.00 95.19 661 TYR A N 1
ATOM 5577 C CA . TYR A 1 661 ? -4.346 7.149 31.508 1.00 95.19 661 TYR A CA 1
ATOM 5578 C C . TYR A 1 661 ? -5.492 7.981 30.923 1.00 95.19 661 TYR A C 1
ATOM 5580 O O . TYR A 1 661 ? -5.243 8.863 30.098 1.00 95.19 661 TYR A O 1
ATOM 5588 N N . PHE A 1 662 ? -6.734 7.733 31.349 1.00 95.38 662 PHE A N 1
ATOM 5589 C CA . PHE A 1 662 ? -7.913 8.473 30.900 1.00 95.38 662 PHE A CA 1
ATOM 5590 C C . PHE A 1 662 ? -7.794 9.968 31.202 1.00 95.38 662 PHE A C 1
ATOM 5592 O O . PHE A 1 662 ? -7.929 10.790 30.292 1.00 95.38 662 PHE A O 1
ATOM 5599 N N . THR A 1 663 ? -7.487 10.322 32.450 1.00 95.06 663 THR A N 1
ATOM 5600 C CA . THR A 1 663 ? -7.351 11.720 32.883 1.00 95.06 663 THR A CA 1
ATOM 5601 C C . THR A 1 663 ? -6.277 12.458 32.086 1.00 95.06 663 THR A C 1
ATOM 5603 O O . THR A 1 663 ? -6.528 13.569 31.620 1.00 95.06 663 THR A O 1
ATOM 5606 N N . ALA A 1 664 ? -5.132 11.818 31.831 1.00 94.94 664 ALA A N 1
ATOM 5607 C CA . ALA A 1 664 ? -4.037 12.415 31.073 1.00 94.94 664 ALA A CA 1
ATOM 5608 C C . ALA A 1 664 ? -4.276 12.471 29.548 1.00 94.94 664 ALA A C 1
ATOM 5610 O O . ALA A 1 664 ? -3.774 13.379 28.884 1.00 94.94 664 ALA A O 1
ATOM 5611 N N . ASN A 1 665 ? -5.015 11.516 28.963 1.00 94.06 665 ASN A N 1
ATOM 5612 C CA . ASN A 1 665 ? -5.010 11.295 27.508 1.00 94.06 665 ASN A CA 1
ATOM 5613 C C . ASN A 1 665 ? -6.364 11.407 26.801 1.00 94.06 665 ASN A C 1
ATOM 5615 O O . ASN A 1 665 ? -6.368 11.383 25.571 1.00 94.06 665 ASN A O 1
ATOM 5619 N N . LYS A 1 666 ? -7.501 11.561 27.495 1.00 91.25 666 LYS A N 1
ATOM 5620 C CA . LYS A 1 666 ? -8.843 11.566 26.866 1.00 91.25 666 LYS A CA 1
ATOM 5621 C C . LYS A 1 666 ? -8.981 12.518 25.667 1.00 91.25 666 LYS A C 1
ATOM 5623 O O . LYS A 1 666 ? -9.583 12.151 24.662 1.00 91.25 666 LYS A O 1
ATOM 5628 N N . GLY A 1 667 ? -8.357 13.699 25.732 1.00 89.44 667 GLY A N 1
ATOM 5629 C CA . GLY A 1 667 ? -8.374 14.707 24.661 1.00 89.44 667 GLY A CA 1
ATOM 5630 C C . GLY A 1 667 ? -7.408 14.442 23.497 1.00 89.44 667 GLY A C 1
ATOM 5631 O O . GLY A 1 667 ? -7.422 15.175 22.516 1.00 89.44 667 GLY A O 1
ATOM 5632 N N . GLN A 1 668 ? -6.565 13.411 23.588 1.00 90.62 668 GLN A N 1
ATOM 5633 C CA . GLN A 1 668 ? -5.557 13.052 22.581 1.00 90.62 668 GLN A CA 1
ATOM 5634 C C . GLN A 1 668 ? -5.932 11.777 21.806 1.00 90.62 668 GLN A C 1
ATOM 5636 O O . GLN A 1 668 ? -5.152 11.269 20.999 1.00 90.62 668 GLN A O 1
ATOM 5641 N N . LEU A 1 669 ? -7.109 11.200 22.049 1.00 90.50 669 LEU A N 1
ATOM 5642 C CA . LEU A 1 669 ? -7.542 9.970 21.391 1.00 90.50 669 LEU A CA 1
ATOM 5643 C C . LEU A 1 669 ? -8.379 10.293 20.149 1.00 90.50 669 LEU A C 1
ATOM 5645 O O . LEU A 1 669 ? -9.304 11.096 20.203 1.00 90.50 669 LEU A O 1
ATOM 5649 N N . ASN A 1 670 ? -8.074 9.629 19.030 1.00 88.25 670 ASN A N 1
ATOM 5650 C CA . ASN A 1 670 ? -8.969 9.628 17.869 1.00 88.25 670 ASN A CA 1
ATOM 5651 C C . ASN A 1 670 ? -10.174 8.709 18.119 1.00 88.25 670 ASN A C 1
ATOM 5653 O O . ASN A 1 670 ? -10.157 7.889 19.036 1.00 88.25 670 ASN A O 1
ATOM 5657 N N . ASP A 1 671 ? -11.186 8.755 17.259 1.00 86.12 671 ASP A N 1
ATOM 5658 C CA . ASP A 1 671 ? -12.426 8.004 17.496 1.00 86.12 671 ASP A CA 1
ATOM 5659 C C . ASP A 1 671 ? -12.227 6.475 17.519 1.00 86.12 671 ASP A C 1
ATOM 5661 O O . ASP A 1 671 ? -12.864 5.781 18.309 1.00 86.12 671 ASP A O 1
ATOM 5665 N N . SER A 1 672 ? -11.287 5.913 16.738 1.00 85.12 672 SER A N 1
ATOM 5666 C CA . SER A 1 672 ? -10.948 4.479 16.873 1.00 85.12 672 SER A CA 1
ATOM 5667 C C . SER A 1 672 ? -10.320 4.144 18.221 1.00 85.12 672 SER A C 1
ATOM 5669 O O . SER A 1 672 ? -10.570 3.066 18.762 1.00 85.12 672 SER A O 1
ATOM 5671 N N . HIS A 1 673 ? -9.479 5.037 18.737 1.00 91.25 673 HIS A N 1
ATOM 5672 C CA . HIS A 1 673 ? -8.849 4.896 20.039 1.00 91.25 673 HIS A CA 1
ATOM 5673 C C . HIS A 1 673 ? -9.901 5.006 21.141 1.00 91.25 673 HIS A C 1
ATOM 5675 O O . HIS A 1 673 ? -9.898 4.159 22.027 1.00 91.25 673 HIS A O 1
ATOM 5681 N N . LYS A 1 674 ? -10.839 5.958 21.036 1.00 91.88 674 LYS A N 1
ATOM 5682 C CA . LYS A 1 674 ? -11.976 6.108 21.955 1.00 91.88 674 LYS A CA 1
ATOM 5683 C C . LYS A 1 674 ? -12.819 4.833 22.002 1.00 91.88 674 LYS A C 1
ATOM 5685 O O . LYS A 1 674 ? -12.911 4.234 23.061 1.00 91.88 674 LYS A O 1
ATOM 5690 N N . ILE A 1 675 ? -13.297 4.320 20.860 1.00 90.38 675 ILE A N 1
ATOM 5691 C CA . ILE A 1 675 ? -14.080 3.062 20.799 1.00 90.38 675 ILE A CA 1
ATOM 5692 C C . ILE A 1 675 ? -13.323 1.896 21.450 1.00 90.38 675 ILE A C 1
ATOM 5694 O O . ILE A 1 675 ? -13.887 1.102 22.204 1.00 90.38 675 ILE A O 1
ATOM 5698 N N . TYR A 1 676 ? -12.031 1.762 21.145 1.00 90.81 676 TYR A N 1
ATOM 5699 C CA . TYR A 1 676 ? -11.220 0.692 21.712 1.00 90.81 676 TYR A CA 1
ATOM 5700 C C . TYR A 1 676 ? -11.010 0.855 23.224 1.00 90.81 676 TYR A C 1
ATOM 5702 O O . TYR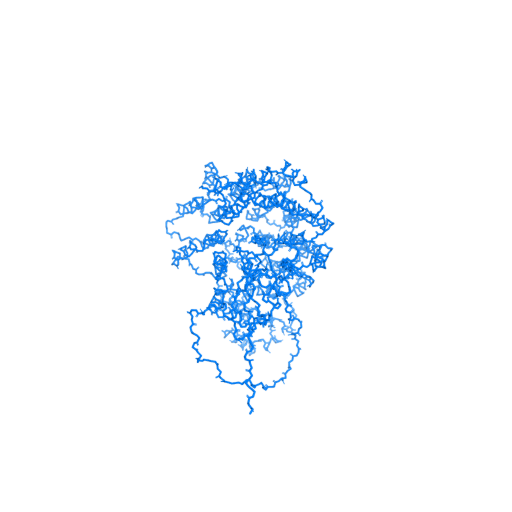 A 1 676 ? -11.070 -0.138 23.950 1.00 90.81 676 TYR A O 1
ATOM 5710 N N . PHE A 1 677 ? -10.765 2.078 23.693 1.00 94.81 677 PHE A N 1
ATOM 5711 C CA . PHE A 1 677 ? -10.495 2.361 25.095 1.00 94.81 677 PHE A CA 1
ATOM 5712 C C . PHE A 1 677 ? -11.766 2.296 25.946 1.00 94.81 677 PHE A C 1
ATOM 5714 O O . PHE A 1 677 ? -11.736 1.653 26.988 1.00 94.81 677 PHE A O 1
ATOM 5721 N N . SER A 1 678 ? -12.909 2.787 25.458 1.00 94.25 678 SER A N 1
ATOM 5722 C CA . SER A 1 678 ? -14.219 2.589 26.097 1.00 94.25 678 SER A CA 1
ATOM 5723 C C . SER A 1 678 ? -14.518 1.106 26.308 1.00 94.25 678 SER A C 1
ATOM 5725 O O . SER A 1 678 ? -14.963 0.707 27.378 1.00 94.25 678 SER A O 1
ATOM 5727 N N . LYS A 1 679 ? -14.181 0.241 25.338 1.00 92.06 679 LYS A N 1
ATOM 5728 C CA . LYS A 1 679 ? -14.298 -1.213 25.528 1.00 92.06 679 LYS A CA 1
ATOM 5729 C C . LYS A 1 679 ? -13.432 -1.734 26.680 1.00 92.06 679 LYS A C 1
ATOM 5731 O O . LYS A 1 679 ? -13.831 -2.712 27.308 1.00 92.06 679 LYS A O 1
ATOM 5736 N N . LEU A 1 680 ? -12.242 -1.174 26.903 1.00 91.38 680 LEU A N 1
ATOM 5737 C CA . LEU A 1 680 ? -11.388 -1.548 28.035 1.00 91.38 680 LEU A CA 1
ATOM 5738 C C . LEU A 1 680 ? -11.993 -1.064 29.351 1.00 91.38 680 LEU A C 1
ATOM 5740 O O . LEU A 1 680 ? -12.206 -1.897 30.222 1.00 91.38 680 LEU A O 1
ATOM 5744 N N . LEU A 1 681 ? -12.349 0.219 29.439 1.00 93.25 681 LEU A N 1
ATOM 5745 C CA . LEU A 1 681 ? -12.970 0.835 30.616 1.00 93.25 681 LEU A CA 1
ATOM 5746 C C . LEU A 1 681 ? -14.217 0.063 31.078 1.00 93.25 681 LEU A C 1
ATOM 5748 O O . LEU A 1 681 ? -14.310 -0.312 32.242 1.00 93.25 681 LEU A O 1
ATOM 5752 N N . ILE A 1 682 ? -15.103 -0.315 30.148 1.00 92.06 682 ILE A N 1
ATOM 5753 C CA . ILE A 1 682 ? -16.298 -1.126 30.449 1.00 92.06 682 ILE A CA 1
ATOM 5754 C C . ILE A 1 682 ? -15.941 -2.497 31.051 1.00 92.06 682 ILE A C 1
ATOM 5756 O O . ILE A 1 682 ? -16.675 -3.006 31.889 1.00 92.06 682 ILE A O 1
ATOM 5760 N N . ASN A 1 683 ? -14.831 -3.129 30.649 1.00 89.81 683 ASN A N 1
ATOM 5761 C CA . ASN A 1 683 ? -14.442 -4.419 31.244 1.00 89.81 683 ASN A CA 1
ATOM 5762 C C . ASN A 1 683 ? -13.904 -4.273 32.678 1.00 89.81 683 ASN A C 1
ATOM 5764 O O . ASN A 1 683 ? -13.888 -5.268 33.393 1.00 89.81 683 ASN A O 1
ATOM 5768 N N . TYR A 1 684 ? -13.466 -3.072 33.067 1.00 90.31 684 TYR A N 1
ATOM 5769 C CA . TYR A 1 684 ? -12.966 -2.732 34.405 1.00 90.31 684 TYR A CA 1
ATOM 5770 C C . TYR A 1 684 ? -14.001 -1.965 35.246 1.00 90.31 684 TYR A C 1
ATOM 5772 O O . TYR A 1 684 ? -13.658 -1.409 36.290 1.00 90.31 684 TYR A O 1
ATOM 5780 N N . ASP A 1 685 ? -15.263 -1.936 34.803 1.00 90.06 685 ASP A N 1
ATOM 5781 C CA . ASP A 1 685 ? -16.360 -1.271 35.510 1.00 90.06 685 ASP A CA 1
ATOM 5782 C C . ASP A 1 685 ? -16.108 0.239 35.731 1.00 90.06 685 ASP A C 1
ATOM 5784 O O . ASP A 1 685 ? -16.294 0.787 36.818 1.00 90.06 685 ASP A O 1
ATOM 5788 N N . LEU A 1 686 ? -15.584 0.900 34.692 1.00 92.75 686 LEU A N 1
ATOM 5789 C CA . LEU A 1 686 ? -15.377 2.352 34.588 1.00 92.75 686 LEU A CA 1
ATOM 5790 C C . LEU A 1 686 ? -16.383 2.933 33.585 1.00 92.75 686 LEU A C 1
ATOM 5792 O O . LEU A 1 686 ? -16.040 3.249 32.440 1.00 92.75 686 LEU A O 1
ATOM 5796 N N . LEU A 1 687 ? -17.663 2.933 33.967 1.00 92.69 687 LEU A N 1
ATOM 5797 C CA . LEU A 1 687 ? -18.770 3.234 33.053 1.00 92.69 687 LEU A CA 1
ATOM 5798 C C . LEU A 1 687 ? -18.869 4.733 32.728 1.00 92.69 687 LEU A C 1
ATOM 5800 O O . LEU A 1 687 ? -19.040 5.082 31.562 1.00 92.69 687 LEU A O 1
ATOM 5804 N N . GLU A 1 688 ? -18.680 5.615 33.711 1.00 91.50 688 GLU A N 1
ATOM 5805 C CA . GLU A 1 688 ? -18.756 7.072 33.513 1.00 91.50 688 GLU A CA 1
ATOM 5806 C C . GLU A 1 688 ? -17.668 7.578 32.559 1.00 91.50 688 GLU A C 1
ATOM 5808 O O . GLU A 1 688 ? -17.925 8.340 31.627 1.00 91.50 688 GLU A O 1
ATOM 5813 N N . GLU A 1 689 ? -16.437 7.098 32.716 1.00 94.62 689 GLU A N 1
ATOM 5814 C CA . GLU A 1 689 ? -15.324 7.467 31.847 1.00 94.62 689 GLU A CA 1
ATOM 5815 C C . GLU A 1 689 ? -15.516 6.919 30.433 1.00 94.62 689 GLU A C 1
ATOM 5817 O O . GLU A 1 689 ? -15.203 7.596 29.447 1.00 94.62 689 GLU A O 1
ATOM 5822 N N . ALA A 1 690 ? -16.059 5.701 30.318 1.00 93.56 690 ALA A N 1
ATOM 5823 C CA . ALA A 1 690 ? -16.415 5.126 29.030 1.00 93.56 690 ALA A CA 1
ATOM 5824 C C . ALA A 1 690 ? -17.483 5.968 28.321 1.00 93.56 690 ALA A C 1
ATOM 5826 O O . ALA A 1 690 ? -17.315 6.238 27.127 1.00 93.56 690 ALA A O 1
ATOM 5827 N N . LYS A 1 691 ? -18.515 6.418 29.048 1.00 93.25 691 LYS A N 1
ATOM 5828 C CA . LYS A 1 691 ? -19.584 7.297 28.555 1.00 93.25 691 LYS A CA 1
ATOM 5829 C C . LYS A 1 691 ? -19.025 8.620 28.044 1.00 93.25 691 LYS A C 1
ATOM 5831 O O . LYS A 1 691 ? -19.221 8.946 26.878 1.00 93.25 691 LYS A O 1
ATOM 5836 N N . VAL A 1 692 ? -18.190 9.295 28.840 1.00 94.56 692 VAL A N 1
ATOM 5837 C CA . VAL A 1 692 ? -17.522 10.547 28.437 1.00 94.56 692 VAL A CA 1
ATOM 5838 C C . VAL A 1 692 ? -16.757 10.387 27.119 1.00 94.56 692 VAL A C 1
ATOM 5840 O O . VAL A 1 692 ? -16.805 11.268 26.263 1.00 94.56 692 VAL A O 1
ATOM 5843 N N . LEU A 1 693 ? -16.044 9.274 26.911 1.00 93.12 693 LEU A N 1
ATOM 5844 C CA . LEU A 1 693 ? -15.359 9.051 25.634 1.00 93.12 693 LEU A CA 1
ATOM 5845 C C . LEU A 1 693 ? -16.334 8.846 24.476 1.00 93.12 693 LEU A C 1
ATOM 5847 O O . LEU A 1 693 ? -16.091 9.400 23.404 1.00 93.12 693 LEU A O 1
ATOM 5851 N N . LEU A 1 694 ? -17.385 8.047 24.668 1.00 91.81 694 LEU A N 1
ATOM 5852 C CA . LEU A 1 694 ? -18.352 7.711 23.619 1.00 91.81 694 LEU A CA 1
ATOM 5853 C C . LEU A 1 694 ? -19.166 8.937 23.181 1.00 91.81 694 LEU A C 1
ATOM 5855 O O . LEU A 1 694 ? -19.333 9.140 21.975 1.00 91.81 694 LEU A O 1
ATOM 5859 N N . ASP A 1 695 ? -19.557 9.792 24.126 1.00 91.19 695 ASP A N 1
ATOM 5860 C CA . ASP A 1 695 ? -20.315 11.026 23.875 1.00 91.19 695 ASP A CA 1
ATOM 5861 C C . ASP A 1 695 ? -19.513 12.036 23.041 1.00 91.19 695 ASP A C 1
ATOM 5863 O O . ASP A 1 695 ? -20.064 12.784 22.238 1.00 91.19 695 ASP A O 1
ATOM 5867 N N . THR A 1 696 ? -18.181 12.026 23.162 1.00 90.00 696 THR A N 1
ATOM 5868 C CA . THR A 1 696 ? -17.302 12.904 22.365 1.00 90.00 696 THR A CA 1
ATOM 5869 C C . THR A 1 696 ? -17.043 12.406 20.940 1.00 90.00 696 THR A C 1
ATOM 5871 O O . THR A 1 696 ? -16.230 13.006 20.229 1.00 90.00 696 THR A O 1
ATOM 5874 N N . ILE A 1 697 ? -17.621 11.275 20.524 1.00 87.69 697 ILE A N 1
ATOM 5875 C CA . ILE A 1 697 ? -17.453 10.750 19.165 1.00 87.69 697 ILE A CA 1
ATOM 5876 C C . ILE A 1 697 ? -18.508 11.370 18.248 1.00 87.69 697 ILE A C 1
ATOM 5878 O O . ILE A 1 697 ? -19.701 11.121 18.415 1.00 87.69 697 ILE A O 1
ATOM 5882 N N . ASP A 1 698 ? -18.057 12.089 17.220 1.00 81.06 698 ASP A N 1
ATOM 5883 C CA . ASP A 1 698 ? -18.936 12.645 16.189 1.00 81.06 698 ASP A CA 1
ATOM 5884 C C . ASP A 1 698 ? -19.486 11.536 15.270 1.00 81.06 698 ASP A C 1
ATOM 5886 O O . ASP A 1 698 ? -18.809 11.013 14.375 1.00 81.06 698 ASP A O 1
ATOM 5890 N N . GLU A 1 699 ? -20.754 11.182 15.475 1.00 78.25 699 GLU A N 1
ATOM 5891 C CA . GLU A 1 699 ? -21.449 10.139 14.717 1.00 78.25 699 GLU A CA 1
ATOM 5892 C C . GLU A 1 699 ? -21.589 10.445 13.227 1.00 78.25 699 GLU A C 1
ATOM 5894 O O . GLU A 1 699 ? -21.648 9.518 12.408 1.00 78.25 699 GLU A O 1
ATOM 5899 N N . SER A 1 700 ? -21.609 11.724 12.844 1.00 72.88 700 SER A N 1
ATOM 5900 C CA . SER A 1 700 ? -21.714 12.128 11.440 1.00 72.88 700 SER A CA 1
ATOM 5901 C C . SER A 1 700 ? -20.484 11.690 10.629 1.00 72.88 700 SER A C 1
ATOM 5903 O O . SER A 1 700 ? -20.555 11.458 9.412 1.00 72.88 700 SER A O 1
ATOM 5905 N N . GLN A 1 701 ? -19.349 11.489 11.306 1.00 68.94 701 GLN A N 1
ATOM 5906 C CA . GLN A 1 701 ? -18.080 11.133 10.677 1.00 68.94 701 GLN A CA 1
ATOM 5907 C C . GLN A 1 701 ? -17.815 9.623 10.653 1.00 68.94 701 GLN A C 1
ATOM 5909 O O . GLN A 1 701 ? -16.949 9.169 9.894 1.00 68.94 701 GLN A O 1
ATOM 5914 N N . LEU A 1 702 ? -18.564 8.833 11.428 1.00 74.00 702 LEU A N 1
ATOM 5915 C CA . LEU A 1 702 ? -18.385 7.386 11.533 1.00 74.00 702 LEU A CA 1
ATOM 5916 C C . LEU A 1 702 ? -18.932 6.631 10.313 1.00 74.00 702 LEU A C 1
ATOM 5918 O O . LEU A 1 702 ? -19.940 7.001 9.709 1.00 74.00 702 LEU A O 1
ATOM 5922 N N . ASN A 1 703 ? -18.279 5.518 9.974 1.00 72.25 703 ASN A N 1
ATOM 5923 C CA . ASN A 1 703 ? -18.862 4.522 9.075 1.00 72.25 703 ASN A CA 1
ATOM 5924 C C . ASN A 1 703 ? -19.806 3.583 9.843 1.00 72.25 703 ASN A C 1
ATOM 5926 O O . ASN A 1 703 ? -19.734 3.488 11.068 1.00 72.25 703 ASN A O 1
ATOM 5930 N N . ASP A 1 704 ? -20.651 2.852 9.118 1.00 74.25 704 ASP A N 1
ATOM 5931 C CA . ASP A 1 704 ? -21.707 2.012 9.703 1.00 74.25 704 ASP A CA 1
ATOM 5932 C C . ASP A 1 704 ? -21.152 0.990 10.708 1.00 74.25 704 ASP A C 1
ATOM 5934 O O . ASP A 1 704 ? -21.709 0.789 11.782 1.00 74.25 704 ASP A O 1
ATOM 5938 N N . LYS A 1 705 ? -19.973 0.423 10.434 1.00 77.44 705 LYS A N 1
ATOM 5939 C CA . LYS A 1 705 ? -19.267 -0.463 11.368 1.00 77.44 705 LYS A CA 1
ATOM 5940 C C . LYS A 1 705 ? -18.908 0.215 12.692 1.00 77.44 705 LYS A C 1
ATOM 5942 O O . LYS A 1 705 ? -19.073 -0.383 13.758 1.00 77.44 705 LYS A O 1
ATOM 5947 N N . ALA A 1 706 ? -18.328 1.412 12.639 1.00 80.44 706 ALA A N 1
ATOM 5948 C CA . ALA A 1 706 ? -17.936 2.139 13.838 1.00 80.44 706 ALA A CA 1
ATOM 5949 C C . ALA A 1 706 ? -19.172 2.603 14.617 1.00 80.44 706 ALA A C 1
ATOM 5951 O O . ALA A 1 706 ? -19.165 2.479 15.838 1.00 80.44 706 ALA A O 1
ATOM 5952 N N . LYS A 1 707 ? -20.248 3.000 13.921 1.00 85.00 707 LYS A N 1
ATOM 5953 C CA . LYS A 1 707 ? -21.562 3.271 14.528 1.00 85.00 707 LYS A CA 1
ATOM 5954 C C . LYS A 1 707 ? -22.095 2.047 15.268 1.00 85.00 707 LYS A C 1
ATOM 5956 O O . LYS A 1 707 ? -22.342 2.121 16.462 1.00 85.00 707 LYS A O 1
ATOM 5961 N N . MET A 1 708 ? -22.135 0.885 14.614 1.00 85.31 708 MET A N 1
ATOM 5962 C CA . MET A 1 708 ? -22.541 -0.368 15.263 1.00 85.31 708 MET A CA 1
ATOM 5963 C C . MET A 1 708 ? -21.636 -0.745 16.438 1.00 85.31 708 MET A C 1
ATOM 5965 O O . MET A 1 708 ? -22.101 -1.315 17.420 1.00 85.31 708 MET A O 1
ATOM 5969 N N . SER A 1 709 ? -20.336 -0.458 16.358 1.00 85.94 709 SER A N 1
ATOM 5970 C CA . SER A 1 709 ? -19.411 -0.712 17.469 1.00 85.94 709 SER A CA 1
ATOM 5971 C C . SER A 1 709 ? -19.700 0.200 18.662 1.00 85.94 709 SER A C 1
ATOM 5973 O O . SER A 1 709 ? -19.665 -0.288 19.785 1.00 85.94 709 SER A O 1
ATOM 5975 N N . LYS A 1 710 ? -19.994 1.484 18.416 1.00 89.12 710 LYS A N 1
ATOM 5976 C CA . LYS A 1 710 ? -20.393 2.466 19.432 1.00 89.12 710 LYS A CA 1
ATOM 5977 C C . LYS A 1 710 ? -21.695 2.029 20.119 1.00 89.12 710 LYS A C 1
ATOM 5979 O O . LYS A 1 710 ? -21.660 1.759 21.313 1.00 89.12 710 LYS A O 1
ATOM 5984 N N . ILE A 1 711 ? -22.748 1.769 19.339 1.00 89.94 711 ILE A N 1
ATOM 5985 C CA . ILE A 1 711 ? -24.063 1.314 19.832 1.00 89.94 711 ILE A CA 1
ATOM 5986 C C . ILE A 1 711 ? -23.935 0.054 20.699 1.00 89.94 711 ILE A C 1
ATOM 5988 O O . ILE A 1 711 ? -24.488 -0.025 21.790 1.00 89.94 711 ILE A O 1
ATOM 5992 N N . ASN A 1 712 ? -23.165 -0.948 20.256 1.00 89.62 712 ASN A N 1
ATOM 5993 C CA . ASN A 1 712 ? -22.974 -2.172 21.044 1.00 89.62 712 ASN A CA 1
ATOM 5994 C C . ASN A 1 712 ? -22.267 -1.923 22.388 1.00 89.62 712 ASN A C 1
ATOM 5996 O O . ASN A 1 712 ? -22.479 -2.680 23.335 1.00 89.62 712 ASN A O 1
ATOM 6000 N N . LEU A 1 713 ? -21.384 -0.923 22.470 1.00 91.19 713 LEU A N 1
ATOM 6001 C CA . LEU A 1 713 ? -20.724 -0.560 23.724 1.00 91.19 713 LEU A CA 1
ATOM 6002 C C . LEU A 1 713 ? -21.671 0.211 24.645 1.00 91.19 713 LEU A C 1
ATOM 6004 O O . LEU A 1 713 ? -21.686 -0.089 25.834 1.00 91.19 713 LEU A O 1
ATOM 6008 N N . GLU A 1 714 ? -22.478 1.120 24.102 1.00 90.44 714 GLU A N 1
ATOM 6009 C CA . GLU A 1 714 ? -23.500 1.869 24.847 1.00 90.44 714 GLU A CA 1
ATOM 6010 C C . GLU A 1 714 ? -24.550 0.930 25.435 1.00 90.44 714 GLU A C 1
ATOM 6012 O O . GLU A 1 714 ? -24.754 0.923 26.644 1.00 90.44 714 GLU A O 1
ATOM 6017 N N . LEU A 1 715 ? -25.110 0.027 24.624 1.00 89.25 715 LEU A N 1
ATOM 6018 C CA . LEU A 1 715 ? -26.039 -0.999 25.104 1.00 89.25 715 LEU A CA 1
ATOM 6019 C C . LEU A 1 715 ? -25.420 -1.851 26.215 1.00 89.25 715 LEU A C 1
ATOM 6021 O O . LEU A 1 715 ? -26.060 -2.127 27.224 1.00 89.25 715 LEU A O 1
ATOM 6025 N N . ARG A 1 716 ? -24.155 -2.262 26.060 1.00 89.75 716 ARG A N 1
ATOM 6026 C CA . ARG A 1 716 ? -23.458 -3.028 27.100 1.00 89.75 716 ARG A CA 1
ATOM 6027 C C . ARG A 1 716 ? -23.282 -2.220 28.387 1.00 89.75 716 ARG A C 1
ATOM 6029 O O . ARG A 1 716 ? -23.347 -2.806 29.460 1.00 89.75 716 ARG A O 1
ATOM 6036 N N . MET A 1 717 ? -23.035 -0.921 28.277 1.00 89.56 717 MET A N 1
ATOM 6037 C CA . MET A 1 717 ? -22.887 -0.017 29.412 1.00 89.56 717 MET A CA 1
ATOM 6038 C C . MET A 1 717 ? -24.216 0.157 30.155 1.00 89.56 717 MET A C 1
ATOM 6040 O O . MET A 1 717 ? -24.242 -0.062 31.361 1.00 89.56 717 MET A O 1
ATOM 6044 N N . TYR A 1 718 ? -25.320 0.422 29.449 1.00 86.06 718 TYR A N 1
ATOM 6045 C CA . TYR A 1 718 ? -26.663 0.508 30.043 1.00 86.06 718 TYR A CA 1
ATOM 6046 C C . TYR A 1 718 ? -27.078 -0.792 30.738 1.00 86.06 718 TYR A C 1
ATOM 6048 O O . TYR A 1 718 ? -27.567 -0.771 31.865 1.00 86.06 718 TYR A O 1
ATOM 6056 N N . LEU A 1 719 ? -26.785 -1.940 30.115 1.00 86.81 719 LEU A N 1
ATOM 6057 C CA . LEU A 1 719 ? -27.025 -3.256 30.714 1.00 86.81 719 LEU A CA 1
ATOM 6058 C C . LEU A 1 719 ? -26.242 -3.478 32.015 1.00 86.81 719 LEU A C 1
ATOM 6060 O O . LEU A 1 719 ? -26.740 -4.158 32.905 1.00 86.81 719 LEU A O 1
ATOM 6064 N N . LEU A 1 720 ? -25.017 -2.954 32.121 1.00 87.38 720 LEU A N 1
ATOM 6065 C CA . LEU A 1 720 ? -24.211 -3.056 33.342 1.00 87.38 720 LEU A CA 1
ATOM 6066 C C . LEU A 1 720 ? -24.660 -2.055 34.414 1.00 87.38 720 LEU A C 1
ATOM 6068 O O . LEU A 1 720 ? -24.603 -2.381 35.596 1.00 87.38 720 LEU A O 1
ATOM 6072 N N . ALA A 1 721 ? -25.144 -0.879 34.006 1.00 82.12 721 ALA A N 1
ATOM 6073 C CA . ALA A 1 721 ? -25.680 0.149 34.896 1.00 82.12 721 ALA A CA 1
ATOM 6074 C C . ALA A 1 721 ? -27.112 -0.143 35.397 1.00 82.12 721 ALA A C 1
ATOM 6076 O O . ALA A 1 721 ? -27.592 0.558 36.282 1.00 82.12 721 ALA A O 1
ATOM 6077 N N . ASN A 1 722 ? -27.786 -1.173 34.860 1.00 80.50 722 ASN A N 1
ATOM 6078 C CA . ASN A 1 722 ? -29.226 -1.431 35.038 1.00 80.50 722 ASN A CA 1
ATOM 6079 C C . ASN A 1 722 ? -30.119 -0.236 34.646 1.00 80.50 722 ASN A C 1
ATOM 6081 O O . ASN A 1 722 ? -31.213 -0.076 35.184 1.00 80.50 722 ASN A O 1
ATOM 6085 N N . ASP A 1 723 ? -29.659 0.587 33.706 1.00 71.25 723 ASP A N 1
ATOM 6086 C CA . ASP A 1 723 ? -30.327 1.818 33.287 1.00 71.25 723 ASP A CA 1
ATOM 6087 C C . ASP A 1 723 ? -31.082 1.565 31.975 1.00 71.25 723 ASP A C 1
ATOM 6089 O O . ASP A 1 723 ? -30.559 1.758 30.876 1.00 71.25 723 ASP A O 1
ATOM 6093 N N . PHE A 1 724 ? -32.281 0.988 32.094 1.00 68.56 724 PHE A N 1
ATOM 6094 C CA . PHE A 1 724 ? -33.096 0.561 30.949 1.00 68.56 724 PHE A CA 1
ATOM 6095 C C . PHE A 1 724 ? -33.990 1.674 30.388 1.00 68.56 724 PHE A C 1
ATOM 6097 O O . PHE A 1 724 ? -34.484 1.532 29.272 1.00 68.56 724 PHE A O 1
ATOM 6104 N N . ASP A 1 725 ? -34.161 2.775 31.124 1.00 64.50 725 ASP A N 1
ATOM 6105 C CA . ASP A 1 725 ? -35.099 3.854 30.787 1.00 64.50 725 ASP A CA 1
ATOM 6106 C C . ASP A 1 725 ? -34.550 4.818 29.713 1.00 64.50 725 ASP A C 1
ATOM 6108 O O . ASP A 1 725 ? -35.290 5.637 29.177 1.00 64.50 725 ASP A O 1
ATOM 6112 N N . ILE A 1 726 ? -33.259 4.714 29.366 1.00 58.69 726 ILE A N 1
ATOM 6113 C CA . ILE A 1 726 ? -32.566 5.554 28.362 1.00 58.69 726 ILE A CA 1
ATOM 6114 C C . ILE A 1 726 ? -32.478 4.851 26.984 1.00 58.69 726 ILE A C 1
ATOM 6116 O O . ILE A 1 726 ? -31.857 5.359 26.056 1.00 58.69 726 ILE A O 1
ATOM 6120 N N . ILE A 1 727 ? -33.057 3.652 26.834 1.00 50.69 727 ILE A N 1
ATOM 6121 C CA . ILE A 1 727 ? -32.925 2.822 25.616 1.00 50.69 727 ILE A CA 1
ATOM 6122 C C . ILE A 1 727 ? -33.973 3.168 24.527 1.00 50.69 727 ILE A C 1
ATOM 6124 O O . ILE A 1 727 ? -33.853 2.675 23.402 1.00 50.69 727 ILE A O 1
ATOM 6128 N N . ASP A 1 728 ? -34.947 4.032 24.827 1.00 35.25 728 ASP A N 1
ATOM 6129 C CA . ASP A 1 728 ? -35.896 4.605 23.850 1.00 35.25 728 ASP A CA 1
ATOM 6130 C C . ASP A 1 728 ? -35.285 5.776 23.058 1.00 35.25 728 ASP A C 1
ATOM 6132 O O . ASP A 1 728 ? -35.573 5.874 21.837 1.00 35.25 728 ASP A O 1
#

Foldseek 3Di:
DDDDDPQWKKKWKAFADDCVPPDPVLVVLCVVQVHDDHRDIFIGTDDPVNVVSCVVNVVGIDIDMDSDGDDPVRVVVVVDDDPPDDDPPDDDDDDDDDDDDDDDDDDDDPDDDDDDFFADDDPPPVPPPVQCLLLLLADDDDPPDDPPDPVPPPPPVVVVVPDPVLVVLVVCLQVLVLVVLLVVLQPDDPSSLVVSVCSLCVPADPDDSSGHVADDALVVQVQALLNPDRRNVSCNVPLVSSQSSVVNHNDDDDPVCLLVVLNSCLNVLVLVSLVVCLVVLLADDLRSVLSSLVSCLVLLQLVVSLVSLLVSLVPNDPAQRELVSLSRVLSSCSSSFFFLVSSVSSVVSQVVRPSYDDHDLSSLLSNLLVCLQFNDPVRNVVSCVVCVVSCPALSNVLSVLLSVQCVVCVQEQATDQDPVNLVVLLVSQDPVLDPSSLLSQLSSCLRHHDPVSNVSSVVVSCVNPDVPDFDDPSSLVSVLVSLLVQLNLVVNVVSCVVCVVRDDDRSVSVLSNLSSCCQNPVVCNVVVQVVVCVVVVHNNWDWDAHPDPRRRIGTDDDDPCSLQVPPLDDDPRDDPPDDLVVCVSVLCCCLPPRLVVSVVSSRQDRLVVLVSSLLSDDPVSVVSSCVSCVSSSVCDLQSVLVSVLSCCPPPPHALVNLVVCLVVPLVSHHLVSLLSSLVVCLVRVNLVSNVVSLVPDDPVRDRPVSVVSSVVSVVSSCVVVVPPVPVD

Mean predicted aligned error: 14.75 Å

Radius of gyration: 33.31 Å; Cα contacts (8 Å, |Δi|>4): 713; chains: 1; bounding box: 73×102×95 Å

InterPro domains:
  IPR005996 Large ribosomal subunit protein uL30, bacteria [PTHR15892] (11-73)
  IPR005996 Large ribosomal subunit protein uL30, bacteria [TIGR01308] (12-64)
  IPR016082 Large ribosomal subunit protein uL30-like, ferredoxin-like fold domain [PF00327] (11-61)
  IPR036919 Large ribosomal subunit protein uL30, ferredoxin-like fold domain superfamily [G3DSA:3.30.1390.20] (9-92)
  IPR036919 Large ribosomal subunit protein uL30, ferredoxin-like fold domain superfamily [SSF55129] (11-64)

Organism: Candida maltosa (strain Xu316) (NCBI:txid1245528)